Protein AF-A0A9D5TBJ4-F1 (afdb_monomer)

Solvent-accessible surface area (backbone atoms only — not comparable to full-atom values): 23090 Å² total; per-residue (Å²): 134,88,88,68,81,50,74,69,55,51,51,49,55,52,51,53,36,26,45,51,24,32,53,54,44,41,58,72,56,48,47,50,48,41,47,53,64,62,63,59,41,98,57,57,70,68,28,46,74,64,30,68,51,64,69,57,49,44,54,50,35,57,54,50,25,51,51,35,28,33,56,28,8,29,53,42,2,38,49,37,42,74,68,66,41,36,37,55,41,26,13,52,18,28,29,50,23,10,52,48,43,26,50,55,40,61,72,40,58,65,55,44,16,62,75,68,73,48,88,49,66,20,58,24,50,36,50,38,52,52,49,50,40,52,51,44,33,56,30,31,36,24,42,17,28,10,43,56,2,22,41,51,19,48,55,48,68,71,50,50,77,90,48,30,47,60,52,37,42,50,48,50,54,39,29,54,51,16,42,53,51,43,54,60,59,49,46,39,36,76,71,64,77,37,55,60,37,58,53,26,36,55,53,9,48,56,31,21,51,51,10,58,49,26,67,74,68,52,71,60,69,80,85,84,67,90,71,88,70,84,65,53,70,68,58,60,66,52,43,77,71,34,70,66,49,44,62,75,40,36,63,27,53,27,39,41,52,20,44,18,26,45,42,18,20,51,30,17,38,56,88,46,44,65,58,26,41,64,73,41,35,29,60,75,42,66,33,71,70,48,58,71,31,68,71,48,46,52,50,49,50,51,41,52,50,52,46,56,54,46,54,61,53,49,57,77,60,35,80,84,42,51,58,61,48,41,51,50,12,44,51,37,21,23,49,13,20,46,51,35,35,73,49,64,46,62,70,57,37,52,61,19,45,42,35,30,54,49,9,48,50,45,36,53,23,49,40,56,26,46,38,57,57,45,49,58,88,81,38,44,10,36,51,33,13,58,43,31,43,34,66,42,50,48,14,67,56,51,7,44,56,52,17,53,53,36,14,61,74,62,70,45,74,42,68,45,100,85,71,47,82,40,76,46,60,35,53,52,15,30,39,53,17,17,55,41,20,53,58,18,50,58,39,39,50,57,33,49,76,70,50,87,71,80,66,73,58,65,66,55,65,77,74,107

Foldseek 3Di:
DCPDDDPLNVVLLLLLLLLLLLLVLCLLPVLLVCLVPALVPPADPVLCVLADPSVRLSVLLVQLLLVLLLVLLQLLLLVCLVVLCLLCQQLVLLLQLLVLLLCVLVLYLVNQCVVVVNDDRSCSSRSSSVVSSVSSSVNSSSSSSNPLFRVLLQVLLSDDLLCLLVSLLSSVVSSVVSSVVNVVVCVCCSVVVDPSNVVSNVSSVSSSVSSVVSNVRDDRHPPPDDDPCPDDSVCSSCVCVDPVNCVVLVLLVLLLQLLLLLLLLVLQCVVCVVLLCVPPLQVVQVHPVSCPDPVNVVLLVVLVVLLVVLLVVCSVVCSVPVLVLLVQLLVLLLQLLVQLLPDSYSNSPSVSVSSNSNSSSSSSSSSSSLSSLSDPPSSSSNSSSVSSVSNRVSSNVNNNVNNVVQQVVVFDWDQDPVRDTDRRRHSSSSNSSSVSSVVSVVSSVVSVVVDSDSPPVVVVVVVD

Radius of gyration: 23.22 Å; Cα contacts (8 Å, |Δi|>4): 661; chains: 1; bounding box: 67×48×70 Å

Secondary structure (DSSP, 8-state):
---S--HHHHHHHHHHHHHHHHHHHHHHHHHHHHIIIIISTT--HHHHHTS--HHHHHHHHHHHHHHHHHHHHHHHHHHHHHHT-HHHHHHHHHHHHHHHHHHHTT--HHHHHHHHT---HHHHHHHHHHHHHHHHHHHHHHHHIIIIIIIHHHHHHH--TTTHHHHHHHHHHHHHHHHHHHHHHHHHHHTTSS-HHHHHHHHHHHHHHHHHHHHHH--PPP--------S-HHHHHHGGG-HHHHHHTHHHHHHHHHHHHHHHHHHHHGGGHHHHIIIIIHHHTTSHHHHTSHHHHHHHHHHHHHHHHHHHHHHHHHTT-HHHHHHHHHHHHHHHHHHHHH---HHHHHHHHHHHHHHHHHHHHHHHHHHHHHSPTT-HHHHHHHHHIIIIIHHHHHHHHHHHHHHHTT--EEE-TTS-EEEPPPTHHHHHHHHHHHHTHHHHHHHHHH-S-SSTTHHHHS--

Sequence (464 aa):
MKEKISKKNWLIITLFCFMGGIAWNTENMYFNTFITNEIYSDVSQAAILGSMEATTAVARMVALSAIAAVVTTFIMGALSDRLKNRRLFISVGYVLWGLVTAAFGFITKENVAELFNLSDEAKILGTTVWFIILMDIVMTFMGSTSNDAAFQAWVTDITVPRQRPLVETVLSVVGTVSSFAVTGVGSFAQAGTISYKLFFAGLGLIVTLCGVLGFIFIKDPPRTVEREDNSSYLETLFYGFRPSVIKENSRLYLSLISFCFAIVAFQVFYPYLLTYIQYVVLPDNGGIQNILRPGVIITAVIVAVLVLVSIVVLLKKSTEKKGLCLIIGVVVMSLGFLLLSTSTGIYVILISILPVVLGNALVNILFSAAVKDFIPEGKAGLFQGIRMIFVVLIPMVVGPVIGDAACRHAAETIINEVGAEVIVPSKAMFLWAGVVCVFGLIPLYFLVKKGFNVNSEKEGAENG

pLDDT: mean 86.4, std 12.44, range [31.34, 98.38]

Structure (mmCIF, N/CA/C/O backbone):
data_AF-A0A9D5TBJ4-F1
#
_entry.id   AF-A0A9D5TBJ4-F1
#
loop_
_atom_site.group_PDB
_atom_site.id
_atom_site.type_symbol
_atom_site.label_atom_id
_atom_site.label_alt_id
_atom_site.label_comp_id
_atom_site.label_asym_id
_atom_site.label_entity_id
_atom_site.label_seq_id
_atom_site.pdbx_PDB_ins_code
_atom_site.Cartn_x
_atom_site.Cartn_y
_atom_site.Cartn_z
_atom_site.occupancy
_atom_site.B_iso_or_equiv
_atom_site.auth_seq_id
_atom_site.auth_comp_id
_atom_site.auth_asym_id
_atom_site.auth_atom_id
_atom_site.pdbx_PDB_model_num
ATOM 1 N N . MET A 1 1 ? -16.091 -9.602 28.025 1.00 35.91 1 MET A N 1
ATOM 2 C CA . MET A 1 1 ? -14.620 -9.447 27.945 1.00 35.91 1 MET A CA 1
ATOM 3 C C . MET A 1 1 ? -14.024 -10.490 26.994 1.00 35.91 1 MET A C 1
ATOM 5 O O . MET A 1 1 ? -13.772 -11.612 27.407 1.00 35.91 1 MET A O 1
ATOM 9 N N . LYS A 1 2 ? -13.823 -10.177 25.704 1.00 46.97 2 LYS A N 1
ATOM 10 C CA . LYS A 1 2 ? -12.943 -10.989 24.835 1.00 46.97 2 LYS A CA 1
ATOM 11 C C . LYS A 1 2 ? -11.544 -10.383 24.911 1.00 46.97 2 LYS A C 1
ATOM 13 O O . LYS A 1 2 ? -11.195 -9.520 24.118 1.00 46.97 2 LYS A O 1
ATOM 18 N N . GLU A 1 3 ? -10.777 -10.758 25.929 1.00 58.19 3 GLU A N 1
ATOM 19 C CA . GLU A 1 3 ? -9.538 -10.036 26.259 1.00 58.19 3 GLU A CA 1
ATOM 20 C C . GLU A 1 3 ? -8.328 -10.379 25.387 1.00 58.19 3 GLU A C 1
ATOM 22 O O . GLU A 1 3 ? -7.349 -9.633 25.407 1.00 58.19 3 GLU A O 1
ATOM 27 N N . LYS A 1 4 ? -8.353 -11.467 24.603 1.00 76.06 4 LYS A N 1
ATOM 28 C CA . LYS A 1 4 ? -7.212 -11.886 23.771 1.00 76.06 4 LYS A CA 1
ATOM 29 C C . LYS A 1 4 ? -7.667 -12.467 22.434 1.00 76.06 4 LYS A C 1
ATOM 31 O O . LYS A 1 4 ? -8.561 -13.310 22.387 1.00 76.06 4 LYS A O 1
ATOM 36 N N . ILE A 1 5 ? -7.020 -12.026 21.355 1.00 86.31 5 ILE A N 1
ATOM 37 C CA . ILE A 1 5 ? -7.143 -12.636 20.024 1.00 86.31 5 ILE A CA 1
ATOM 38 C C . ILE A 1 5 ? -6.661 -14.086 20.128 1.00 86.31 5 ILE A C 1
ATOM 40 O O . ILE A 1 5 ? -5.603 -14.360 20.700 1.00 86.31 5 ILE A O 1
ATOM 44 N N . SER A 1 6 ? -7.448 -15.026 19.604 1.00 90.69 6 SER A N 1
ATOM 45 C CA . SER A 1 6 ? -7.080 -16.443 19.627 1.00 90.69 6 SER A CA 1
ATOM 46 C C . SER A 1 6 ? -5.815 -16.687 18.795 1.00 90.69 6 SER A C 1
ATOM 48 O O . SER A 1 6 ? -5.580 -16.008 17.795 1.00 90.69 6 SER A O 1
ATOM 50 N N . LYS A 1 7 ? -5.017 -17.703 19.153 1.00 91.12 7 LYS A N 1
ATOM 51 C CA . LYS A 1 7 ? -3.845 -18.107 18.349 1.00 91.12 7 LYS A CA 1
ATOM 52 C C . LYS A 1 7 ? -4.224 -18.392 16.889 1.00 91.12 7 LYS A C 1
ATOM 54 O O . LYS A 1 7 ? -3.483 -18.040 15.981 1.00 91.12 7 LYS A O 1
ATOM 59 N N . LYS A 1 8 ? -5.414 -18.967 16.676 1.00 92.19 8 LYS A N 1
ATOM 60 C CA . LYS A 1 8 ? -5.982 -19.214 15.345 1.00 92.19 8 LYS A CA 1
ATOM 61 C C . LYS A 1 8 ? -6.176 -17.913 14.560 1.00 92.19 8 LYS A C 1
ATOM 63 O O . LYS A 1 8 ? -5.778 -17.842 13.407 1.00 92.19 8 LYS A O 1
ATOM 68 N N . ASN A 1 9 ? -6.763 -16.890 15.177 1.00 93.19 9 ASN A N 1
ATOM 69 C CA . ASN A 1 9 ? -6.994 -15.611 14.509 1.00 93.19 9 ASN A CA 1
ATOM 70 C C . ASN A 1 9 ? -5.679 -14.885 14.216 1.00 93.19 9 ASN A C 1
ATOM 72 O O . ASN A 1 9 ? -5.554 -14.318 13.141 1.00 93.19 9 ASN A O 1
ATOM 76 N N . TRP A 1 10 ? -4.688 -14.956 15.110 1.00 94.69 10 TRP A N 1
ATOM 77 C CA . TRP A 1 10 ? -3.345 -14.438 14.827 1.00 94.69 10 TRP A CA 1
ATOM 78 C C . TRP A 1 10 ? -2.704 -15.111 13.613 1.00 94.69 10 TRP A C 1
ATOM 80 O O . TRP A 1 10 ? -2.210 -14.412 12.736 1.00 94.69 10 TRP A O 1
ATOM 90 N N . LEU A 1 11 ? -2.779 -16.443 13.523 1.00 94.50 11 LEU A N 1
ATOM 91 C CA . LEU A 1 11 ? -2.281 -17.181 12.361 1.00 94.50 11 LEU A CA 1
ATOM 92 C C . LEU A 1 11 ? -2.960 -16.719 11.065 1.00 94.50 11 LEU A C 1
ATOM 94 O O . LEU A 1 11 ? -2.278 -16.501 10.072 1.00 94.50 11 LEU A O 1
ATOM 98 N N . ILE A 1 12 ? -4.283 -16.533 11.081 1.00 95.38 12 ILE A N 1
ATOM 99 C CA . ILE A 1 12 ? -5.041 -16.049 9.917 1.00 95.38 12 ILE A CA 1
ATOM 100 C C . ILE A 1 12 ? -4.614 -14.626 9.545 1.00 95.38 12 ILE A C 1
ATOM 102 O O . ILE A 1 12 ? -4.324 -14.375 8.382 1.00 95.38 12 ILE A O 1
ATOM 106 N N . ILE A 1 13 ? -4.541 -13.707 10.515 1.00 95.69 13 ILE A N 1
ATOM 107 C CA . ILE A 1 13 ? -4.111 -12.318 10.286 1.00 95.69 13 ILE A CA 1
ATOM 108 C C . ILE A 1 13 ? -2.739 -12.302 9.608 1.00 95.69 13 ILE A C 1
ATOM 110 O O . ILE A 1 13 ? -2.572 -11.657 8.579 1.00 95.69 13 ILE A O 1
ATOM 114 N N . THR A 1 14 ? -1.771 -13.037 10.155 1.00 95.62 14 THR A N 1
ATOM 115 C CA . THR A 1 14 ? -0.412 -13.086 9.613 1.00 95.62 14 THR A CA 1
ATOM 116 C C . THR A 1 14 ? -0.371 -13.743 8.236 1.00 95.62 14 THR A C 1
ATOM 118 O O . THR A 1 14 ? 0.217 -13.173 7.325 1.00 95.62 14 THR A O 1
ATOM 121 N N . LEU A 1 15 ? -1.011 -14.901 8.053 1.00 96.00 15 LEU A N 1
ATOM 122 C CA . LEU A 1 15 ? -0.982 -15.636 6.786 1.00 96.00 15 LEU A CA 1
ATOM 123 C C . LEU A 1 15 ? -1.619 -14.837 5.644 1.00 96.00 15 LEU A C 1
ATOM 125 O O . LEU A 1 15 ? -1.014 -14.699 4.586 1.00 96.00 15 LEU A O 1
ATOM 129 N N . PHE A 1 16 ? -2.815 -14.288 5.859 1.00 96.69 16 PHE A N 1
ATOM 130 C CA . PHE A 1 16 ? -3.525 -13.538 4.822 1.00 96.69 16 PHE A CA 1
ATOM 131 C C . PHE A 1 16 ? -2.876 -12.180 4.559 1.00 96.69 16 PHE A C 1
ATOM 133 O O . PHE A 1 16 ? -2.782 -11.772 3.409 1.00 96.69 16 PHE A O 1
ATOM 140 N N . CYS A 1 17 ? -2.339 -11.507 5.582 1.00 95.62 17 CYS A N 1
ATOM 141 C CA . CYS A 1 17 ? -1.532 -10.309 5.354 1.00 95.62 17 CYS A CA 1
ATOM 142 C C . CYS A 1 17 ? -0.282 -10.619 4.526 1.00 95.62 17 CYS A C 1
ATOM 144 O O . CYS A 1 17 ? 0.057 -9.850 3.632 1.00 95.62 17 CYS A O 1
ATOM 146 N N . PHE A 1 18 ? 0.389 -11.738 4.813 1.00 95.56 18 PHE A N 1
ATOM 147 C CA . PHE A 1 18 ? 1.594 -12.137 4.099 1.00 95.56 18 PHE A CA 1
ATOM 148 C C . PHE A 1 18 ? 1.296 -12.472 2.635 1.00 95.56 18 PHE A C 1
ATOM 150 O O . PHE A 1 18 ? 1.920 -11.935 1.728 1.00 95.56 18 PHE A O 1
ATOM 157 N N . MET A 1 19 ? 0.285 -13.308 2.391 1.00 95.38 19 MET A N 1
ATOM 158 C CA . MET A 1 19 ? -0.084 -13.725 1.036 1.00 95.38 19 MET A CA 1
ATOM 159 C C . MET A 1 19 ? -0.676 -12.583 0.211 1.00 95.38 19 MET A C 1
ATOM 161 O O . MET A 1 19 ? -0.345 -12.443 -0.962 1.00 95.38 19 MET A O 1
ATOM 165 N N . GLY A 1 20 ? -1.500 -11.730 0.822 1.00 92.88 20 GLY A N 1
ATOM 166 C CA . GLY A 1 20 ? -1.997 -10.525 0.167 1.00 92.88 20 GLY A CA 1
ATOM 167 C C . GLY A 1 20 ? -0.882 -9.535 -0.148 1.00 92.88 20 GLY A C 1
ATOM 168 O O . GLY A 1 20 ? -0.858 -8.970 -1.235 1.00 92.88 20 GLY A O 1
ATOM 169 N N . GLY A 1 21 ? 0.080 -9.384 0.767 1.00 91.56 21 GLY A N 1
ATOM 170 C CA . GLY A 1 21 ? 1.295 -8.617 0.522 1.00 91.56 21 GLY A CA 1
ATOM 171 C C . GLY A 1 21 ? 2.104 -9.191 -0.640 1.00 91.56 21 GLY A C 1
ATOM 172 O O . GLY A 1 21 ? 2.542 -8.434 -1.498 1.00 91.56 21 GLY A O 1
ATOM 173 N N . ILE A 1 22 ? 2.268 -10.515 -0.719 1.00 91.25 22 ILE A N 1
ATOM 174 C CA . ILE A 1 22 ? 2.966 -11.162 -1.837 1.00 91.25 22 ILE A CA 1
ATOM 175 C C . ILE A 1 22 ? 2.291 -10.825 -3.170 1.00 91.25 22 ILE A C 1
ATOM 177 O O . ILE A 1 22 ? 2.948 -10.374 -4.109 1.00 91.25 22 ILE A O 1
ATOM 181 N N . ALA A 1 23 ? 0.978 -11.027 -3.249 1.00 90.50 23 ALA A N 1
ATOM 182 C CA . ALA A 1 23 ? 0.235 -10.825 -4.482 1.00 90.50 23 ALA A CA 1
ATOM 183 C C . ALA A 1 23 ? 0.252 -9.348 -4.920 1.00 90.50 23 ALA A C 1
ATOM 185 O O . ALA A 1 23 ? 0.614 -9.057 -6.057 1.00 90.50 23 ALA A O 1
ATOM 186 N N . TRP A 1 24 ? 0.006 -8.417 -3.994 1.00 87.50 24 TRP A N 1
ATOM 187 C CA . TRP A 1 24 ? 0.027 -6.977 -4.272 1.00 87.50 24 TRP A CA 1
ATOM 188 C C . TRP A 1 24 ? 1.413 -6.456 -4.688 1.00 87.50 24 TRP A C 1
ATOM 190 O O . TRP A 1 24 ? 1.526 -5.645 -5.606 1.00 87.50 24 TRP A O 1
ATOM 200 N N . ASN A 1 25 ? 2.498 -6.919 -4.050 1.00 85.50 25 ASN A N 1
ATOM 201 C CA . ASN A 1 25 ? 3.850 -6.520 -4.467 1.00 85.50 25 ASN A CA 1
ATOM 202 C C . ASN A 1 25 ? 4.215 -7.108 -5.837 1.00 85.50 25 ASN A C 1
ATOM 204 O O . ASN A 1 25 ? 4.947 -6.480 -6.596 1.00 85.50 25 ASN A O 1
ATOM 208 N N . THR A 1 26 ? 3.704 -8.294 -6.170 1.00 84.81 26 THR A N 1
ATOM 209 C CA . THR A 1 26 ? 3.911 -8.897 -7.494 1.00 84.81 26 THR A CA 1
ATOM 210 C C . THR A 1 26 ? 3.251 -8.055 -8.582 1.00 84.81 26 THR A C 1
ATOM 212 O O . THR A 1 26 ? 3.914 -7.719 -9.562 1.00 84.81 26 THR A O 1
ATOM 215 N N . GLU A 1 27 ? 1.994 -7.665 -8.365 1.00 81.00 27 GLU A N 1
ATOM 216 C CA . GLU A 1 27 ? 1.224 -6.764 -9.232 1.00 81.00 27 GLU A CA 1
ATOM 217 C C . GLU A 1 27 ? 1.985 -5.449 -9.467 1.00 81.00 27 GLU A C 1
ATOM 219 O O . GLU A 1 27 ? 2.268 -5.076 -10.599 1.00 81.00 27 GLU A O 1
ATOM 224 N N . ASN A 1 28 ? 2.446 -4.792 -8.400 1.00 77.19 28 ASN A N 1
ATOM 225 C CA . ASN A 1 28 ? 3.051 -3.462 -8.524 1.00 77.19 28 ASN A CA 1
ATOM 226 C C . ASN A 1 28 ? 4.521 -3.450 -8.973 1.00 77.19 28 ASN A C 1
ATOM 228 O O . ASN A 1 28 ? 4.986 -2.431 -9.481 1.00 77.19 28 ASN A O 1
ATOM 232 N N . MET A 1 29 ? 5.283 -4.530 -8.774 1.00 76.69 29 MET A N 1
ATOM 233 C CA . MET A 1 29 ? 6.717 -4.553 -9.109 1.00 76.69 29 MET A CA 1
ATOM 234 C C . MET A 1 29 ? 7.026 -5.379 -10.355 1.00 76.69 29 MET A C 1
ATOM 236 O O . MET A 1 29 ? 7.831 -4.955 -11.181 1.00 76.69 29 MET A O 1
ATOM 240 N N . TYR A 1 30 ? 6.407 -6.550 -10.499 1.00 79.81 30 TYR A N 1
ATOM 241 C CA . TYR A 1 30 ? 6.821 -7.540 -11.494 1.00 79.81 30 TYR A CA 1
ATOM 242 C C . TYR A 1 30 ? 5.962 -7.549 -12.747 1.00 79.81 30 TYR A C 1
ATOM 244 O O . TYR A 1 30 ? 6.442 -7.982 -13.791 1.00 79.81 30 TYR A O 1
ATOM 252 N N . PHE A 1 31 ? 4.734 -7.034 -12.697 1.00 77.38 31 PHE A N 1
ATOM 253 C CA . PHE A 1 31 ? 3.958 -6.836 -13.924 1.00 77.38 31 PHE A CA 1
ATOM 254 C C . PHE A 1 31 ? 4.539 -5.705 -14.763 1.00 77.38 31 PHE A C 1
ATOM 256 O O . PHE A 1 31 ? 4.626 -5.828 -15.982 1.00 77.38 31 PHE A O 1
ATOM 263 N N . ASN A 1 32 ? 5.051 -4.663 -14.108 1.00 77.12 32 ASN A N 1
ATOM 264 C CA . ASN A 1 32 ? 5.787 -3.594 -14.776 1.00 77.12 32 ASN A CA 1
ATOM 265 C C . ASN A 1 32 ? 6.995 -4.152 -15.536 1.00 77.12 32 ASN A C 1
ATOM 267 O O . ASN A 1 32 ? 7.154 -3.869 -16.721 1.00 77.12 32 ASN A O 1
ATOM 271 N N . THR A 1 33 ? 7.800 -5.002 -14.887 1.00 78.44 33 THR A N 1
ATOM 272 C CA . THR A 1 33 ? 8.964 -5.608 -15.546 1.00 78.44 33 THR A CA 1
ATOM 273 C C . THR A 1 33 ? 8.594 -6.688 -16.552 1.00 78.44 33 THR A C 1
ATOM 275 O O . THR A 1 33 ? 9.330 -6.894 -17.507 1.00 78.44 33 THR A O 1
ATOM 278 N N . PHE A 1 34 ? 7.463 -7.371 -16.383 1.00 82.56 34 PHE A N 1
ATOM 279 C CA . PHE A 1 34 ? 6.947 -8.316 -17.370 1.00 82.56 34 PHE A CA 1
ATOM 280 C C . PHE A 1 34 ? 6.563 -7.609 -18.672 1.00 82.56 34 PHE A C 1
ATOM 282 O O . PHE A 1 34 ? 6.981 -8.037 -19.746 1.00 82.56 34 PHE A O 1
ATOM 289 N N . ILE A 1 35 ? 5.842 -6.485 -18.586 1.00 82.69 35 ILE A N 1
ATOM 290 C CA . ILE A 1 35 ? 5.534 -5.661 -19.757 1.00 82.69 35 ILE A CA 1
ATOM 291 C C . ILE A 1 35 ? 6.840 -5.253 -20.447 1.00 82.69 35 ILE A C 1
ATOM 293 O O . ILE A 1 35 ? 7.019 -5.536 -21.629 1.00 82.69 35 ILE A O 1
ATOM 297 N N . THR A 1 36 ? 7.782 -4.645 -19.726 1.00 80.12 36 THR A N 1
ATOM 298 C CA . THR A 1 36 ? 8.998 -4.107 -20.354 1.00 80.12 36 THR A CA 1
ATOM 299 C C . THR A 1 36 ? 9.946 -5.184 -20.878 1.00 80.12 36 THR A C 1
ATOM 301 O O . THR A 1 36 ? 10.511 -5.006 -21.952 1.00 80.12 36 THR A O 1
ATOM 304 N N . ASN A 1 37 ? 10.127 -6.289 -20.149 1.00 80.88 37 ASN A N 1
ATOM 305 C CA . ASN A 1 37 ? 11.189 -7.259 -20.433 1.00 80.88 37 ASN A CA 1
ATOM 306 C C . ASN A 1 37 ? 10.718 -8.461 -21.259 1.00 80.88 37 ASN A C 1
ATOM 308 O O . ASN A 1 37 ? 11.557 -9.108 -21.873 1.00 80.88 37 ASN A O 1
ATOM 312 N N . GLU A 1 38 ? 9.421 -8.780 -21.260 1.00 83.00 38 GLU A N 1
ATOM 313 C CA . GLU A 1 38 ? 8.880 -9.947 -21.976 1.00 83.00 38 GLU A CA 1
ATOM 314 C C . GLU A 1 38 ? 7.984 -9.542 -23.154 1.00 83.00 38 GLU A C 1
ATOM 316 O O . GLU A 1 38 ? 8.008 -10.157 -24.215 1.00 83.00 38 GLU A O 1
ATOM 321 N N . ILE A 1 39 ? 7.156 -8.508 -22.982 1.00 86.75 39 ILE A N 1
ATOM 322 C CA . ILE A 1 39 ? 6.171 -8.137 -24.007 1.00 86.75 39 ILE A CA 1
ATOM 323 C C . ILE A 1 39 ? 6.793 -7.210 -25.047 1.00 86.75 39 ILE A C 1
ATOM 325 O O . ILE A 1 39 ? 6.633 -7.433 -26.248 1.00 86.75 39 ILE A O 1
ATOM 329 N N . TYR A 1 40 ? 7.531 -6.196 -24.594 1.00 84.81 40 TYR A N 1
ATOM 330 C CA . TYR A 1 40 ? 8.239 -5.262 -25.475 1.00 84.81 40 TYR A CA 1
ATOM 331 C C . TYR A 1 40 ? 9.618 -5.768 -25.928 1.00 84.81 40 TYR A C 1
ATOM 333 O O . TYR A 1 40 ? 10.258 -5.101 -26.742 1.00 84.81 40 TYR A O 1
ATOM 341 N N . SER A 1 41 ? 10.082 -6.931 -25.457 1.00 82.50 41 SER A N 1
ATOM 342 C CA . SER A 1 41 ? 11.313 -7.547 -25.968 1.00 82.50 41 SER A CA 1
ATOM 343 C C . SER A 1 41 ? 11.127 -8.053 -27.394 1.00 82.50 41 SER A C 1
ATOM 345 O O . SER A 1 41 ? 10.041 -8.492 -27.768 1.00 82.50 41 SER A O 1
ATOM 347 N N . ASP A 1 42 ? 12.185 -7.988 -28.203 1.00 80.69 42 ASP A N 1
ATOM 348 C CA . ASP A 1 42 ? 12.207 -8.512 -29.575 1.00 80.69 42 ASP A CA 1
ATOM 349 C C . ASP A 1 42 ? 11.067 -7.989 -30.476 1.00 80.69 42 ASP A C 1
ATOM 351 O O . ASP A 1 42 ? 10.553 -8.717 -31.322 1.00 80.69 42 ASP A O 1
ATOM 355 N N . VAL A 1 43 ? 10.645 -6.729 -30.285 1.00 82.44 43 VAL A N 1
ATOM 356 C CA . VAL A 1 43 ? 9.642 -6.054 -31.129 1.00 82.44 43 VAL A CA 1
ATOM 357 C C . VAL A 1 43 ? 10.303 -5.006 -32.024 1.00 82.44 43 VAL A C 1
ATOM 359 O O . VAL A 1 43 ? 11.191 -4.267 -31.590 1.00 82.44 43 VAL A O 1
ATOM 362 N N . SER A 1 44 ? 9.860 -4.904 -33.280 1.00 81.81 44 SER A N 1
ATOM 363 C CA . SER A 1 44 ? 10.361 -3.879 -34.199 1.00 81.81 44 SER A CA 1
ATOM 364 C C . SER A 1 44 ? 10.044 -2.450 -33.726 1.00 81.81 44 SER A C 1
ATOM 366 O O . SER A 1 44 ? 8.986 -2.163 -33.164 1.00 81.81 44 SER A O 1
ATOM 368 N N . GLN A 1 45 ? 10.939 -1.497 -34.015 1.00 79.25 45 GLN A N 1
ATOM 369 C CA . GLN A 1 45 ? 10.721 -0.077 -33.685 1.00 79.25 45 GLN A CA 1
ATOM 370 C C . GLN A 1 45 ? 9.448 0.489 -34.335 1.00 79.25 45 GLN A C 1
ATOM 372 O O . GLN A 1 45 ? 8.760 1.314 -33.741 1.00 79.25 45 GLN A O 1
ATOM 377 N N . ALA A 1 46 ? 9.090 0.008 -35.530 1.00 79.31 46 ALA A N 1
ATOM 378 C CA . ALA A 1 46 ? 7.847 0.385 -36.196 1.00 79.31 46 ALA A CA 1
ATOM 379 C C . ALA A 1 46 ? 6.608 -0.075 -35.409 1.00 79.31 46 ALA A C 1
ATOM 381 O O . ALA A 1 46 ? 5.642 0.678 -35.300 1.00 79.31 46 ALA A O 1
ATOM 382 N N . ALA A 1 47 ? 6.645 -1.272 -34.818 1.00 80.38 47 ALA A N 1
ATOM 383 C CA . ALA A 1 47 ? 5.564 -1.774 -33.981 1.00 80.38 47 ALA A CA 1
ATOM 384 C C . ALA A 1 47 ? 5.468 -1.041 -32.635 1.00 80.38 47 ALA A C 1
ATOM 386 O O . ALA A 1 47 ? 4.358 -0.784 -32.170 1.00 80.38 47 ALA A O 1
ATOM 387 N N . ILE A 1 48 ? 6.593 -0.623 -32.047 1.00 80.44 48 ILE A N 1
ATOM 388 C CA . ILE A 1 48 ? 6.603 0.227 -30.844 1.00 80.44 48 ILE A CA 1
ATOM 389 C C . ILE A 1 48 ? 5.974 1.593 -31.150 1.00 80.44 48 ILE A C 1
ATOM 391 O O . ILE A 1 48 ? 5.063 2.017 -30.446 1.00 80.44 48 ILE A O 1
ATOM 395 N N . LEU A 1 49 ? 6.386 2.249 -32.240 1.00 79.69 49 LEU A N 1
ATOM 396 C CA . LEU A 1 49 ? 5.821 3.537 -32.669 1.00 79.69 49 LEU A CA 1
ATOM 397 C C . LEU A 1 49 ? 4.341 3.434 -33.074 1.00 79.69 49 LEU A C 1
ATOM 399 O O . LEU A 1 49 ? 3.588 4.395 -32.927 1.00 79.69 49 LEU A O 1
ATOM 403 N N . GLY A 1 50 ? 3.927 2.279 -33.599 1.00 79.19 50 GLY A N 1
ATOM 404 C CA . GLY A 1 50 ? 2.547 1.979 -33.979 1.00 79.19 50 GLY A CA 1
ATOM 405 C C . GLY A 1 50 ? 1.660 1.477 -32.834 1.00 79.19 50 GLY A C 1
ATOM 406 O O . GLY A 1 50 ? 0.480 1.211 -33.063 1.00 79.19 50 GLY A O 1
ATOM 407 N N . SER A 1 51 ? 2.197 1.331 -31.621 1.00 83.81 51 SER A N 1
ATOM 408 C CA . SER A 1 51 ? 1.470 0.844 -30.446 1.00 83.81 51 SER A CA 1
ATOM 409 C C . SER A 1 51 ? 1.657 1.775 -29.241 1.00 83.81 51 SER A C 1
ATOM 411 O O . SER A 1 51 ? 2.078 2.923 -29.372 1.00 83.81 51 SER A O 1
ATOM 413 N N . MET A 1 52 ? 1.217 1.337 -28.060 1.00 81.94 52 MET A N 1
ATOM 414 C CA . MET A 1 52 ? 1.412 2.110 -26.835 1.00 81.94 52 MET A CA 1
ATOM 415 C C . MET A 1 52 ? 2.895 2.075 -26.450 1.00 81.94 52 MET A C 1
ATOM 417 O O . MET A 1 52 ? 3.543 1.059 -26.638 1.00 81.94 52 MET A O 1
ATOM 421 N N . GLU A 1 53 ? 3.441 3.151 -25.888 1.00 79.62 53 GLU A N 1
ATOM 422 C CA . GLU A 1 53 ? 4.781 3.097 -25.294 1.00 79.62 53 GLU A CA 1
ATOM 423 C C . GLU A 1 53 ? 4.744 2.308 -23.973 1.00 79.62 53 GLU A C 1
ATOM 425 O O . GLU A 1 53 ? 3.787 2.432 -23.201 1.00 79.62 53 GLU A O 1
ATOM 430 N N . ALA A 1 54 ? 5.795 1.542 -23.662 1.00 74.75 54 ALA A N 1
ATOM 431 C CA . ALA A 1 54 ? 5.868 0.723 -22.450 1.00 74.75 54 ALA A CA 1
ATOM 432 C C . ALA A 1 54 ? 5.694 1.537 -21.153 1.00 74.75 54 ALA A C 1
ATOM 434 O O . ALA A 1 54 ? 4.978 1.119 -20.243 1.00 74.75 54 ALA A O 1
ATOM 435 N N . THR A 1 55 ? 6.288 2.729 -21.081 1.00 72.62 55 THR A N 1
ATOM 436 C CA . THR A 1 55 ? 6.158 3.642 -19.932 1.00 72.62 55 THR A CA 1
ATOM 437 C C . THR A 1 55 ? 4.711 4.110 -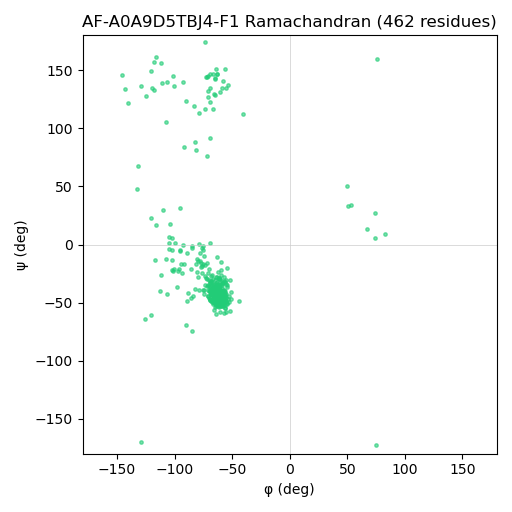19.749 1.00 72.62 55 THR A C 1
ATOM 439 O O . THR A 1 55 ? 4.176 4.094 -18.640 1.00 72.62 55 THR A O 1
ATOM 442 N N . THR A 1 56 ? 4.038 4.443 -20.854 1.00 78.62 56 THR A N 1
ATOM 443 C CA . THR A 1 56 ? 2.622 4.822 -20.877 1.00 78.62 56 THR A CA 1
ATOM 444 C C . THR A 1 56 ? 1.729 3.642 -20.495 1.00 78.62 56 THR A C 1
ATOM 446 O O . THR A 1 56 ? 0.748 3.829 -19.775 1.00 78.62 56 THR A O 1
ATOM 449 N N . ALA A 1 57 ? 2.066 2.427 -20.933 1.00 81.62 57 ALA A N 1
ATOM 450 C CA . ALA A 1 57 ? 1.351 1.209 -20.567 1.00 81.62 57 ALA A CA 1
ATOM 451 C C . ALA A 1 57 ? 1.405 0.949 -19.061 1.00 81.62 57 ALA A C 1
ATOM 453 O O . ALA A 1 57 ? 0.358 0.777 -18.440 1.00 81.62 57 ALA A O 1
ATOM 454 N N . VAL A 1 58 ? 2.598 1.014 -18.467 1.00 79.44 58 VAL A N 1
ATOM 455 C CA . VAL A 1 58 ? 2.793 0.877 -17.017 1.00 79.44 58 VAL A CA 1
ATOM 456 C C . VAL A 1 58 ? 2.033 1.965 -16.256 1.00 79.44 58 VAL A C 1
ATOM 458 O O . VAL A 1 58 ? 1.285 1.660 -15.329 1.00 79.44 58 VAL A O 1
ATOM 461 N N . ALA A 1 59 ? 2.145 3.227 -16.680 1.00 79.62 59 ALA A N 1
ATOM 462 C CA . ALA A 1 59 ? 1.444 4.334 -16.033 1.00 79.62 59 ALA A CA 1
ATOM 463 C C . ALA A 1 59 ? -0.086 4.160 -16.070 1.00 79.62 59 ALA A C 1
ATOM 465 O O . ALA A 1 59 ? -0.764 4.383 -15.066 1.00 79.62 59 ALA A O 1
ATOM 466 N N . ARG A 1 60 ? -0.641 3.734 -17.213 1.00 84.62 60 ARG A N 1
ATOM 467 C CA . ARG A 1 60 ? -2.081 3.467 -17.357 1.00 84.62 60 ARG A CA 1
ATOM 468 C C . ARG A 1 60 ? -2.529 2.268 -16.538 1.00 84.62 60 ARG A C 1
ATOM 470 O O . ARG A 1 60 ? -3.585 2.357 -15.921 1.00 84.62 60 ARG A O 1
ATOM 477 N N . MET A 1 61 ? -1.747 1.190 -16.529 1.00 87.19 61 MET A N 1
ATOM 478 C CA . MET A 1 61 ? -2.022 -0.005 -15.736 1.00 87.19 61 MET A CA 1
ATOM 479 C C . MET A 1 61 ? -2.185 0.370 -14.262 1.00 87.19 61 MET A C 1
ATOM 481 O O . MET A 1 61 ? -3.276 0.228 -13.722 1.00 87.19 61 MET A O 1
ATOM 485 N N . VAL A 1 62 ? -1.160 0.998 -13.674 1.00 82.00 62 VAL A N 1
ATOM 486 C CA . VAL A 1 62 ? -1.148 1.419 -12.263 1.00 82.00 62 VAL A CA 1
ATOM 487 C C . VAL A 1 62 ? -2.291 2.390 -11.936 1.00 82.00 62 VAL A C 1
ATOM 489 O O . VAL A 1 62 ? -2.929 2.284 -10.889 1.00 82.00 62 VAL A O 1
ATOM 492 N N . ALA A 1 63 ? -2.583 3.349 -12.821 1.00 83.75 63 ALA A N 1
ATOM 493 C CA . ALA A 1 63 ? -3.657 4.313 -12.587 1.00 83.75 63 ALA A CA 1
ATOM 494 C C . ALA A 1 63 ? -5.051 3.661 -12.623 1.00 83.75 63 ALA A C 1
ATOM 496 O O . ALA A 1 63 ? -5.902 3.955 -11.778 1.00 83.75 63 ALA A O 1
ATOM 497 N N . LEU A 1 64 ? -5.299 2.782 -13.598 1.00 89.00 64 LEU A N 1
ATOM 498 C CA . LEU A 1 64 ? -6.589 2.114 -13.755 1.00 89.00 64 LEU A CA 1
ATOM 499 C C . LEU A 1 64 ? -6.827 1.077 -12.655 1.00 89.00 64 LEU A C 1
ATOM 501 O O . LEU A 1 64 ? -7.943 1.024 -12.131 1.00 89.00 64 LEU A O 1
ATOM 505 N N . SER A 1 65 ? -5.806 0.318 -12.245 1.00 88.69 65 SER A N 1
ATOM 506 C CA . SER A 1 65 ? -5.917 -0.594 -11.104 1.00 88.69 65 SER A CA 1
ATOM 507 C C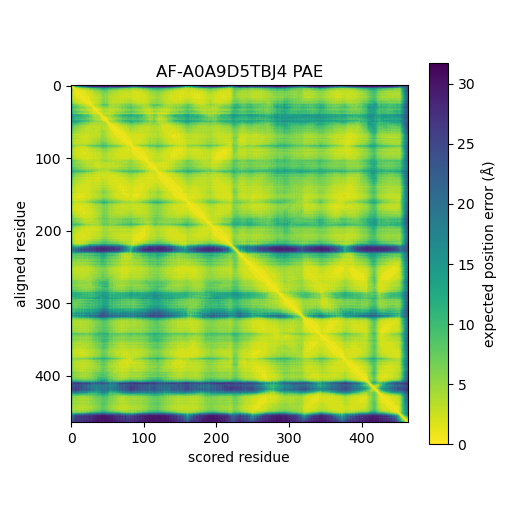 . SER A 1 65 ? -6.137 0.154 -9.797 1.00 88.69 65 SER A C 1
ATOM 509 O O . SER A 1 65 ? -7.015 -0.233 -9.033 1.00 88.69 65 SER A O 1
ATOM 511 N N . ALA A 1 66 ? -5.484 1.295 -9.559 1.00 85.00 66 ALA A N 1
ATOM 512 C CA . ALA A 1 66 ? -5.763 2.105 -8.370 1.00 85.00 66 ALA A CA 1
ATOM 513 C C . ALA A 1 66 ? -7.237 2.564 -8.294 1.00 85.00 66 ALA A C 1
ATOM 515 O O . ALA A 1 66 ? -7.864 2.498 -7.231 1.00 85.00 66 ALA A O 1
ATOM 516 N N . ILE A 1 67 ? -7.826 2.985 -9.422 1.00 89.56 67 ILE A N 1
ATOM 517 C CA . ILE A 1 67 ? -9.256 3.333 -9.498 1.00 89.56 67 ILE A CA 1
ATOM 518 C C . ILE A 1 67 ? -10.119 2.091 -9.246 1.00 89.56 67 ILE A C 1
ATOM 520 O O . ILE A 1 67 ? -11.052 2.141 -8.437 1.00 89.56 67 ILE A O 1
ATOM 524 N N . ALA A 1 68 ? -9.797 0.974 -9.904 1.00 93.06 68 ALA A N 1
ATOM 525 C CA . ALA A 1 68 ? -10.508 -0.287 -9.741 1.00 93.06 68 ALA A CA 1
ATOM 526 C C . ALA A 1 68 ? -10.474 -0.770 -8.286 1.00 93.06 68 ALA A C 1
ATOM 528 O O . ALA A 1 68 ? -11.516 -1.153 -7.757 1.00 93.06 68 ALA A O 1
ATOM 529 N N . ALA A 1 69 ? -9.329 -0.676 -7.607 1.00 92.50 69 ALA A N 1
ATOM 530 C CA . ALA A 1 69 ? -9.152 -1.051 -6.210 1.00 92.50 69 ALA A CA 1
ATOM 531 C C . ALA A 1 69 ? -10.105 -0.277 -5.296 1.00 92.50 69 ALA A C 1
ATOM 533 O O . ALA A 1 69 ? -10.816 -0.862 -4.476 1.00 92.50 69 ALA A O 1
ATOM 534 N N . VAL A 1 70 ? -10.176 1.045 -5.460 1.00 92.12 70 VAL A N 1
ATOM 535 C CA . VAL A 1 70 ? -11.007 1.922 -4.622 1.00 92.12 70 VAL A CA 1
ATOM 536 C C . VAL A 1 70 ? -12.492 1.655 -4.856 1.00 92.12 70 VAL A C 1
ATOM 538 O O . VAL A 1 70 ? -13.238 1.437 -3.897 1.00 92.12 70 VAL A O 1
ATOM 541 N N . VAL A 1 71 ? -12.919 1.620 -6.123 1.00 93.44 71 VAL A N 1
ATOM 542 C CA . VAL A 1 71 ? -14.315 1.351 -6.502 1.00 93.44 71 VAL A CA 1
ATOM 543 C C . VAL A 1 71 ? -14.740 -0.033 -6.015 1.00 93.44 71 VAL A C 1
ATOM 545 O O . VAL A 1 71 ? -15.796 -0.180 -5.397 1.00 93.44 71 VAL A O 1
ATOM 548 N N . THR A 1 72 ? -13.889 -1.038 -6.217 1.00 95.69 72 THR A N 1
ATOM 549 C CA . THR A 1 72 ? -14.152 -2.409 -5.780 1.00 95.69 72 THR A CA 1
ATOM 550 C C . THR A 1 72 ? -14.242 -2.501 -4.269 1.00 95.69 72 THR A C 1
ATOM 552 O O . THR A 1 72 ? -15.209 -3.057 -3.757 1.00 95.69 72 THR A O 1
ATOM 555 N N . THR A 1 73 ? -13.283 -1.926 -3.539 1.00 94.88 73 THR A N 1
ATOM 556 C CA . THR A 1 73 ? -13.281 -1.968 -2.071 1.00 94.88 73 THR A CA 1
ATOM 557 C C . THR A 1 73 ? -14.563 -1.364 -1.512 1.00 94.88 73 THR A C 1
ATOM 559 O O . THR A 1 73 ? -15.159 -1.893 -0.576 1.00 94.88 73 THR A O 1
ATOM 562 N N . PHE A 1 74 ? -15.022 -0.269 -2.111 1.00 90.50 74 PHE A N 1
ATOM 563 C CA . PHE A 1 74 ? -16.243 0.408 -1.712 1.00 90.50 74 PHE A CA 1
ATOM 564 C C . PHE A 1 74 ? -17.507 -0.419 -1.976 1.00 90.50 74 PHE A C 1
ATOM 566 O O . PHE A 1 74 ? -18.295 -0.646 -1.055 1.00 90.50 74 PHE A O 1
ATOM 573 N N . ILE A 1 75 ? -17.673 -0.932 -3.196 1.00 93.88 75 ILE A N 1
ATOM 574 C CA . ILE A 1 75 ? -18.829 -1.751 -3.585 1.00 93.88 75 ILE A CA 1
ATOM 575 C C . ILE A 1 75 ? -18.824 -3.071 -2.802 1.00 93.88 75 ILE A C 1
ATOM 577 O O . ILE A 1 75 ? -19.762 -3.401 -2.066 1.00 93.88 75 ILE A O 1
ATOM 581 N N . MET A 1 76 ? -17.734 -3.822 -2.901 1.00 95.56 76 MET A N 1
ATOM 582 C CA . MET A 1 76 ? -17.632 -5.165 -2.342 1.00 95.56 76 MET A CA 1
ATOM 583 C C . MET A 1 76 ? -17.522 -5.151 -0.821 1.00 95.56 76 MET A C 1
ATOM 585 O O . MET A 1 76 ? -18.034 -6.059 -0.171 1.00 95.56 76 MET A O 1
ATOM 589 N N . GLY A 1 77 ? -16.962 -4.095 -0.229 1.00 93.19 77 GLY A N 1
ATOM 590 C CA . GLY A 1 77 ? -16.995 -3.868 1.213 1.00 93.19 77 GLY A CA 1
ATOM 591 C C . GLY A 1 77 ? -18.421 -3.715 1.737 1.00 93.19 77 GLY A C 1
ATOM 592 O O . GLY A 1 77 ? -18.814 -4.427 2.665 1.00 93.19 77 GLY A O 1
ATOM 593 N N . ALA A 1 78 ? -19.228 -2.858 1.104 1.00 91.62 78 ALA A N 1
ATOM 594 C CA . ALA A 1 78 ? -20.635 -2.685 1.466 1.00 91.62 78 ALA A CA 1
ATOM 595 C C . ALA A 1 78 ? -21.461 -3.964 1.233 1.00 91.62 78 ALA A C 1
ATOM 597 O O . ALA A 1 78 ? -22.317 -4.320 2.044 1.00 91.62 78 ALA A O 1
ATOM 598 N N . LEU A 1 79 ? -21.188 -4.696 0.148 1.00 92.44 79 LEU A N 1
ATOM 599 C CA . LEU A 1 79 ? -21.851 -5.972 -0.128 1.00 92.44 79 LEU A CA 1
ATOM 600 C C . LEU A 1 79 ? -21.480 -7.034 0.917 1.00 92.44 79 LEU A C 1
ATOM 602 O O . LEU A 1 79 ? -22.339 -7.772 1.398 1.00 92.44 79 LEU A O 1
ATOM 606 N N . SER A 1 80 ? -20.209 -7.075 1.310 1.00 92.31 80 SER A N 1
ATOM 607 C CA . SER A 1 80 ? -19.700 -7.970 2.343 1.00 92.31 80 SER A CA 1
ATOM 608 C C . SER A 1 80 ? -20.327 -7.680 3.713 1.00 92.31 80 SER A C 1
ATOM 610 O O . SER A 1 80 ? -20.658 -8.621 4.439 1.00 92.31 80 SER A O 1
ATOM 612 N N . ASP A 1 81 ? -20.578 -6.404 4.038 1.00 89.56 81 ASP A N 1
ATOM 613 C CA . ASP A 1 81 ? -21.345 -6.004 5.229 1.00 89.56 81 ASP A CA 1
ATOM 614 C C . ASP A 1 81 ? -22.783 -6.531 5.173 1.00 89.56 81 ASP A C 1
ATOM 616 O O . ASP A 1 81 ? -23.278 -7.104 6.147 1.00 89.56 81 ASP A O 1
ATOM 620 N N . ARG A 1 82 ? -23.446 -6.374 4.019 1.00 87.25 82 ARG A N 1
ATOM 621 C CA . ARG A 1 82 ? -24.842 -6.784 3.816 1.00 87.25 82 ARG A CA 1
ATOM 622 C C . ARG A 1 82 ? -25.021 -8.298 3.922 1.00 87.25 82 ARG A C 1
ATOM 624 O O . ARG A 1 82 ? -25.953 -8.757 4.576 1.00 87.25 82 ARG A O 1
ATOM 631 N N . LEU A 1 83 ? -24.123 -9.073 3.311 1.00 88.44 83 LEU A N 1
ATOM 632 C CA . LEU A 1 83 ? -24.186 -10.539 3.326 1.00 88.44 83 LEU A CA 1
ATOM 633 C C . LEU A 1 83 ? -23.639 -11.164 4.619 1.00 88.44 83 LEU A C 1
ATOM 635 O O . LEU A 1 83 ? -23.853 -12.353 4.850 1.00 88.44 83 LEU A O 1
ATOM 639 N N . LYS A 1 84 ? -22.939 -10.389 5.462 1.00 86.00 84 LYS A N 1
ATOM 640 C CA . LYS A 1 84 ? -22.374 -10.829 6.754 1.00 86.00 84 LYS A CA 1
ATOM 641 C C . LYS A 1 84 ? -21.540 -12.117 6.655 1.00 86.00 84 LYS A C 1
ATOM 643 O O . LYS A 1 84 ? -21.541 -12.935 7.574 1.00 86.00 84 LYS A O 1
ATOM 648 N N . ASN A 1 85 ? -20.854 -12.311 5.530 1.00 88.81 85 ASN A N 1
ATOM 649 C CA . ASN A 1 85 ? -20.097 -13.526 5.225 1.00 88.81 85 ASN A CA 1
ATOM 650 C C . ASN A 1 85 ? -18.699 -13.162 4.719 1.00 88.81 85 ASN A C 1
ATOM 652 O O . ASN A 1 85 ? -18.378 -13.346 3.547 1.00 88.81 85 ASN A O 1
ATOM 656 N N . ARG A 1 86 ? -17.866 -12.606 5.604 1.00 92.00 86 ARG A N 1
ATOM 657 C CA . ARG A 1 86 ? -16.477 -12.227 5.297 1.00 92.00 86 ARG A CA 1
ATOM 658 C C . ARG A 1 86 ? -15.679 -13.419 4.805 1.00 92.00 86 ARG A C 1
ATOM 660 O O . ARG A 1 86 ? -14.903 -13.277 3.865 1.00 92.00 86 ARG A O 1
ATOM 667 N N . ARG A 1 87 ? -15.889 -14.591 5.417 1.00 94.56 87 ARG A N 1
ATOM 668 C CA . ARG A 1 87 ? -15.211 -15.838 5.047 1.00 94.56 87 ARG A CA 1
ATOM 669 C C . ARG A 1 87 ? -15.319 -16.105 3.550 1.00 94.56 87 ARG A C 1
ATOM 671 O O . ARG A 1 87 ? -14.301 -16.429 2.942 1.00 94.56 87 ARG A O 1
ATOM 678 N N . LEU A 1 88 ? -16.509 -15.967 2.964 1.00 94.12 88 LEU A N 1
ATOM 679 C CA . LEU A 1 88 ? -16.723 -16.214 1.540 1.00 94.12 88 LEU A CA 1
ATOM 680 C C . LEU A 1 88 ? -15.935 -15.230 0.669 1.00 94.12 88 LEU A C 1
ATOM 682 O O . LEU A 1 88 ? -15.182 -15.673 -0.191 1.00 94.12 88 LEU A O 1
ATOM 686 N N . PHE A 1 89 ? -16.058 -13.923 0.920 1.00 96.31 89 PHE A N 1
ATOM 687 C CA . PHE A 1 89 ? -15.365 -12.898 0.126 1.00 96.31 89 PHE A CA 1
ATOM 688 C C . PHE A 1 89 ? -13.843 -13.032 0.200 1.00 96.31 89 PHE A C 1
ATOM 690 O O . PHE A 1 89 ? -13.175 -12.945 -0.826 1.00 96.31 89 PHE A O 1
ATOM 697 N N . ILE A 1 90 ? -13.297 -13.293 1.393 1.00 97.25 90 ILE A N 1
ATOM 698 C CA . ILE A 1 90 ? -11.856 -13.501 1.564 1.00 97.25 90 ILE A CA 1
ATOM 699 C C . ILE A 1 90 ? -11.429 -14.767 0.815 1.00 97.25 90 ILE A C 1
ATOM 701 O O . ILE A 1 90 ? -10.534 -14.720 -0.019 1.00 97.25 90 ILE A O 1
ATOM 705 N N . SER A 1 91 ? -12.080 -15.901 1.074 1.00 97.38 91 SER A N 1
ATOM 706 C CA . SER A 1 91 ? -11.617 -17.197 0.558 1.00 97.38 91 SER A CA 1
ATOM 707 C C . SER A 1 91 ? -11.767 -17.298 -0.962 1.00 97.38 91 SER A C 1
ATOM 709 O O . SER A 1 91 ? -10.807 -17.643 -1.646 1.00 97.38 91 SER A O 1
ATOM 711 N N . VAL A 1 92 ? -12.941 -16.943 -1.503 1.00 97.19 92 VAL A N 1
ATOM 712 C CA . VAL A 1 92 ? -13.188 -16.948 -2.955 1.00 97.19 92 VAL A CA 1
ATOM 713 C C . VAL A 1 92 ? -12.296 -15.932 -3.647 1.00 97.19 92 VAL A C 1
ATOM 715 O O . VAL A 1 92 ? -11.680 -16.267 -4.652 1.00 97.19 92 VAL A O 1
ATOM 718 N N . GLY A 1 93 ? -12.192 -14.712 -3.116 1.00 96.56 93 GLY A N 1
ATOM 719 C CA . GLY A 1 93 ? -11.399 -13.688 -3.780 1.00 96.56 93 GLY A CA 1
ATOM 720 C C . GLY A 1 93 ? -9.903 -14.012 -3.782 1.00 96.56 93 GLY A C 1
ATOM 721 O O . GLY A 1 93 ? -9.288 -13.800 -4.811 1.00 96.56 93 GLY A O 1
ATOM 722 N N . TYR A 1 94 ? -9.328 -14.639 -2.743 1.00 97.44 94 TYR A N 1
ATOM 723 C CA . TYR A 1 94 ? -7.937 -15.134 -2.804 1.00 97.44 94 TYR A CA 1
ATOM 724 C C . TYR A 1 94 ? -7.756 -16.291 -3.799 1.00 97.44 94 TYR A C 1
ATOM 726 O O . TYR A 1 94 ? -6.740 -16.344 -4.487 1.00 97.44 94 TYR A O 1
ATOM 734 N N . VAL A 1 95 ? -8.729 -17.206 -3.903 1.00 98.00 95 VAL A N 1
ATOM 735 C CA . VAL A 1 95 ? -8.705 -18.263 -4.931 1.00 98.00 95 VAL A CA 1
ATOM 736 C C . VAL A 1 95 ? -8.693 -17.642 -6.325 1.00 98.00 95 VAL A C 1
ATOM 738 O O . VAL A 1 95 ? -7.817 -17.947 -7.124 1.00 98.00 95 VAL A O 1
ATOM 741 N N . LEU A 1 96 ? -9.632 -16.739 -6.608 1.00 97.25 96 LEU A N 1
ATOM 742 C CA . LEU A 1 96 ? -9.731 -16.091 -7.914 1.00 97.25 96 LEU A CA 1
ATOM 743 C C . LEU A 1 96 ? -8.534 -15.182 -8.194 1.00 97.25 96 LEU A C 1
ATOM 745 O O . LEU A 1 96 ? -8.040 -15.180 -9.315 1.00 97.25 96 LEU A O 1
ATOM 749 N N . TRP A 1 97 ? -8.028 -14.472 -7.185 1.00 96.00 97 TRP A N 1
ATOM 750 C CA . TRP A 1 97 ? -6.829 -13.648 -7.303 1.00 96.00 97 TRP A CA 1
ATOM 751 C C . TRP A 1 97 ? -5.640 -14.497 -7.746 1.00 96.00 97 TRP A C 1
ATOM 753 O O . TRP A 1 97 ? -5.037 -14.200 -8.772 1.00 96.00 97 TRP A O 1
ATOM 763 N N . GLY A 1 98 ? -5.368 -15.607 -7.054 1.00 96.06 98 GLY A N 1
ATOM 764 C CA . GLY A 1 98 ? -4.274 -16.504 -7.415 1.00 96.06 98 GLY A CA 1
ATOM 765 C C . GLY A 1 98 ? -4.436 -17.138 -8.801 1.00 96.06 98 GLY A C 1
ATOM 766 O O . GLY A 1 98 ? -3.466 -17.214 -9.555 1.00 96.06 98 GLY A O 1
ATOM 767 N N . LEU A 1 99 ? -5.651 -17.542 -9.182 1.00 96.38 99 LEU A N 1
ATOM 768 C CA . LEU A 1 99 ? -5.920 -18.085 -10.519 1.00 96.38 99 LEU A CA 1
ATOM 769 C C . LEU A 1 99 ? -5.674 -17.049 -11.621 1.00 96.38 99 LEU A C 1
ATOM 771 O O . LEU A 1 99 ? -5.045 -17.370 -12.629 1.00 96.38 99 LEU A O 1
ATOM 775 N N . VAL A 1 100 ? -6.122 -15.807 -11.419 1.00 94.75 100 VAL A N 1
ATOM 776 C CA . VAL A 1 100 ? -5.860 -14.707 -12.353 1.00 94.75 100 VAL A CA 1
ATOM 777 C C . VAL A 1 100 ? -4.361 -14.413 -12.413 1.00 94.75 100 VAL A C 1
ATOM 779 O O . VAL A 1 100 ? -3.828 -14.291 -13.508 1.00 94.75 100 VAL A O 1
ATOM 782 N N . THR A 1 101 ? -3.646 -14.403 -11.282 1.00 93.06 101 THR A N 1
ATOM 783 C CA . THR A 1 101 ? -2.181 -14.251 -11.267 1.00 93.06 101 THR A CA 1
ATOM 784 C C . THR A 1 101 ? -1.485 -15.341 -12.068 1.00 93.06 101 THR A C 1
ATOM 786 O O . THR A 1 101 ? -0.627 -15.028 -12.883 1.00 93.06 101 THR A O 1
ATOM 789 N N . ALA A 1 102 ? -1.880 -16.606 -11.922 1.00 94.25 102 ALA A N 1
ATOM 790 C CA . ALA A 1 102 ? -1.313 -17.685 -12.729 1.00 94.25 102 ALA A CA 1
ATOM 791 C C . ALA A 1 102 ? -1.598 -17.504 -14.232 1.00 94.25 102 ALA A C 1
ATOM 793 O O . ALA A 1 102 ? -0.745 -17.830 -15.060 1.00 94.25 102 ALA A O 1
ATOM 794 N N . ALA A 1 103 ? -2.766 -16.957 -14.591 1.00 93.00 103 ALA A N 1
ATOM 795 C CA . ALA A 1 103 ? -3.157 -16.725 -15.979 1.00 93.00 103 ALA A CA 1
ATOM 796 C C . ALA A 1 103 ? -2.250 -15.714 -16.705 1.00 93.00 103 ALA A C 1
ATOM 798 O O . ALA A 1 103 ? -2.049 -15.858 -17.910 1.00 93.00 103 ALA A O 1
ATOM 799 N N . PHE A 1 104 ? -1.631 -14.760 -15.995 1.00 89.81 104 PHE A N 1
ATOM 800 C CA . PHE A 1 104 ? -0.672 -13.817 -16.595 1.00 89.81 104 PHE A CA 1
ATOM 801 C C . PHE A 1 104 ? 0.507 -14.518 -17.268 1.00 89.81 104 PHE A C 1
ATOM 803 O O . PHE A 1 104 ? 0.971 -14.073 -18.312 1.00 89.81 104 PHE A O 1
ATOM 810 N N . GLY A 1 105 ? 0.940 -15.666 -16.738 1.00 87.94 105 GLY A N 1
ATOM 811 C CA . GLY A 1 105 ? 2.000 -16.472 -17.346 1.00 87.94 105 GLY A CA 1
ATOM 812 C C . GLY A 1 105 ? 1.664 -17.026 -18.737 1.00 87.94 105 GLY A C 1
ATOM 813 O O . GLY A 1 105 ? 2.545 -17.559 -19.408 1.00 87.94 105 GLY A O 1
ATOM 814 N N . PHE A 1 106 ? 0.405 -16.932 -19.168 1.00 91.44 106 PHE A N 1
ATOM 815 C CA . PHE A 1 106 ? -0.057 -17.347 -20.491 1.00 91.44 106 PHE A CA 1
ATOM 816 C C . PHE A 1 106 ? -0.334 -16.165 -21.426 1.00 91.44 106 PHE A C 1
ATOM 818 O O . PHE A 1 106 ? -0.639 -16.390 -22.596 1.00 91.44 106 PHE A O 1
ATOM 825 N N . ILE A 1 107 ? -0.220 -14.923 -20.952 1.00 92.19 107 ILE A N 1
ATOM 826 C CA . ILE A 1 107 ? -0.407 -13.737 -21.786 1.00 92.19 107 ILE A CA 1
ATOM 827 C C . ILE A 1 107 ? 0.899 -13.466 -22.537 1.00 92.19 107 ILE A C 1
ATOM 829 O O . ILE A 1 107 ? 1.761 -12.741 -22.055 1.00 92.19 107 ILE A O 1
ATOM 833 N N . THR A 1 108 ? 1.055 -14.078 -23.710 1.00 91.88 108 THR A N 1
ATOM 834 C CA . THR A 1 108 ? 2.190 -13.840 -24.616 1.00 91.88 108 THR A CA 1
ATOM 835 C C . THR A 1 108 ? 1.706 -13.232 -25.928 1.00 91.88 108 THR A C 1
ATOM 837 O O . THR A 1 108 ? 0.522 -13.335 -26.262 1.00 91.88 108 THR A O 1
ATOM 840 N N . LYS A 1 109 ? 2.618 -12.611 -26.686 1.00 92.06 109 LYS A N 1
ATOM 841 C CA . LYS A 1 109 ? 2.305 -12.028 -28.000 1.00 92.06 109 LYS A CA 1
ATOM 842 C C . LYS A 1 109 ? 1.711 -13.075 -28.944 1.00 92.06 109 LYS A C 1
ATOM 844 O O . LYS A 1 109 ? 0.738 -12.787 -29.630 1.00 92.06 109 LYS A O 1
ATOM 849 N N . GLU A 1 110 ? 2.240 -14.295 -28.925 1.00 91.94 110 GLU A N 1
ATOM 850 C CA . GLU A 1 110 ? 1.802 -15.415 -29.764 1.00 91.94 110 GLU A CA 1
ATOM 851 C C . GLU A 1 110 ? 0.381 -15.849 -29.396 1.00 91.94 110 GLU A C 1
ATOM 853 O O . GLU A 1 110 ? -0.495 -15.892 -30.256 1.00 91.94 110 GLU A O 1
ATOM 858 N N . ASN A 1 111 ? 0.114 -16.078 -28.106 1.00 93.75 111 ASN A N 1
ATOM 859 C CA . ASN A 1 111 ? -1.211 -16.499 -27.648 1.00 93.75 111 ASN A CA 1
ATOM 860 C C . ASN A 1 111 ? -2.276 -15.424 -27.915 1.00 93.75 111 ASN A C 1
ATOM 862 O O . ASN A 1 111 ? -3.411 -15.749 -28.256 1.00 93.75 111 ASN A O 1
ATOM 866 N N . VAL A 1 112 ? -1.931 -14.140 -27.767 1.00 93.38 112 VAL A N 1
ATOM 867 C CA . VAL A 1 112 ? -2.841 -13.027 -28.083 1.00 93.38 112 VAL A CA 1
ATOM 868 C C . VAL A 1 112 ? -3.053 -12.909 -29.594 1.00 93.38 112 VAL A C 1
ATOM 870 O O . VAL A 1 112 ? -4.185 -12.691 -30.030 1.00 93.38 112 VAL A O 1
ATOM 873 N N . ALA A 1 113 ? -2.005 -13.086 -30.402 1.00 93.69 113 ALA A N 1
ATOM 874 C CA . ALA A 1 113 ? -2.114 -13.092 -31.858 1.00 93.69 113 ALA A CA 1
ATOM 875 C C . ALA A 1 113 ? -3.059 -14.197 -32.348 1.00 93.69 113 ALA A C 1
ATOM 877 O O . ALA A 1 113 ? -3.942 -13.924 -33.160 1.00 93.69 113 ALA A O 1
ATOM 878 N N . GLU A 1 114 ? -2.934 -15.408 -31.801 1.00 94.44 114 GLU A N 1
ATOM 879 C CA . GLU A 1 114 ? -3.830 -16.529 -32.094 1.00 94.44 114 GLU A CA 1
ATOM 880 C C . GLU A 1 114 ? -5.262 -16.260 -31.614 1.00 94.44 114 GLU A C 1
ATOM 882 O O . GLU A 1 114 ? -6.214 -16.435 -32.373 1.00 94.44 114 GLU A O 1
ATOM 887 N N . LEU A 1 115 ? -5.432 -15.776 -30.378 1.00 93.31 115 LEU A N 1
ATOM 888 C CA . LEU A 1 115 ? -6.749 -15.530 -29.786 1.00 93.31 115 LEU A CA 1
ATOM 889 C C . LEU A 1 115 ? -7.568 -14.490 -30.565 1.00 93.31 115 LEU A C 1
ATOM 891 O O . LEU A 1 115 ? -8.785 -14.629 -30.690 1.00 93.31 115 LEU A O 1
ATOM 895 N N . PHE A 1 116 ? -6.910 -13.452 -31.087 1.00 93.56 116 PHE A N 1
ATOM 896 C CA . PHE A 1 116 ? -7.558 -12.356 -31.813 1.00 93.56 116 PHE A CA 1
ATOM 897 C C . PHE A 1 116 ? -7.358 -12.415 -33.337 1.00 93.56 116 PHE A C 1
ATOM 899 O O . PHE A 1 116 ? -7.784 -11.491 -34.030 1.00 93.56 116 PHE A O 1
ATOM 906 N N . ASN A 1 117 ? -6.758 -13.488 -33.868 1.00 94.06 117 ASN A N 1
ATOM 907 C CA . ASN A 1 117 ? -6.420 -13.652 -35.289 1.00 94.06 117 ASN A CA 1
ATOM 908 C C . ASN A 1 117 ? -5.677 -12.435 -35.877 1.00 94.06 117 ASN A C 1
ATOM 910 O O . ASN A 1 117 ? -6.060 -11.882 -36.912 1.00 94.06 117 ASN A O 1
ATOM 914 N N . LEU A 1 118 ? -4.623 -11.991 -35.192 1.00 93.38 118 LEU A N 1
ATOM 915 C CA . LEU A 1 118 ? -3.809 -10.844 -35.588 1.00 93.38 118 LEU A CA 1
ATOM 916 C C . LEU A 1 118 ? -2.522 -11.311 -36.272 1.00 93.38 118 LEU A C 1
ATOM 918 O O . LEU A 1 118 ? -1.849 -12.216 -35.794 1.00 93.38 118 LEU A O 1
ATOM 922 N N . SER A 1 119 ? -2.153 -10.651 -37.368 1.00 91.00 119 SER A N 1
ATOM 923 C CA . SER A 1 119 ? -0.900 -10.904 -38.097 1.00 91.00 119 SER A CA 1
ATOM 924 C C . SER A 1 119 ? 0.047 -9.701 -38.116 1.00 91.00 119 SER A C 1
ATOM 926 O O . SER A 1 119 ? 1.198 -9.828 -38.517 1.00 91.00 119 SER A O 1
ATOM 928 N N . ASP A 1 120 ? -0.446 -8.523 -37.733 1.00 92.38 120 ASP A N 1
ATOM 929 C CA . ASP A 1 120 ? 0.323 -7.280 -37.702 1.00 92.38 120 ASP A CA 1
ATOM 930 C C . ASP A 1 120 ? 0.999 -7.109 -36.338 1.00 92.38 120 ASP A C 1
ATOM 932 O O . ASP A 1 120 ? 0.327 -7.100 -35.306 1.00 92.38 120 ASP A O 1
ATOM 936 N N . GLU A 1 121 ? 2.322 -6.961 -36.338 1.00 88.94 121 GLU A N 1
ATOM 937 C CA . GLU A 1 121 ? 3.149 -6.919 -35.127 1.00 88.94 121 GLU A CA 1
ATOM 938 C C . GLU A 1 121 ? 2.759 -5.766 -34.182 1.00 88.94 121 GLU A C 1
ATOM 940 O O . GLU A 1 121 ? 2.671 -5.964 -32.969 1.00 88.94 121 GLU A O 1
ATOM 945 N N . ALA A 1 122 ? 2.439 -4.583 -34.723 1.00 88.44 122 ALA A N 1
ATOM 946 C CA . ALA A 1 122 ? 2.026 -3.421 -33.933 1.00 88.44 122 ALA A CA 1
ATOM 947 C C . ALA A 1 122 ? 0.671 -3.657 -33.252 1.00 88.44 122 ALA A C 1
ATOM 949 O O . ALA A 1 122 ? 0.495 -3.361 -32.067 1.00 88.44 122 ALA A O 1
ATOM 950 N N . LYS A 1 123 ? -0.290 -4.240 -33.981 1.00 91.38 123 LYS A N 1
ATOM 951 C CA . LYS A 1 123 ? -1.595 -4.627 -33.426 1.00 91.38 123 LYS A CA 1
ATOM 952 C C . LYS A 1 123 ? -1.473 -5.742 -32.397 1.00 91.38 123 LYS A C 1
ATOM 954 O O . LYS A 1 123 ? -2.184 -5.684 -31.394 1.00 91.38 123 LYS A O 1
ATOM 959 N N . ILE A 1 124 ? -0.601 -6.727 -32.614 1.00 93.06 124 ILE A N 1
ATOM 960 C CA . ILE A 1 124 ? -0.336 -7.799 -31.645 1.00 93.06 124 ILE A CA 1
ATOM 961 C C . ILE A 1 124 ? 0.203 -7.191 -30.351 1.00 93.06 124 ILE A C 1
ATOM 963 O O . ILE A 1 124 ? -0.375 -7.428 -29.289 1.00 93.06 124 ILE A O 1
ATOM 967 N N . LEU A 1 125 ? 1.244 -6.355 -30.433 1.00 90.62 125 LEU A N 1
ATOM 968 C CA . LEU A 1 125 ? 1.821 -5.686 -29.267 1.00 90.62 125 LEU A CA 1
ATOM 969 C C . LEU A 1 125 ? 0.771 -4.826 -28.549 1.00 90.62 125 LEU A C 1
ATOM 971 O O . LEU A 1 125 ? 0.526 -5.011 -27.357 1.00 90.62 125 LEU A O 1
ATOM 975 N N . GLY A 1 126 ? 0.088 -3.939 -29.278 1.00 90.75 126 GLY A N 1
ATOM 976 C CA . GLY A 1 126 ? -0.921 -3.048 -28.706 1.00 90.75 126 GLY A CA 1
ATOM 977 C C . GLY A 1 126 ? -2.079 -3.796 -28.038 1.00 90.75 126 GLY A C 1
ATOM 978 O O . GLY A 1 126 ? -2.498 -3.430 -26.938 1.00 90.75 126 GLY A O 1
ATOM 979 N N . THR A 1 127 ? -2.571 -4.871 -28.660 1.00 92.81 127 THR A N 1
ATOM 980 C CA . THR A 1 127 ? -3.650 -5.701 -28.099 1.00 92.81 127 THR A CA 1
ATOM 981 C C . THR A 1 127 ? -3.172 -6.469 -26.873 1.00 92.81 127 THR A C 1
ATOM 983 O O . THR A 1 127 ? -3.887 -6.514 -25.876 1.00 92.81 127 THR A O 1
ATOM 986 N N . THR A 1 128 ? -1.949 -7.008 -26.902 1.00 93.31 128 THR A N 1
ATOM 987 C CA . THR A 1 128 ? -1.349 -7.717 -25.760 1.00 93.31 128 THR A CA 1
ATOM 988 C C . THR A 1 128 ? -1.243 -6.796 -24.552 1.00 93.31 128 THR A C 1
ATOM 990 O O . THR A 1 128 ? -1.668 -7.154 -23.458 1.00 93.31 128 THR A O 1
ATOM 993 N N . VAL A 1 129 ? -0.763 -5.568 -24.756 1.00 91.38 129 VAL A N 1
ATOM 994 C CA . VAL A 1 129 ? -0.637 -4.559 -23.698 1.00 91.38 129 VAL A CA 1
ATOM 995 C C . VAL A 1 129 ? -1.995 -4.192 -23.099 1.00 91.38 129 VAL A C 1
ATOM 997 O O . VAL A 1 129 ? -2.147 -4.183 -21.879 1.00 91.38 129 VAL A O 1
ATOM 1000 N N . TRP A 1 130 ? -3.008 -3.933 -23.929 1.00 91.94 130 TRP A N 1
ATOM 1001 C CA . TRP A 1 130 ? -4.358 -3.657 -23.427 1.00 91.94 130 TRP A CA 1
ATOM 1002 C C . TRP A 1 130 ? -4.979 -4.851 -22.707 1.00 91.94 130 TRP A C 1
ATOM 1004 O O . TRP A 1 130 ? -5.678 -4.665 -21.712 1.00 91.94 130 TRP A O 1
ATOM 1014 N N . PHE A 1 131 ? -4.712 -6.067 -23.179 1.00 92.94 131 PHE A N 1
ATOM 1015 C CA . PHE A 1 131 ? -5.179 -7.282 -22.530 1.00 92.94 131 PHE A CA 1
ATOM 1016 C C . PHE A 1 131 ? -4.543 -7.459 -21.146 1.00 92.94 131 PHE A C 1
ATOM 1018 O O . PHE A 1 131 ? -5.250 -7.783 -20.197 1.00 92.94 131 PHE A O 1
ATOM 1025 N N . ILE A 1 132 ? -3.251 -7.149 -20.999 1.00 91.69 132 ILE A N 1
ATOM 1026 C CA . ILE A 1 132 ? -2.560 -7.120 -19.701 1.00 91.69 132 ILE A CA 1
ATOM 1027 C C . ILE A 1 132 ? -3.201 -6.092 -18.765 1.00 91.69 132 ILE A C 1
ATOM 1029 O O . ILE A 1 132 ? -3.546 -6.445 -17.643 1.00 91.69 132 ILE A O 1
ATOM 1033 N N . ILE A 1 133 ? -3.440 -4.860 -19.230 1.00 91.69 133 ILE A N 1
ATOM 1034 C CA . ILE A 1 133 ? -4.101 -3.811 -18.430 1.00 91.69 133 ILE A CA 1
ATOM 1035 C C . ILE A 1 133 ? -5.506 -4.253 -17.987 1.00 91.69 133 ILE A C 1
ATOM 1037 O O . ILE A 1 133 ? -5.902 -4.039 -16.844 1.00 91.69 133 ILE A O 1
ATOM 1041 N N . LEU A 1 134 ? -6.276 -4.883 -18.878 1.00 93.50 134 LEU A N 1
ATOM 1042 C CA . LEU A 1 134 ? -7.602 -5.403 -18.542 1.00 93.50 134 LEU A CA 1
ATOM 1043 C C . LEU A 1 134 ? -7.519 -6.508 -17.482 1.00 93.50 134 LEU A C 1
ATOM 1045 O O . LEU A 1 134 ? -8.295 -6.512 -16.527 1.00 93.50 134 LEU A O 1
ATOM 1049 N N . MET A 1 135 ? -6.584 -7.441 -17.649 1.00 93.12 135 MET A N 1
ATOM 1050 C CA . MET A 1 135 ? -6.369 -8.534 -16.706 1.00 93.12 135 MET A CA 1
ATOM 1051 C C . MET A 1 135 ? -5.848 -8.037 -15.355 1.00 93.12 135 MET A C 1
ATOM 1053 O O . MET A 1 135 ? -6.192 -8.630 -14.334 1.00 93.12 135 MET A O 1
ATOM 1057 N N . ASP A 1 136 ? -5.102 -6.931 -15.335 1.00 91.75 136 ASP A N 1
ATOM 1058 C CA . ASP A 1 136 ? -4.665 -6.245 -14.118 1.00 91.75 136 ASP A CA 1
ATOM 1059 C C . ASP A 1 136 ? -5.883 -5.716 -13.358 1.00 91.75 136 ASP A C 1
ATOM 1061 O O . ASP A 1 136 ? -6.108 -6.105 -12.221 1.00 91.75 136 ASP A O 1
ATOM 1065 N N . ILE A 1 137 ? -6.796 -5.000 -14.027 1.00 93.69 137 ILE A N 1
ATOM 1066 C CA . ILE A 1 137 ? -8.062 -4.538 -13.425 1.00 93.69 137 ILE A CA 1
ATOM 1067 C C . ILE A 1 137 ? -8.887 -5.704 -12.852 1.00 93.69 137 ILE A C 1
ATOM 1069 O O . ILE A 1 137 ? -9.436 -5.599 -11.750 1.00 93.69 137 ILE A O 1
ATOM 1073 N N . VAL A 1 138 ? -8.997 -6.819 -13.586 1.00 95.12 138 VAL A N 1
ATOM 1074 C CA . VAL A 1 138 ? -9.708 -8.023 -13.116 1.00 95.12 138 VAL A CA 1
ATOM 1075 C C . VAL A 1 138 ? -9.022 -8.609 -11.886 1.00 95.12 138 VAL A C 1
ATOM 1077 O O . VAL A 1 138 ? -9.697 -8.984 -10.924 1.00 95.12 138 VAL A O 1
ATOM 1080 N N . MET A 1 139 ? -7.692 -8.671 -11.890 1.00 93.69 139 MET A N 1
ATOM 1081 C CA . MET A 1 139 ? -6.916 -9.113 -10.742 1.00 93.69 139 MET A CA 1
ATOM 1082 C C . MET A 1 139 ? -7.156 -8.207 -9.535 1.00 93.69 139 MET A C 1
ATOM 1084 O O . MET A 1 139 ? -7.520 -8.710 -8.469 1.00 93.69 139 MET A O 1
ATOM 1088 N N . THR A 1 140 ? -6.997 -6.894 -9.701 1.00 94.06 140 THR A N 1
ATOM 1089 C CA . THR A 1 140 ? -7.179 -5.904 -8.642 1.00 94.06 140 THR A CA 1
ATOM 1090 C C . THR A 1 140 ? -8.592 -5.980 -8.072 1.00 94.06 140 THR A C 1
ATOM 1092 O O . THR A 1 140 ? -8.772 -5.897 -6.860 1.00 94.06 140 THR A O 1
ATOM 1095 N N . PHE A 1 141 ? -9.612 -6.234 -8.900 1.00 96.00 141 PHE A N 1
ATOM 1096 C CA . PHE A 1 141 ? -10.970 -6.476 -8.412 1.00 96.00 141 PHE A CA 1
ATOM 1097 C C . PHE A 1 141 ? -11.020 -7.665 -7.430 1.00 96.00 141 PHE A C 1
ATOM 1099 O O . PHE A 1 141 ? -11.608 -7.564 -6.349 1.00 96.00 141 PHE A O 1
ATOM 1106 N N . MET A 1 142 ? -10.378 -8.793 -7.749 1.00 96.38 142 MET A N 1
ATOM 1107 C CA . MET A 1 142 ? -10.338 -9.962 -6.855 1.00 96.38 142 MET A CA 1
ATOM 1108 C C . MET A 1 142 ? -9.517 -9.687 -5.585 1.00 96.38 142 MET A C 1
ATOM 1110 O O . MET A 1 142 ? -9.948 -10.025 -4.472 1.00 96.38 142 MET A O 1
ATOM 1114 N N . GLY A 1 143 ? -8.366 -9.028 -5.742 1.00 95.56 143 GLY A N 1
ATOM 1115 C CA . GLY A 1 143 ? -7.476 -8.634 -4.653 1.00 95.56 143 GLY A CA 1
ATOM 1116 C C . GLY A 1 143 ? -8.140 -7.668 -3.678 1.00 95.56 143 GLY A C 1
ATOM 1117 O O . GLY A 1 143 ? -8.244 -7.967 -2.489 1.00 95.56 143 GLY A O 1
ATOM 1118 N N . SER A 1 144 ? -8.705 -6.566 -4.165 1.00 95.88 144 SER A N 1
ATOM 1119 C CA . SER A 1 144 ? -9.382 -5.573 -3.327 1.00 95.88 144 SER A CA 1
ATOM 1120 C C . SER A 1 144 ? -10.688 -6.084 -2.723 1.00 95.88 144 SER A C 1
ATOM 1122 O O . SER A 1 144 ? -11.008 -5.753 -1.582 1.00 95.88 144 SER A O 1
ATOM 1124 N N . THR A 1 145 ? -11.433 -6.953 -3.418 1.00 96.94 145 THR A N 1
ATOM 1125 C CA . THR A 1 145 ? -12.613 -7.619 -2.835 1.00 96.94 145 THR A CA 1
ATOM 1126 C C . THR A 1 145 ? -12.239 -8.434 -1.599 1.00 96.94 145 THR A C 1
ATOM 1128 O O . THR A 1 145 ? -12.911 -8.370 -0.563 1.00 96.94 145 THR A O 1
ATOM 1131 N N . SER A 1 146 ? -11.174 -9.226 -1.705 1.00 96.50 146 SER A N 1
ATOM 1132 C CA . SER A 1 146 ? -10.787 -10.158 -0.651 1.00 96.50 146 SER A CA 1
ATOM 1133 C C . SER A 1 146 ? -9.950 -9.521 0.449 1.00 96.50 146 SER A C 1
ATOM 1135 O O . SER A 1 146 ? -10.208 -9.785 1.625 1.00 96.50 146 SER A O 1
ATOM 1137 N N . ASN A 1 147 ? -8.965 -8.698 0.095 1.00 95.62 147 ASN A N 1
ATOM 1138 C CA . ASN A 1 147 ? -8.029 -8.090 1.028 1.00 95.62 147 ASN A CA 1
ATOM 1139 C C . ASN A 1 147 ? -8.536 -6.738 1.552 1.00 95.62 147 ASN A C 1
ATOM 1141 O O . ASN A 1 147 ? -8.919 -6.638 2.722 1.00 95.62 147 ASN A O 1
ATOM 1145 N N . ASP A 1 148 ? -8.585 -5.728 0.682 1.00 94.31 148 ASP A N 1
ATOM 1146 C CA . ASP A 1 148 ? -8.863 -4.339 1.070 1.00 94.31 148 ASP A CA 1
ATOM 1147 C C . ASP A 1 148 ? -10.253 -4.182 1.691 1.00 94.31 148 ASP A C 1
ATOM 1149 O O . ASP A 1 148 ? -10.420 -3.478 2.687 1.00 94.31 148 ASP A O 1
ATOM 1153 N N . ALA A 1 149 ? -11.248 -4.878 1.138 1.00 95.19 149 ALA A N 1
ATOM 1154 C CA . ALA A 1 149 ? -12.608 -4.892 1.652 1.00 95.19 149 ALA A CA 1
ATOM 1155 C C . ALA A 1 149 ? -12.775 -5.933 2.762 1.00 95.19 149 ALA A C 1
ATOM 1157 O O . ALA A 1 149 ? -12.900 -5.588 3.940 1.00 95.19 149 ALA A O 1
ATOM 1158 N N . ALA A 1 150 ? -12.828 -7.217 2.403 1.00 96.12 150 ALA A N 1
ATOM 1159 C CA . ALA A 1 150 ? -13.336 -8.236 3.315 1.00 96.12 150 ALA A CA 1
ATOM 1160 C C . ALA A 1 150 ? -12.360 -8.596 4.445 1.00 96.12 150 ALA A C 1
ATOM 1162 O O . ALA A 1 150 ? -12.795 -8.713 5.592 1.00 96.12 150 ALA A O 1
ATOM 1163 N N . PHE A 1 151 ? -11.062 -8.750 4.166 1.00 96.75 151 PHE A N 1
ATOM 1164 C CA . PHE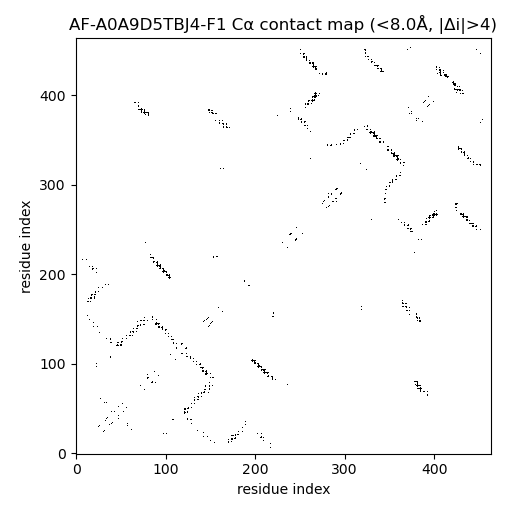 A 1 151 ? -10.062 -9.101 5.179 1.00 96.75 151 PHE A CA 1
ATOM 1165 C C . PHE A 1 151 ? -9.833 -7.955 6.163 1.00 96.75 151 PHE A C 1
ATOM 1167 O O . PHE A 1 151 ? -9.901 -8.179 7.370 1.00 96.75 151 PHE A O 1
ATOM 1174 N N . GLN A 1 152 ? -9.643 -6.720 5.689 1.00 95.25 152 GLN A N 1
ATOM 1175 C CA . GLN A 1 152 ? -9.475 -5.566 6.582 1.00 95.25 152 GLN A CA 1
ATOM 1176 C C . GLN A 1 152 ? -10.723 -5.304 7.436 1.00 95.25 152 GLN A C 1
ATOM 1178 O O . GLN A 1 152 ? -10.615 -4.977 8.626 1.00 95.25 152 GLN A O 1
ATOM 1183 N N . ALA A 1 153 ? -11.917 -5.502 6.874 1.00 94.50 153 ALA A N 1
ATOM 1184 C CA . ALA A 1 153 ? -13.152 -5.431 7.641 1.00 94.50 153 ALA A CA 1
ATOM 1185 C C . ALA A 1 153 ? -13.259 -6.577 8.662 1.00 94.50 153 ALA A C 1
ATOM 1187 O O . ALA A 1 153 ? -13.565 -6.325 9.823 1.00 94.50 153 ALA A O 1
ATOM 1188 N N . TRP A 1 154 ? -12.900 -7.809 8.291 1.00 95.25 154 TRP A N 1
ATOM 1189 C CA . TRP A 1 154 ? -12.851 -8.942 9.220 1.00 95.25 154 TRP A CA 1
ATOM 1190 C C . TRP A 1 154 ? -11.874 -8.704 10.379 1.00 95.25 154 TRP A C 1
ATOM 1192 O O . TRP A 1 154 ? -12.221 -8.956 11.532 1.00 95.25 154 TRP A O 1
ATOM 1202 N N . VAL A 1 155 ? -10.687 -8.149 10.108 1.00 94.62 155 VAL A N 1
ATOM 1203 C CA . VAL A 1 155 ? -9.735 -7.727 11.148 1.00 94.62 155 VAL A CA 1
ATOM 1204 C C . VAL A 1 155 ? -10.370 -6.681 12.067 1.00 94.62 155 VAL A C 1
ATOM 1206 O O . VAL A 1 155 ? -10.223 -6.756 13.286 1.00 94.62 155 VAL A O 1
ATOM 1209 N N . THR A 1 156 ? -11.114 -5.726 11.511 1.00 92.50 156 THR A N 1
ATOM 1210 C CA . THR A 1 156 ? -11.837 -4.713 12.295 1.00 92.50 156 THR A CA 1
ATOM 1211 C C . THR A 1 156 ? -12.879 -5.353 13.214 1.00 92.50 156 THR A C 1
ATOM 1213 O O . THR A 1 156 ? -12.946 -4.991 14.390 1.00 92.50 156 THR A O 1
ATOM 1216 N N . ASP A 1 157 ? -13.626 -6.336 12.707 1.00 90.25 157 ASP A N 1
ATOM 1217 C CA . ASP A 1 157 ? -14.730 -7.000 13.405 1.00 90.25 157 ASP A CA 1
ATOM 1218 C C . ASP A 1 157 ? -14.259 -7.938 14.542 1.00 90.25 157 ASP A C 1
ATOM 1220 O O . ASP A 1 157 ? -14.970 -8.137 15.528 1.00 90.25 157 ASP A O 1
ATOM 1224 N N . ILE A 1 158 ? -13.061 -8.531 14.441 1.00 90.81 158 ILE A N 1
ATOM 1225 C CA . ILE A 1 158 ? -12.527 -9.460 15.462 1.00 90.81 158 ILE A CA 1
ATOM 1226 C C . ILE A 1 158 ? -11.607 -8.799 16.498 1.00 90.81 158 ILE A C 1
ATOM 1228 O O . ILE A 1 158 ? -11.152 -9.479 17.424 1.00 90.81 158 ILE A O 1
ATOM 1232 N N . THR A 1 159 ? -11.285 -7.514 16.331 1.00 89.75 159 THR A N 1
ATOM 1233 C CA . THR A 1 159 ? -10.344 -6.777 17.187 1.00 89.75 159 THR A CA 1
ATOM 1234 C C . THR A 1 159 ? -11.042 -5.704 18.012 1.00 89.75 159 THR A C 1
ATOM 1236 O O . THR A 1 159 ? -12.098 -5.195 17.652 1.00 89.75 159 THR A O 1
ATOM 1239 N N . VAL A 1 160 ? -10.417 -5.329 19.130 1.00 86.81 160 VAL A N 1
ATOM 1240 C CA . VAL A 1 160 ? -10.890 -4.257 20.020 1.00 86.81 160 VAL A CA 1
ATOM 1241 C C . VAL A 1 160 ? -9.866 -3.115 20.104 1.00 86.81 160 VAL A C 1
ATOM 1243 O O . VAL A 1 160 ? -8.670 -3.370 19.912 1.00 86.81 160 VAL A O 1
ATOM 1246 N N . PRO A 1 161 ? -10.274 -1.877 20.459 1.00 85.25 161 PRO A N 1
ATOM 1247 C CA . PRO A 1 161 ? -9.401 -0.691 20.456 1.00 85.25 161 PRO A CA 1
ATOM 1248 C C . PRO A 1 161 ? -8.070 -0.816 21.204 1.00 85.25 161 PRO A C 1
ATOM 1250 O O . PRO A 1 161 ? -7.074 -0.200 20.818 1.00 85.25 161 PRO A O 1
ATOM 1253 N N . ARG A 1 162 ? -8.026 -1.639 22.259 1.00 83.12 162 ARG A N 1
ATOM 1254 C CA . ARG A 1 162 ? -6.807 -1.909 23.039 1.00 83.12 162 ARG A CA 1
ATOM 1255 C C . ARG A 1 162 ? -5.756 -2.706 22.256 1.00 83.12 162 ARG A C 1
ATOM 1257 O O . ARG A 1 162 ? -4.568 -2.554 22.509 1.00 83.12 162 ARG A O 1
ATOM 1264 N N . GLN A 1 163 ? -6.184 -3.571 21.338 1.00 85.31 163 GLN A N 1
ATOM 1265 C CA . GLN A 1 163 ? -5.318 -4.498 20.600 1.00 85.31 163 GLN A CA 1
ATOM 1266 C C . GLN A 1 163 ? -5.029 -4.036 19.171 1.00 85.31 163 GLN A C 1
ATOM 1268 O O . GLN A 1 163 ? -4.033 -4.462 18.595 1.00 85.31 163 GLN A O 1
ATOM 1273 N N . ARG A 1 164 ? -5.872 -3.171 18.595 1.00 88.06 164 ARG A N 1
ATOM 1274 C CA . ARG A 1 164 ? -5.737 -2.706 17.207 1.00 88.06 164 ARG A CA 1
ATOM 1275 C C . ARG A 1 164 ? -4.355 -2.138 16.872 1.00 88.06 164 ARG A C 1
ATOM 1277 O O . ARG A 1 164 ? -3.813 -2.589 15.873 1.00 88.06 164 ARG A O 1
ATOM 1284 N N . PRO A 1 165 ? -3.705 -1.296 17.702 1.00 86.94 165 PRO A N 1
ATOM 1285 C CA . PRO A 1 165 ? -2.340 -0.846 17.409 1.00 86.94 165 PRO A CA 1
ATOM 1286 C C . PRO A 1 165 ? -1.329 -1.995 17.251 1.00 86.94 165 PRO A C 1
ATOM 1288 O O . PRO A 1 165 ? -0.480 -1.960 16.363 1.00 86.94 165 PRO A O 1
ATOM 1291 N N . LEU A 1 166 ? -1.442 -3.048 18.071 1.00 86.56 166 LEU A N 1
ATOM 1292 C CA . LEU A 1 166 ? -0.588 -4.234 17.961 1.00 86.56 166 LEU A CA 1
ATOM 1293 C C . LEU A 1 166 ? -0.890 -5.025 16.682 1.00 86.56 166 LEU A C 1
ATOM 1295 O O . LEU A 1 166 ? 0.031 -5.485 16.017 1.00 86.56 166 LEU A O 1
ATOM 1299 N N . VAL A 1 167 ? -2.166 -5.179 16.327 1.00 90.75 167 VAL A N 1
ATOM 1300 C CA . VAL A 1 167 ? -2.565 -5.863 15.089 1.00 90.75 167 VAL A CA 1
ATOM 1301 C C . VAL A 1 167 ? -2.065 -5.103 13.864 1.00 90.75 167 VAL A C 1
ATOM 1303 O O . VAL A 1 167 ? -1.427 -5.712 13.014 1.00 90.75 167 VAL A O 1
ATOM 1306 N N . GLU A 1 168 ? -2.251 -3.784 13.810 1.00 90.25 168 GLU A N 1
ATOM 1307 C CA . GLU A 1 168 ? -1.737 -2.941 12.721 1.00 90.25 168 GLU A CA 1
ATOM 1308 C C . GLU A 1 168 ? -0.209 -2.979 12.624 1.00 90.25 168 GLU A C 1
ATOM 1310 O O . GLU A 1 168 ? 0.342 -2.961 11.528 1.00 90.25 168 GLU A O 1
ATOM 1315 N N . THR A 1 169 ? 0.489 -3.099 13.756 1.00 87.19 169 THR A N 1
ATOM 1316 C CA . THR A 1 169 ? 1.941 -3.319 13.751 1.00 87.19 169 THR A CA 1
ATOM 1317 C C . THR A 1 169 ? 2.296 -4.621 13.058 1.00 87.19 169 THR A C 1
ATOM 1319 O O . THR A 1 169 ? 3.166 -4.637 12.194 1.00 87.19 169 THR A O 1
ATOM 1322 N N . VAL A 1 170 ? 1.647 -5.722 13.448 1.00 88.94 170 VAL A N 1
ATOM 1323 C CA . VAL A 1 170 ? 1.917 -7.033 12.851 1.00 88.94 170 VAL A CA 1
ATOM 1324 C C . VAL A 1 170 ? 1.602 -6.998 11.361 1.00 88.94 170 VAL A C 1
ATOM 1326 O O . VAL A 1 170 ? 2.421 -7.463 10.581 1.00 88.94 170 VAL A O 1
ATOM 1329 N N . LEU A 1 171 ? 0.481 -6.392 10.960 1.00 91.06 171 LEU A N 1
ATOM 1330 C CA . LEU A 1 171 ? 0.139 -6.202 9.550 1.00 91.06 171 LEU A CA 1
ATOM 1331 C C . LEU A 1 171 ? 1.220 -5.405 8.806 1.00 91.06 171 LEU A C 1
ATOM 1333 O O . LEU A 1 171 ? 1.651 -5.817 7.736 1.00 91.06 171 LEU A O 1
ATOM 1337 N N . SER A 1 172 ? 1.712 -4.308 9.386 1.00 86.88 172 SER A N 1
ATOM 1338 C CA . SER A 1 172 ? 2.771 -3.495 8.782 1.00 86.88 172 SER A CA 1
ATOM 1339 C C . SER A 1 172 ? 4.086 -4.267 8.639 1.00 86.88 172 SER A C 1
ATOM 1341 O O . SER A 1 172 ? 4.659 -4.297 7.554 1.00 86.88 172 SER A O 1
ATOM 1343 N N . VAL A 1 173 ? 4.545 -4.946 9.696 1.00 84.69 173 VAL A N 1
ATOM 1344 C CA . VAL A 1 173 ? 5.791 -5.730 9.669 1.00 84.69 173 VAL A CA 1
ATOM 1345 C C . VAL A 1 173 ? 5.685 -6.892 8.684 1.00 84.69 173 VAL A C 1
ATOM 1347 O O . VAL A 1 173 ? 6.581 -7.090 7.869 1.00 84.69 173 VAL A O 1
ATOM 1350 N N . VAL A 1 174 ? 4.586 -7.648 8.729 1.00 89.44 174 VAL A N 1
ATOM 1351 C CA . VAL A 1 174 ? 4.346 -8.778 7.822 1.00 89.44 174 VAL A CA 1
ATOM 1352 C C . VAL A 1 174 ? 4.237 -8.300 6.375 1.00 89.44 174 VAL A C 1
ATOM 1354 O O . VAL A 1 174 ? 4.817 -8.926 5.490 1.00 89.44 174 VAL A O 1
ATOM 1357 N N . GLY A 1 175 ? 3.560 -7.176 6.127 1.00 88.56 175 GLY A N 1
ATOM 1358 C CA . GLY A 1 175 ? 3.496 -6.542 4.810 1.00 88.56 175 GLY A CA 1
ATOM 1359 C C . GLY A 1 175 ? 4.887 -6.218 4.265 1.00 88.56 175 GLY A C 1
ATOM 1360 O O . GLY A 1 175 ? 5.224 -6.648 3.165 1.00 88.56 175 GLY A O 1
ATOM 1361 N N . THR A 1 176 ? 5.742 -5.583 5.070 1.00 84.75 176 THR A N 1
ATOM 1362 C CA . THR A 1 176 ? 7.134 -5.289 4.693 1.00 84.75 176 THR A CA 1
ATOM 1363 C C . THR A 1 176 ? 7.943 -6.558 4.402 1.00 84.75 176 THR A C 1
ATOM 1365 O O . THR A 1 176 ? 8.675 -6.618 3.416 1.00 84.75 176 THR A O 1
ATOM 1368 N N . VAL A 1 177 ? 7.797 -7.607 5.220 1.00 87.75 177 VAL A N 1
ATOM 1369 C CA . VAL A 1 177 ? 8.453 -8.906 4.972 1.00 87.75 177 VAL A CA 1
ATOM 1370 C C . VAL A 1 177 ? 7.972 -9.527 3.657 1.00 87.75 177 VAL A C 1
ATOM 1372 O O . VAL A 1 177 ? 8.769 -10.121 2.934 1.00 87.75 177 VAL A O 1
ATOM 1375 N N . SER A 1 178 ? 6.696 -9.347 3.312 1.00 90.75 178 SER A N 1
ATOM 1376 C CA . SER A 1 178 ? 6.129 -9.813 2.040 1.00 90.75 178 SER A CA 1
ATOM 1377 C C . SER A 1 178 ? 6.778 -9.110 0.848 1.00 90.75 178 SER A C 1
ATOM 1379 O O . SER A 1 178 ? 7.174 -9.779 -0.104 1.00 90.75 178 SER A O 1
ATOM 1381 N N . SER A 1 179 ? 6.960 -7.786 0.924 1.00 86.12 179 SER A N 1
ATOM 1382 C CA . SER A 1 179 ? 7.657 -7.005 -0.107 1.00 86.12 179 SER A CA 1
ATOM 1383 C C . SER A 1 179 ? 9.086 -7.501 -0.333 1.00 86.12 179 SER A C 1
ATOM 1385 O O . SER A 1 179 ? 9.495 -7.699 -1.477 1.00 86.12 179 SER A O 1
ATOM 1387 N N . PHE A 1 180 ? 9.838 -7.773 0.741 1.00 85.19 180 PHE A N 1
ATOM 1388 C CA . PHE A 1 180 ? 11.194 -8.321 0.623 1.00 85.19 180 PHE A CA 1
ATOM 1389 C C . PHE A 1 180 ? 11.213 -9.735 0.039 1.00 85.19 180 PHE A C 1
ATOM 1391 O O . PHE A 1 180 ? 12.057 -10.028 -0.806 1.00 85.19 180 PHE A O 1
ATOM 1398 N N . ALA A 1 181 ? 10.282 -10.600 0.450 1.00 87.69 181 ALA A N 1
ATOM 1399 C CA . ALA A 1 181 ? 10.183 -11.958 -0.077 1.00 87.69 181 ALA A CA 1
ATOM 1400 C C . ALA A 1 181 ? 9.925 -11.956 -1.592 1.00 87.69 181 ALA A C 1
ATOM 1402 O O . ALA A 1 181 ? 10.616 -12.652 -2.334 1.00 87.69 181 ALA A O 1
ATOM 1403 N N . VAL A 1 182 ? 8.986 -11.127 -2.058 1.00 86.19 182 VAL A N 1
ATOM 1404 C CA . VAL A 1 182 ? 8.670 -10.986 -3.487 1.00 86.19 182 VAL A CA 1
ATOM 1405 C C . VAL A 1 182 ? 9.827 -10.375 -4.258 1.00 86.19 182 VAL A C 1
ATOM 1407 O O . VAL A 1 182 ? 10.187 -10.911 -5.300 1.00 86.19 182 VAL A O 1
ATOM 1410 N N . THR A 1 183 ? 10.466 -9.335 -3.716 1.00 82.88 183 THR A N 1
ATOM 1411 C CA . THR A 1 183 ? 11.646 -8.720 -4.343 1.00 82.88 183 THR A CA 1
ATOM 1412 C C . THR A 1 183 ? 12.781 -9.737 -4.525 1.00 82.88 1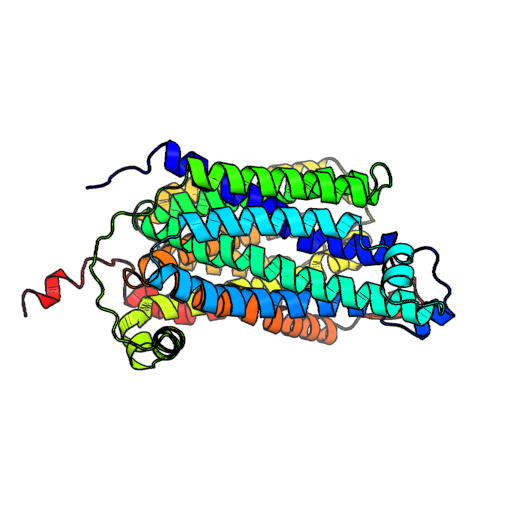83 THR A C 1
ATOM 1414 O O . THR A 1 183 ? 13.413 -9.815 -5.577 1.00 82.88 183 THR A O 1
ATOM 1417 N N . GLY A 1 184 ? 13.029 -10.566 -3.505 1.00 83.12 184 GLY A N 1
ATOM 1418 C CA . GLY A 1 184 ? 14.034 -11.624 -3.568 1.00 83.12 184 GLY A CA 1
ATOM 1419 C C . GLY A 1 184 ? 13.703 -12.681 -4.620 1.00 83.12 184 GLY A C 1
ATOM 1420 O O . GLY A 1 184 ? 14.524 -12.956 -5.491 1.00 83.12 184 GLY A O 1
ATOM 1421 N N . VAL A 1 185 ? 12.494 -13.252 -4.580 1.00 84.56 185 VAL A N 1
ATOM 1422 C CA . VAL A 1 185 ? 12.093 -14.332 -5.500 1.00 84.56 185 VAL A CA 1
ATOM 1423 C C . VAL A 1 185 ? 11.954 -13.832 -6.939 1.00 84.56 185 VAL A C 1
ATOM 1425 O O . VAL A 1 185 ? 12.415 -14.489 -7.868 1.00 84.56 185 VAL A O 1
ATOM 1428 N N . GLY A 1 186 ? 11.351 -12.667 -7.153 1.00 82.50 186 GLY A N 1
ATOM 1429 C CA . GLY A 1 186 ? 11.144 -12.149 -8.500 1.00 82.50 186 GLY A CA 1
ATOM 1430 C C . GLY A 1 186 ? 12.424 -11.619 -9.153 1.00 82.50 186 GLY A C 1
ATOM 1431 O O . GLY A 1 186 ? 12.485 -11.546 -10.379 1.00 82.50 186 GLY A O 1
ATOM 1432 N N . SER A 1 187 ? 13.487 -11.332 -8.388 1.00 81.81 187 SER A N 1
ATOM 1433 C CA . SER A 1 187 ? 14.806 -11.026 -8.970 1.00 81.81 187 SER A CA 1
ATOM 1434 C C . SER A 1 187 ? 15.341 -12.169 -9.846 1.00 81.81 187 SER A C 1
ATOM 1436 O O . SER A 1 187 ? 15.977 -11.910 -10.864 1.00 81.81 187 SER A O 1
ATOM 1438 N N . PHE A 1 188 ? 15.007 -13.429 -9.531 1.00 84.25 188 PHE A N 1
ATOM 1439 C CA . PHE A 1 188 ? 15.352 -14.576 -10.376 1.00 84.25 188 PHE A CA 1
ATOM 1440 C C . PHE A 1 188 ? 14.601 -14.568 -11.711 1.00 84.25 188 PHE A C 1
ATOM 1442 O O . PHE A 1 188 ? 15.157 -15.004 -12.716 1.00 84.25 188 PHE A O 1
ATOM 1449 N N . ALA A 1 189 ? 13.360 -14.070 -11.730 1.00 83.12 189 ALA A N 1
ATOM 1450 C CA . ALA A 1 189 ? 12.601 -13.910 -12.966 1.00 83.12 189 ALA A CA 1
ATOM 1451 C C . ALA A 1 189 ? 13.174 -12.772 -13.823 1.00 83.12 189 ALA A C 1
ATOM 1453 O O . ALA A 1 189 ? 13.410 -12.950 -15.013 1.00 83.12 189 ALA A O 1
ATOM 1454 N N . GLN A 1 190 ? 13.498 -11.633 -13.204 1.00 79.81 190 GLN A N 1
ATOM 1455 C CA . GLN A 1 190 ? 14.139 -10.507 -13.895 1.00 79.81 190 GLN A CA 1
ATOM 1456 C C . GLN A 1 190 ? 15.525 -10.853 -14.454 1.00 79.81 190 GLN A C 1
ATOM 1458 O O . GLN A 1 190 ? 15.890 -10.355 -15.514 1.00 79.81 190 GLN A O 1
ATOM 1463 N N . ALA A 1 191 ? 16.282 -11.715 -13.770 1.00 83.12 191 ALA A N 1
ATOM 1464 C CA . ALA A 1 191 ? 17.581 -12.201 -14.230 1.00 83.12 191 ALA A CA 1
ATOM 1465 C C . ALA A 1 191 ? 17.492 -13.263 -15.347 1.00 83.12 191 ALA A C 1
ATOM 1467 O O . ALA A 1 191 ? 18.525 -13.738 -15.811 1.00 83.12 191 ALA A O 1
ATOM 1468 N N . GLY A 1 192 ? 16.285 -13.681 -15.750 1.00 82.62 192 GLY A N 1
ATOM 1469 C CA . GLY A 1 192 ? 16.078 -14.739 -16.744 1.00 82.62 192 GLY A CA 1
ATOM 1470 C C . GLY A 1 192 ? 16.350 -16.159 -16.230 1.00 82.62 192 GLY A C 1
ATOM 1471 O O . GLY A 1 192 ? 16.280 -17.113 -17.000 1.00 82.62 192 GLY A O 1
ATOM 1472 N N . THR A 1 193 ? 16.631 -16.334 -14.934 1.00 88.31 193 THR A N 1
ATOM 1473 C CA . THR A 1 193 ? 16.879 -17.648 -14.312 1.00 88.31 193 THR A CA 1
ATOM 1474 C C . THR A 1 193 ? 15.609 -18.500 -14.248 1.00 88.31 193 THR A C 1
ATOM 1476 O O . THR A 1 193 ? 15.671 -19.726 -14.320 1.00 88.31 193 THR A O 1
ATOM 1479 N N . ILE A 1 194 ? 14.447 -17.861 -14.089 1.00 87.81 194 ILE A N 1
ATOM 1480 C CA . ILE A 1 194 ? 13.125 -18.498 -14.083 1.00 87.81 194 ILE A CA 1
ATOM 1481 C C . ILE A 1 194 ? 12.240 -17.729 -15.063 1.00 87.81 194 ILE A C 1
ATOM 1483 O O . ILE A 1 194 ? 12.242 -16.504 -15.057 1.00 87.81 194 ILE A O 1
ATOM 1487 N N . SER A 1 195 ? 11.452 -18.420 -15.888 1.00 89.31 195 SER A N 1
ATOM 1488 C CA . SER A 1 195 ? 10.517 -17.730 -16.782 1.00 89.31 195 SER A CA 1
ATOM 1489 C C . SER A 1 195 ? 9.408 -17.022 -15.998 1.00 89.31 195 SER A C 1
ATOM 1491 O O . SER A 1 195 ? 8.922 -17.535 -14.983 1.00 89.31 195 SER A O 1
ATOM 1493 N N . TYR A 1 196 ? 8.929 -15.883 -16.507 1.00 89.00 196 TYR A N 1
ATOM 1494 C CA . TYR A 1 196 ? 7.773 -15.185 -15.931 1.00 89.00 196 TYR A CA 1
ATOM 1495 C C . TYR A 1 196 ? 6.546 -16.094 -15.810 1.00 89.00 196 TYR A C 1
ATOM 1497 O O . TYR A 1 196 ? 5.821 -16.035 -14.820 1.00 89.00 196 TYR A O 1
ATOM 1505 N N . LYS A 1 197 ? 6.365 -17.019 -16.760 1.00 91.50 197 LYS A N 1
ATOM 1506 C CA . LYS A 1 197 ? 5.311 -18.036 -16.704 1.00 91.50 197 LYS A CA 1
ATOM 1507 C C . LYS A 1 197 ? 5.384 -18.905 -15.449 1.00 91.50 197 LYS A C 1
ATOM 1509 O O . LYS A 1 197 ? 4.372 -19.080 -14.773 1.00 91.50 197 LYS A O 1
ATOM 1514 N N . LEU A 1 198 ? 6.560 -19.446 -15.123 1.00 91.88 198 LEU A N 1
ATOM 1515 C CA . LEU A 1 198 ? 6.748 -20.263 -13.918 1.00 91.88 198 LEU A CA 1
ATOM 1516 C C . LEU A 1 198 ? 6.622 -19.426 -12.644 1.00 91.88 198 LEU A C 1
ATOM 1518 O O . LEU A 1 198 ? 6.021 -19.880 -11.670 1.00 91.88 198 LEU A O 1
ATOM 1522 N N . PHE A 1 199 ? 7.146 -18.202 -12.667 1.00 91.44 199 PHE A N 1
ATOM 1523 C CA . PHE A 1 199 ? 7.041 -17.261 -11.559 1.00 91.44 199 PHE A CA 1
ATOM 1524 C C . PHE A 1 199 ? 5.575 -16.949 -11.217 1.00 91.44 199 PHE A C 1
ATOM 1526 O O . PHE A 1 199 ? 5.146 -17.162 -10.081 1.00 91.44 199 PHE A O 1
ATOM 1533 N N . PHE A 1 200 ? 4.775 -16.544 -12.205 1.00 92.88 200 PHE A N 1
ATOM 1534 C CA . PHE A 1 200 ? 3.355 -16.249 -12.015 1.00 92.88 200 PHE A CA 1
ATOM 1535 C C . PHE A 1 200 ? 2.528 -17.488 -11.672 1.00 92.88 200 PHE A C 1
ATOM 1537 O O . PHE A 1 200 ? 1.657 -17.409 -10.806 1.00 92.88 200 PHE A O 1
ATOM 1544 N N . ALA A 1 201 ? 2.824 -18.648 -12.265 1.00 94.25 201 ALA A N 1
ATOM 1545 C CA . ALA A 1 201 ? 2.155 -19.898 -11.910 1.00 94.25 201 ALA A CA 1
ATOM 1546 C C . ALA A 1 201 ? 2.411 -20.296 -10.445 1.00 94.25 201 ALA A C 1
ATOM 1548 O O . ALA A 1 201 ? 1.476 -20.657 -9.730 1.00 94.25 201 ALA A O 1
ATOM 1549 N N . GLY A 1 202 ? 3.661 -20.196 -9.978 1.00 93.31 202 GLY A N 1
ATOM 1550 C CA . GLY A 1 202 ? 4.029 -20.504 -8.596 1.00 93.31 202 GLY A CA 1
ATOM 1551 C C . GLY A 1 202 ? 3.364 -19.562 -7.592 1.00 93.31 202 GLY A C 1
ATOM 1552 O O . GLY A 1 202 ? 2.776 -20.019 -6.610 1.00 93.31 202 GLY A O 1
ATOM 1553 N N . LEU A 1 203 ? 3.397 -18.256 -7.866 1.00 92.69 203 LEU A N 1
ATOM 1554 C CA . LEU A 1 203 ? 2.733 -17.252 -7.034 1.00 92.69 203 LEU A CA 1
ATOM 1555 C C . LEU A 1 203 ? 1.212 -17.426 -7.021 1.00 92.69 203 LEU A C 1
ATOM 1557 O O . LEU A 1 203 ? 0.593 -17.451 -5.957 1.00 92.69 203 LEU A O 1
ATOM 1561 N N . GLY A 1 204 ? 0.609 -17.622 -8.192 1.00 94.75 204 GLY A N 1
ATOM 1562 C CA . GLY A 1 204 ? -0.820 -17.866 -8.311 1.00 94.75 204 GLY A CA 1
ATOM 1563 C C . GLY A 1 204 ? -1.268 -19.107 -7.541 1.00 94.75 204 GLY A C 1
ATOM 1564 O O . GLY A 1 204 ? -2.285 -19.073 -6.845 1.00 94.75 204 GLY A O 1
ATOM 1565 N N . LEU A 1 205 ? -0.471 -20.181 -7.565 1.00 96.12 205 LEU A N 1
ATOM 1566 C CA . LEU A 1 205 ? -0.744 -21.396 -6.801 1.00 96.12 205 LEU A CA 1
ATOM 1567 C C . LEU A 1 205 ? -0.739 -21.141 -5.287 1.00 96.12 205 LEU A C 1
ATOM 1569 O O . LEU A 1 205 ? -1.693 -21.524 -4.612 1.00 96.12 205 LEU A O 1
ATOM 1573 N N . ILE A 1 206 ? 0.288 -20.483 -4.736 1.00 95.50 206 ILE A N 1
ATOM 1574 C CA . ILE A 1 206 ? 0.364 -20.255 -3.279 1.00 95.50 206 ILE A CA 1
ATOM 1575 C C . ILE A 1 206 ? -0.748 -19.323 -2.777 1.00 95.50 206 ILE A C 1
ATOM 1577 O O . ILE A 1 206 ? -1.316 -19.567 -1.709 1.00 95.50 206 ILE A O 1
ATOM 1581 N N . VAL A 1 207 ? -1.117 -18.307 -3.565 1.00 95.94 207 VAL A N 1
ATOM 1582 C CA . VAL A 1 207 ? -2.222 -17.388 -3.248 1.00 95.94 207 VAL A CA 1
ATOM 1583 C C . VAL A 1 207 ? -3.557 -18.136 -3.304 1.00 95.94 207 VAL A C 1
ATOM 1585 O O . VAL A 1 207 ? -4.369 -18.023 -2.381 1.00 95.94 207 VAL A O 1
ATOM 1588 N N . THR A 1 208 ? -3.744 -18.995 -4.312 1.00 97.38 208 THR A N 1
ATOM 1589 C CA . THR A 1 208 ? -4.935 -19.848 -4.441 1.00 97.38 208 THR A CA 1
ATOM 1590 C C . THR A 1 208 ? -5.075 -20.797 -3.253 1.00 97.38 208 THR A C 1
ATOM 1592 O O . THR A 1 208 ? -6.143 -20.885 -2.644 1.00 97.38 208 THR A O 1
ATOM 1595 N N . LEU A 1 209 ? -3.987 -21.475 -2.872 1.00 97.25 209 LEU A N 1
ATOM 1596 C CA . LEU A 1 209 ? -3.961 -22.363 -1.710 1.00 97.25 209 LEU A CA 1
ATOM 1597 C C . LEU A 1 209 ? -4.304 -21.605 -0.423 1.00 97.25 209 LEU A C 1
ATOM 1599 O O . LEU A 1 209 ? -5.079 -22.111 0.387 1.00 97.25 209 LEU A O 1
ATOM 1603 N N . CYS A 1 210 ? -3.811 -20.374 -0.250 1.00 96.69 210 CYS A N 1
ATOM 1604 C CA . CYS A 1 210 ? -4.201 -19.523 0.874 1.00 96.69 210 CYS A CA 1
ATOM 1605 C C . CYS A 1 210 ? -5.717 -19.269 0.903 1.00 96.69 210 CYS A C 1
ATOM 1607 O O . CYS A 1 210 ? -6.341 -19.387 1.960 1.00 96.69 210 CYS A O 1
ATOM 1609 N N . GLY A 1 211 ? -6.332 -18.990 -0.250 1.00 96.94 211 GLY A N 1
ATOM 1610 C CA . GLY A 1 211 ? -7.784 -18.849 -0.369 1.00 96.94 211 GLY A CA 1
ATOM 1611 C C . GLY A 1 211 ? -8.543 -20.116 0.042 1.00 96.94 211 GLY A C 1
ATOM 1612 O O . GLY A 1 211 ? -9.492 -20.039 0.826 1.00 96.94 211 GLY A O 1
ATOM 1613 N N . VAL A 1 212 ? -8.074 -21.296 -0.380 1.00 97.31 212 VAL A N 1
ATOM 1614 C CA . VAL A 1 212 ? -8.646 -22.594 0.032 1.00 97.31 212 VAL A CA 1
ATOM 1615 C C . VAL A 1 212 ? -8.554 -22.789 1.550 1.00 97.31 212 VAL A C 1
ATOM 1617 O O . VAL A 1 212 ? -9.540 -23.155 2.193 1.00 97.31 212 VAL A O 1
ATOM 1620 N N . LEU A 1 213 ? -7.401 -22.480 2.151 1.00 95.69 213 LEU A N 1
ATOM 1621 C CA . LEU A 1 213 ? -7.221 -22.520 3.607 1.00 95.69 213 LEU A CA 1
ATOM 1622 C C . LEU A 1 213 ? -8.157 -21.540 4.335 1.00 95.69 213 LEU A C 1
ATOM 1624 O O . LEU A 1 213 ? -8.585 -21.814 5.461 1.00 95.69 213 LEU A O 1
ATOM 1628 N N . GLY A 1 214 ? -8.536 -20.434 3.689 1.00 94.69 214 GLY A N 1
ATOM 1629 C CA . GLY A 1 214 ? -9.529 -19.479 4.181 1.00 94.69 214 GLY A CA 1
ATOM 1630 C C . GLY A 1 214 ? -10.870 -20.127 4.495 1.00 94.69 214 GLY A C 1
ATOM 1631 O O . GLY A 1 214 ? -11.427 -19.893 5.573 1.00 94.69 214 GLY A O 1
ATOM 1632 N N . PHE A 1 215 ? -11.336 -21.043 3.639 1.00 94.31 215 PHE A N 1
ATOM 1633 C CA . PHE A 1 215 ? -12.570 -21.778 3.897 1.00 94.31 215 PHE A CA 1
ATOM 1634 C C . PHE A 1 215 ? -12.478 -22.645 5.153 1.00 94.31 215 PHE A C 1
ATOM 1636 O O . PHE A 1 215 ? -13.496 -22.876 5.792 1.00 94.31 215 PHE A O 1
ATOM 1643 N N . ILE A 1 216 ? -11.300 -23.119 5.541 1.00 92.56 216 ILE A N 1
ATOM 1644 C CA . ILE A 1 216 ? -11.140 -24.018 6.691 1.00 92.56 216 ILE A CA 1
ATOM 1645 C C . ILE A 1 216 ? -10.942 -23.211 7.983 1.00 92.56 216 ILE A C 1
ATOM 1647 O O . ILE A 1 216 ? -11.492 -23.531 9.047 1.00 92.56 216 ILE A O 1
ATOM 1651 N N . PHE A 1 217 ? -10.146 -22.143 7.917 1.00 92.38 217 PHE A N 1
ATOM 1652 C CA . PHE A 1 217 ? -9.689 -21.443 9.111 1.00 92.38 217 PHE A CA 1
ATOM 1653 C C . PHE A 1 217 ? -10.502 -20.195 9.459 1.00 92.38 217 PHE A C 1
ATOM 1655 O O . PHE A 1 217 ? -10.743 -19.974 10.654 1.00 92.38 217 PHE A O 1
ATOM 1662 N N . ILE A 1 218 ? -10.965 -19.417 8.479 1.00 93.69 218 ILE A N 1
ATOM 1663 C CA . ILE A 1 218 ? -11.696 -18.173 8.744 1.00 93.69 218 ILE A CA 1
ATOM 1664 C C . ILE A 1 218 ? -13.078 -18.505 9.304 1.00 93.69 218 ILE A C 1
ATOM 1666 O O . ILE A 1 218 ? -13.800 -19.360 8.796 1.00 93.69 218 ILE A O 1
ATOM 1670 N N . LYS A 1 219 ? -13.442 -17.822 10.388 1.00 90.25 219 LYS A N 1
ATOM 1671 C CA . LYS A 1 219 ? -14.790 -17.851 10.954 1.00 90.25 219 LYS A CA 1
ATOM 1672 C C . LYS A 1 219 ? -15.344 -16.439 10.942 1.00 90.25 219 LYS A C 1
ATOM 1674 O O . LYS A 1 219 ? -14.638 -15.509 11.344 1.00 90.25 219 LYS A O 1
ATOM 1679 N N . ASP A 1 220 ? -16.590 -16.301 10.508 1.00 85.81 220 ASP A N 1
ATOM 1680 C CA . ASP A 1 220 ? -17.274 -15.020 10.579 1.00 85.81 220 ASP A CA 1
ATOM 1681 C C . ASP A 1 220 ? -17.471 -14.596 12.043 1.00 85.8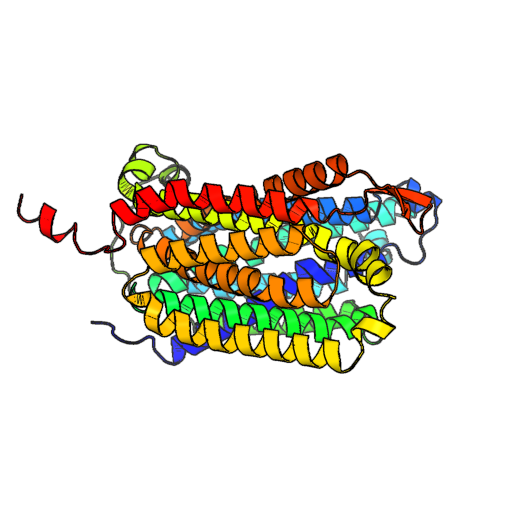1 220 ASP A C 1
ATOM 1683 O O . ASP A 1 220 ? -17.690 -15.449 12.917 1.00 85.81 220 ASP A O 1
ATOM 1687 N N . PRO A 1 221 ? -17.357 -13.291 12.337 1.00 77.31 221 PRO A N 1
ATOM 1688 C CA . PRO A 1 221 ? -17.669 -12.751 13.650 1.00 77.31 221 PRO A CA 1
ATOM 1689 C C . PRO A 1 221 ? -19.109 -13.105 14.068 1.00 77.31 221 PRO A C 1
ATOM 1691 O O . PRO A 1 221 ? -19.982 -13.250 13.208 1.00 77.31 221 PRO A O 1
ATOM 1694 N N . PRO A 1 222 ? -19.391 -13.238 15.380 1.00 68.38 222 PRO A N 1
ATOM 1695 C CA . PRO A 1 222 ? -20.754 -13.441 15.861 1.00 68.38 222 PRO A CA 1
ATOM 1696 C C . PRO A 1 222 ? -21.678 -12.346 15.323 1.00 68.38 222 PRO A C 1
ATOM 1698 O O . PRO A 1 222 ? -21.309 -11.173 15.327 1.00 68.38 222 PRO A O 1
ATOM 1701 N N . ARG A 1 223 ? -22.882 -12.722 14.885 1.00 63.56 223 ARG A N 1
ATOM 1702 C CA . ARG A 1 223 ? -23.909 -11.775 14.436 1.00 63.56 223 ARG A CA 1
ATOM 1703 C C . ARG A 1 223 ? -24.406 -10.993 15.654 1.00 63.56 223 ARG A C 1
ATOM 1705 O O . ARG A 1 223 ? -25.280 -11.468 16.364 1.00 63.56 223 ARG A O 1
ATOM 1712 N N . THR A 1 224 ? -23.803 -9.845 15.945 1.00 52.84 224 THR A N 1
ATOM 1713 C CA . THR A 1 224 ? -24.132 -9.049 17.140 1.00 52.84 224 THR A CA 1
ATOM 1714 C C . THR A 1 224 ? -25.377 -8.182 16.967 1.00 52.84 224 THR A C 1
ATOM 1716 O O . THR A 1 224 ? -25.935 -7.743 17.964 1.00 52.84 224 THR A O 1
ATOM 1719 N N . VAL A 1 225 ? -25.829 -7.953 15.728 1.00 52.78 225 VAL A N 1
ATOM 1720 C CA . VAL A 1 225 ? -27.016 -7.142 15.424 1.00 52.78 225 VAL A CA 1
ATOM 1721 C C . VAL A 1 225 ? -27.804 -7.787 14.277 1.00 52.78 225 VAL A C 1
ATOM 1723 O O . VAL A 1 225 ? -27.275 -7.991 13.171 1.00 52.78 225 VAL A O 1
ATOM 1726 N N . GLU A 1 226 ? -29.073 -8.115 14.521 1.00 50.62 226 GLU A N 1
ATOM 1727 C CA . GLU A 1 226 ? -30.052 -8.314 13.450 1.00 50.62 226 GLU A CA 1
ATOM 1728 C C . GLU A 1 226 ? -30.273 -6.957 12.783 1.00 50.62 226 GLU A C 1
ATOM 1730 O O . GLU A 1 226 ? -30.669 -5.989 13.419 1.00 50.62 226 GLU A O 1
ATOM 1735 N N . ARG A 1 227 ? -29.920 -6.857 11.500 1.00 55.47 227 ARG A N 1
ATOM 1736 C CA . ARG A 1 227 ? -30.250 -5.677 10.704 1.00 55.47 227 ARG A CA 1
ATOM 1737 C C . ARG A 1 227 ? -31.341 -6.119 9.753 1.00 55.47 227 ARG A C 1
ATOM 1739 O O . ARG A 1 227 ? -31.030 -6.818 8.791 1.00 55.47 227 ARG A O 1
ATOM 1746 N N . GLU A 1 228 ? -32.570 -5.704 10.018 1.00 49.69 228 GLU A N 1
ATOM 1747 C CA . GLU A 1 228 ? -33.559 -5.509 8.961 1.00 49.69 228 GLU A CA 1
ATOM 1748 C C . GLU A 1 228 ? -33.137 -4.259 8.184 1.00 49.69 228 GLU A C 1
ATOM 1750 O O . GLU A 1 228 ? -33.620 -3.152 8.407 1.00 49.69 228 GLU A O 1
ATOM 1755 N N . ASP A 1 229 ? -32.119 -4.402 7.334 1.00 58.72 229 ASP A N 1
ATOM 1756 C CA . ASP A 1 229 ? -31.686 -3.306 6.473 1.00 58.72 229 ASP A CA 1
ATOM 1757 C C . ASP A 1 229 ? -32.620 -3.263 5.257 1.00 58.72 229 ASP A C 1
ATOM 1759 O O . ASP A 1 229 ? -32.319 -3.806 4.193 1.00 58.72 229 ASP A O 1
ATOM 1763 N N . ASN A 1 230 ? -33.791 -2.645 5.439 1.00 60.59 230 ASN A N 1
ATOM 1764 C CA . ASN A 1 230 ? -34.747 -2.368 4.360 1.00 60.59 230 ASN A CA 1
ATOM 1765 C C . ASN A 1 230 ? -34.232 -1.292 3.382 1.00 60.59 230 ASN A C 1
ATOM 1767 O O . ASN A 1 230 ? -34.934 -0.935 2.438 1.00 60.59 230 ASN A O 1
ATOM 1771 N N . SER A 1 231 ? -33.016 -0.767 3.586 1.00 71.62 231 SER A N 1
ATOM 1772 C CA . SER A 1 231 ? -32.419 0.215 2.687 1.00 71.62 231 SER A CA 1
ATOM 1773 C C . SER A 1 231 ? -31.980 -0.407 1.356 1.00 71.62 231 SER A C 1
ATOM 1775 O O . SER A 1 231 ? -31.501 -1.552 1.253 1.00 71.62 231 SER A O 1
ATOM 1777 N N . SER A 1 232 ? -32.142 0.375 0.289 1.00 84.56 232 SER A N 1
ATOM 1778 C CA . SER A 1 232 ? -31.611 0.010 -1.018 1.00 84.56 232 SER A CA 1
ATOM 1779 C C . SER A 1 232 ? -30.080 -0.054 -0.957 1.00 84.56 232 SER A C 1
ATOM 1781 O O . SER A 1 232 ? -29.428 0.688 -0.223 1.00 84.56 232 SER A O 1
ATOM 1783 N N . TYR A 1 233 ? -29.468 -0.951 -1.733 1.00 84.44 233 TYR A N 1
ATOM 1784 C CA . TYR A 1 233 ? -28.006 -1.088 -1.739 1.00 84.44 233 TYR A CA 1
ATOM 1785 C C . TYR A 1 233 ? -27.300 0.220 -2.139 1.00 84.44 233 TYR A C 1
ATOM 1787 O O . TYR A 1 233 ? -26.262 0.563 -1.577 1.00 84.44 233 TYR A O 1
ATOM 1795 N N . LEU A 1 234 ? -27.907 0.996 -3.043 1.00 82.94 234 LEU A N 1
ATOM 1796 C CA . LEU A 1 234 ? -27.409 2.317 -3.425 1.00 82.94 234 LEU A CA 1
ATOM 1797 C C . LEU A 1 234 ? -27.417 3.299 -2.246 1.00 82.94 234 LEU A C 1
ATOM 1799 O O . LEU A 1 234 ? -26.437 4.012 -2.037 1.00 82.94 234 LEU A O 1
ATOM 1803 N N . GLU A 1 235 ? -28.468 3.309 -1.425 1.00 83.50 235 GLU A N 1
ATOM 1804 C CA . GLU A 1 235 ? -28.490 4.129 -0.210 1.00 83.50 235 GLU A CA 1
ATOM 1805 C C . GLU A 1 235 ? -27.409 3.725 0.793 1.00 83.50 235 GLU A C 1
ATOM 1807 O O . GLU A 1 235 ? -26.841 4.603 1.450 1.00 83.50 235 GLU A O 1
ATOM 1812 N N . THR A 1 236 ? -27.107 2.425 0.898 1.00 82.94 236 THR A N 1
ATOM 1813 C CA . THR A 1 236 ? -26.011 1.917 1.731 1.00 82.94 236 THR A CA 1
ATOM 1814 C C . THR A 1 236 ? -24.660 2.439 1.248 1.00 82.94 236 THR A C 1
ATOM 1816 O O . THR A 1 236 ? -23.857 2.874 2.072 1.00 82.94 236 THR A O 1
ATOM 1819 N N . LEU A 1 237 ? -24.417 2.449 -0.067 1.00 85.62 237 LEU A N 1
ATOM 1820 C CA . LEU A 1 237 ? -23.179 2.978 -0.646 1.00 85.62 237 LEU A CA 1
ATOM 1821 C C . LEU A 1 237 ? -23.014 4.462 -0.295 1.00 85.62 237 LEU A C 1
ATOM 1823 O O . LEU A 1 237 ? -22.019 4.863 0.307 1.00 85.62 237 LEU A O 1
ATOM 1827 N N . PHE A 1 238 ? -24.025 5.289 -0.561 1.00 87.56 238 PHE A N 1
ATOM 1828 C CA . PHE A 1 238 ? -23.922 6.729 -0.303 1.00 87.56 238 PHE A CA 1
ATOM 1829 C C . PHE A 1 238 ? -24.025 7.122 1.178 1.00 87.56 238 PHE A C 1
ATOM 1831 O O . PHE A 1 238 ? -23.829 8.292 1.509 1.00 87.56 238 PHE A O 1
ATOM 1838 N N . TYR A 1 239 ? -24.288 6.179 2.090 1.00 87.19 239 TYR A N 1
ATOM 1839 C CA . TYR A 1 239 ? -24.433 6.449 3.522 1.00 87.19 239 TYR A CA 1
ATOM 1840 C C . TYR A 1 239 ? -23.240 7.220 4.101 1.00 87.19 239 TYR A C 1
ATOM 1842 O O . TYR A 1 239 ? -23.430 8.250 4.743 1.00 87.19 239 TYR A O 1
ATOM 1850 N N . GLY A 1 240 ? -22.012 6.767 3.839 1.00 84.56 240 GLY A N 1
ATOM 1851 C CA . GLY A 1 240 ? -20.805 7.403 4.376 1.00 84.56 240 GLY A CA 1
ATOM 1852 C C . GLY A 1 240 ? -20.421 8.723 3.696 1.00 84.56 240 GLY A C 1
ATOM 1853 O O . GLY A 1 240 ? -19.465 9.367 4.108 1.00 84.56 240 GLY A O 1
ATOM 1854 N N . PHE A 1 241 ? -21.158 9.172 2.684 1.00 89.31 241 PHE A N 1
ATOM 1855 C CA . PHE A 1 241 ? -20.969 10.502 2.096 1.00 89.31 241 PHE A CA 1
ATOM 1856 C C . PHE A 1 241 ? -22.020 11.508 2.570 1.00 89.31 241 PHE A C 1
ATOM 1858 O O . PHE A 1 241 ? -21.925 12.695 2.261 1.00 89.31 241 PHE A O 1
ATOM 1865 N N . ARG A 1 242 ? -23.014 11.067 3.353 1.00 91.44 242 ARG A N 1
ATOM 1866 C CA . ARG A 1 242 ? -24.042 11.960 3.895 1.00 91.44 242 ARG A CA 1
ATOM 1867 C C . ARG A 1 242 ? -23.400 12.954 4.874 1.00 91.44 242 ARG A C 1
ATOM 1869 O O . ARG A 1 242 ? -22.740 12.519 5.821 1.00 91.44 242 ARG A O 1
ATOM 1876 N N . PRO A 1 243 ? -23.650 14.270 4.737 1.00 91.19 243 PRO A N 1
ATOM 1877 C CA . PRO A 1 243 ? -23.104 15.273 5.654 1.00 91.19 243 PRO A CA 1
ATOM 1878 C C . PRO A 1 243 ? -23.440 15.014 7.129 1.00 91.19 243 PRO A C 1
ATOM 1880 O O . PRO A 1 243 ? -22.614 15.264 8.005 1.00 91.19 243 PRO A O 1
ATOM 1883 N N . SER A 1 244 ? -24.627 14.464 7.411 1.00 91.75 244 SER A N 1
ATOM 1884 C CA . SER A 1 244 ? -25.030 14.057 8.762 1.00 91.75 244 SER A CA 1
ATOM 1885 C C . SER A 1 244 ? -24.122 12.966 9.334 1.00 91.75 244 SER A C 1
ATOM 1887 O O . SER A 1 244 ? -23.633 13.113 10.450 1.00 91.75 244 SER A O 1
ATOM 1889 N N . VAL A 1 245 ? -23.818 11.931 8.544 1.00 91.38 245 VAL A N 1
ATOM 1890 C CA . VAL A 1 245 ? -22.947 10.809 8.935 1.00 91.38 245 VAL A CA 1
ATOM 1891 C C . VAL A 1 245 ? -21.510 11.276 9.140 1.00 91.38 245 VAL A C 1
ATOM 1893 O O . VAL A 1 245 ? -20.867 10.850 10.098 1.00 91.38 245 VAL A O 1
ATOM 1896 N N . ILE A 1 246 ? -21.019 12.185 8.293 1.00 92.88 246 ILE A N 1
ATOM 1897 C CA . ILE A 1 246 ? -19.689 12.795 8.442 1.00 92.88 246 ILE A CA 1
ATOM 1898 C C . ILE A 1 246 ? -19.600 13.593 9.747 1.00 92.88 246 ILE A C 1
ATOM 1900 O O . ILE A 1 246 ? -18.606 13.502 10.470 1.00 92.88 246 ILE A O 1
ATOM 1904 N N . LYS A 1 247 ? -20.645 14.363 10.073 1.00 90.94 247 LYS A N 1
ATOM 1905 C CA . LYS A 1 247 ? -20.700 15.165 11.301 1.00 90.94 247 LYS A CA 1
ATOM 1906 C C . LYS A 1 247 ? -20.760 14.282 12.549 1.00 90.94 247 LYS A C 1
ATOM 1908 O O . LYS A 1 247 ? -19.994 14.510 13.487 1.00 90.94 247 LYS A O 1
ATOM 1913 N N . GLU A 1 248 ? -21.621 13.270 12.535 1.00 92.19 248 GLU A N 1
ATOM 1914 C CA . GLU A 1 248 ? -21.787 12.296 13.619 1.00 92.19 248 GLU A CA 1
ATOM 1915 C C . GLU A 1 248 ? -20.492 11.504 13.855 1.00 92.19 248 GLU A C 1
ATOM 1917 O O . GLU A 1 248 ? -19.979 11.449 14.968 1.00 92.19 248 GLU A O 1
ATOM 1922 N N . ASN A 1 249 ? -19.864 11.017 12.783 1.00 94.19 249 ASN A N 1
ATOM 1923 C CA . ASN A 1 249 ? -18.630 10.228 12.837 1.00 94.19 249 ASN A CA 1
ATOM 1924 C C . ASN A 1 249 ? -17.380 11.088 12.630 1.00 94.19 249 ASN A C 1
ATOM 1926 O O . ASN A 1 249 ? -16.370 10.644 12.090 1.00 94.19 249 ASN A O 1
ATOM 1930 N N . SER A 1 250 ? -17.417 12.344 13.064 1.00 94.75 250 SER A N 1
ATOM 1931 C CA . SER A 1 250 ? -16.359 13.319 12.776 1.00 94.75 250 SER A CA 1
ATOM 1932 C C . SER A 1 250 ? -14.952 12.901 13.230 1.00 94.75 250 SER A C 1
ATOM 1934 O O . SER A 1 250 ? -13.980 13.295 12.590 1.00 94.75 250 SER A O 1
ATOM 1936 N N . ARG A 1 251 ? -14.808 12.077 14.280 1.00 95.50 251 ARG A N 1
ATOM 1937 C CA . ARG A 1 251 ? -13.504 11.506 14.684 1.00 95.50 251 ARG A CA 1
ATOM 1938 C C . ARG A 1 251 ? -12.892 10.625 13.587 1.00 95.50 251 ARG A C 1
ATOM 1940 O O . ARG A 1 251 ? -11.687 10.700 13.345 1.00 95.50 251 ARG A O 1
ATOM 1947 N N . LEU A 1 252 ? -13.721 9.844 12.893 1.00 95.88 252 LEU A N 1
ATOM 1948 C CA . LEU A 1 252 ? -13.310 8.999 11.774 1.00 95.88 252 LEU A CA 1
ATOM 1949 C C . LEU A 1 252 ? -12.775 9.848 10.620 1.00 95.88 252 LEU A C 1
ATOM 1951 O O . LEU A 1 252 ? -11.652 9.634 10.176 1.00 95.88 252 LEU A O 1
ATOM 1955 N N . TYR A 1 253 ? -13.532 10.856 10.183 1.00 97.12 253 TYR A N 1
ATOM 1956 C CA . TYR A 1 253 ? -13.129 11.704 9.055 1.00 97.12 253 TYR A CA 1
ATOM 1957 C C . TYR A 1 253 ? -11.932 12.593 9.386 1.00 97.12 253 TYR A C 1
ATOM 1959 O O . TYR A 1 253 ? -11.055 12.749 8.546 1.00 97.12 253 TYR A O 1
ATOM 1967 N N . LEU A 1 254 ? -11.823 13.116 10.611 1.00 97.50 254 LEU A N 1
ATOM 1968 C CA . LEU A 1 254 ? -10.617 13.833 11.038 1.00 97.50 254 LEU A CA 1
ATOM 1969 C C . LEU A 1 254 ? -9.383 12.918 11.032 1.00 97.50 254 LEU A C 1
ATOM 1971 O O . LEU A 1 254 ? -8.311 13.351 10.611 1.00 97.50 254 LEU A O 1
ATOM 1975 N N . SER A 1 255 ? -9.543 11.652 11.438 1.00 96.94 255 SER A N 1
ATOM 1976 C CA . SER A 1 255 ? -8.476 10.647 11.336 1.00 96.94 255 SER A CA 1
ATOM 1977 C C . SER A 1 255 ? -8.104 10.383 9.878 1.00 96.94 255 SER A C 1
ATOM 1979 O O . SER A 1 255 ? -6.926 10.411 9.547 1.00 96.94 255 SER A O 1
ATOM 1981 N N . LEU A 1 256 ? -9.092 10.191 8.997 1.00 97.62 256 LEU A N 1
ATOM 1982 C CA . LEU A 1 256 ? -8.878 9.955 7.566 1.00 97.62 256 LEU A CA 1
ATOM 1983 C C . LEU A 1 256 ? -8.194 11.136 6.869 1.00 97.62 256 LEU A C 1
ATOM 1985 O O . LEU A 1 256 ? -7.254 10.921 6.115 1.00 97.62 256 LEU A O 1
ATOM 1989 N N . ILE A 1 257 ? -8.613 12.375 7.140 1.00 98.06 257 ILE A N 1
ATOM 1990 C CA . ILE A 1 257 ? -8.019 13.577 6.536 1.00 98.06 257 ILE A CA 1
ATOM 1991 C C . ILE A 1 257 ? -6.580 13.767 7.026 1.00 98.06 257 ILE A C 1
ATOM 1993 O O . ILE A 1 257 ? -5.686 14.016 6.221 1.00 98.06 257 ILE A O 1
ATOM 1997 N N . SER A 1 258 ? -6.328 13.626 8.332 1.00 97.62 258 SER A N 1
ATOM 1998 C CA . SER A 1 258 ? -4.965 13.733 8.869 1.00 97.62 258 SER A CA 1
ATOM 1999 C C . SER A 1 258 ? -4.049 12.644 8.307 1.00 97.62 258 SER A C 1
ATOM 2001 O O . SER A 1 258 ? -2.922 12.925 7.898 1.00 97.62 258 SER A O 1
ATOM 2003 N N . PHE A 1 259 ? -4.562 11.417 8.201 1.00 97.69 259 PHE A N 1
ATOM 2004 C CA . PHE A 1 259 ? -3.835 10.307 7.603 1.00 97.69 259 PHE A CA 1
ATOM 2005 C C . PHE A 1 259 ? -3.563 10.542 6.110 1.00 97.69 259 PHE A C 1
ATOM 2007 O O . PHE A 1 259 ? -2.448 10.311 5.650 1.00 97.69 259 PHE A O 1
ATOM 2014 N N . CYS A 1 260 ? -4.538 11.085 5.376 1.00 98.25 260 CYS A N 1
ATOM 2015 C CA . CYS A 1 260 ? -4.395 11.460 3.971 1.00 98.25 260 CYS A CA 1
ATOM 2016 C C . CYS A 1 260 ? -3.218 12.413 3.763 1.00 98.25 260 CYS A C 1
ATOM 2018 O O . CYS A 1 260 ? -2.386 12.143 2.908 1.00 98.25 260 CYS A O 1
ATOM 2020 N N . PHE A 1 261 ? -3.088 13.482 4.558 1.00 98.38 261 PHE A N 1
ATOM 2021 C CA . PHE A 1 261 ? -1.940 14.396 4.453 1.00 98.38 261 PHE A CA 1
ATOM 2022 C C . PHE A 1 261 ? -0.604 13.681 4.651 1.00 98.38 261 PHE A C 1
ATOM 2024 O O . PHE A 1 261 ? 0.343 13.922 3.906 1.00 98.38 261 PHE A O 1
ATOM 2031 N N . ALA A 1 262 ? -0.530 12.778 5.628 1.00 96.81 262 ALA A N 1
ATOM 2032 C CA . ALA A 1 262 ? 0.696 12.045 5.893 1.00 96.81 262 ALA A CA 1
ATOM 2033 C C . ALA A 1 262 ? 1.072 11.087 4.746 1.00 96.81 262 ALA A C 1
ATOM 2035 O O . ALA A 1 262 ? 2.246 10.994 4.392 1.00 96.81 262 ALA A O 1
ATOM 2036 N N . ILE A 1 263 ? 0.093 10.421 4.123 1.00 96.75 263 ILE A N 1
ATOM 2037 C CA . ILE A 1 263 ? 0.355 9.545 2.972 1.00 96.75 263 ILE A CA 1
ATOM 2038 C C . ILE A 1 263 ? 0.631 10.367 1.709 1.00 96.75 263 ILE A C 1
ATOM 2040 O O . ILE A 1 263 ? 1.539 10.014 0.965 1.00 96.75 263 ILE A O 1
ATOM 2044 N N . VAL A 1 264 ? -0.073 11.484 1.477 1.00 97.69 264 VAL A N 1
ATOM 2045 C CA . VAL A 1 264 ? 0.243 12.407 0.370 1.00 97.69 264 VAL A CA 1
ATOM 2046 C C . VAL A 1 264 ? 1.695 12.857 0.496 1.00 97.69 264 VAL A C 1
ATOM 2048 O O . VAL A 1 264 ? 2.426 12.753 -0.479 1.00 97.69 264 VAL A O 1
ATOM 2051 N N . ALA A 1 265 ? 2.137 13.272 1.689 1.00 97.44 265 ALA A N 1
ATOM 2052 C CA . ALA A 1 265 ? 3.526 13.653 1.940 1.00 97.44 265 ALA A CA 1
ATOM 2053 C C . ALA A 1 265 ? 4.515 12.538 1.571 1.00 97.44 265 ALA A C 1
ATOM 2055 O O . ALA A 1 265 ? 5.527 12.806 0.928 1.00 97.44 265 ALA A O 1
ATOM 2056 N N . PHE A 1 266 ? 4.210 11.285 1.918 1.00 94.00 266 PHE A N 1
ATOM 2057 C CA . PHE A 1 266 ? 5.034 10.146 1.514 1.00 94.00 266 PHE A CA 1
ATOM 2058 C C . PHE A 1 266 ? 5.056 9.961 -0.016 1.00 94.00 266 PHE A C 1
ATOM 2060 O O . PHE A 1 266 ? 6.113 9.754 -0.608 1.00 94.00 266 PHE A O 1
ATOM 2067 N N . GLN A 1 267 ? 3.907 10.127 -0.674 1.00 93.69 267 GLN A N 1
ATOM 2068 C CA . GLN A 1 267 ? 3.766 9.999 -2.127 1.00 93.69 267 GLN A CA 1
ATOM 2069 C C . GLN A 1 267 ? 4.346 11.171 -2.932 1.00 93.69 267 GLN A C 1
ATOM 2071 O O . GLN A 1 267 ? 4.478 11.049 -4.146 1.00 93.69 267 GLN A O 1
ATOM 2076 N N . VAL A 1 268 ? 4.735 12.283 -2.294 1.00 94.38 268 VAL A N 1
ATOM 2077 C CA . VAL A 1 268 ? 5.436 13.389 -2.975 1.00 94.38 268 VAL A CA 1
ATOM 2078 C C . VAL A 1 268 ? 6.775 12.934 -3.552 1.00 94.38 268 VAL A C 1
ATOM 2080 O O . VAL A 1 268 ? 7.133 13.342 -4.649 1.00 94.38 268 VAL A O 1
ATOM 2083 N N . PHE A 1 269 ? 7.524 12.094 -2.836 1.00 90.50 269 PHE A N 1
ATOM 2084 C CA . PHE A 1 269 ? 8.865 11.681 -3.267 1.00 90.50 269 PHE A CA 1
ATOM 2085 C C . PHE A 1 269 ? 8.942 10.203 -3.656 1.00 90.50 269 PHE A C 1
ATOM 2087 O O . PHE A 1 269 ? 9.813 9.831 -4.436 1.00 90.50 269 PHE A O 1
ATOM 2094 N N . TYR A 1 270 ? 8.071 9.348 -3.106 1.00 88.56 270 TYR A N 1
ATOM 2095 C CA . TYR A 1 270 ? 8.190 7.896 -3.249 1.00 88.56 270 TYR A CA 1
ATOM 2096 C C . TYR A 1 270 ? 8.243 7.400 -4.709 1.00 88.56 270 TYR A C 1
ATOM 2098 O O . TYR A 1 270 ? 9.145 6.615 -5.009 1.00 88.56 270 TYR A O 1
ATOM 2106 N N . PRO A 1 271 ? 7.404 7.894 -5.646 1.00 84.06 271 PRO A N 1
ATOM 2107 C CA . PRO A 1 271 ? 7.491 7.512 -7.060 1.00 84.06 271 PRO A CA 1
ATOM 2108 C C . PRO A 1 271 ? 8.828 7.878 -7.718 1.00 84.06 271 PRO A C 1
ATOM 2110 O O . PRO A 1 271 ? 9.277 7.199 -8.634 1.00 84.06 271 PRO A O 1
ATOM 2113 N N . TYR A 1 272 ? 9.473 8.943 -7.240 1.00 83.62 272 TYR A N 1
ATOM 2114 C CA . TYR A 1 272 ? 10.726 9.466 -7.785 1.00 83.62 272 TYR A CA 1
ATOM 2115 C C . TYR A 1 272 ? 11.958 8.939 -7.050 1.00 83.62 272 TYR A C 1
ATOM 2117 O O . TYR A 1 272 ? 13.080 9.245 -7.446 1.00 83.62 272 TYR A O 1
ATOM 2125 N N . LEU A 1 273 ? 11.782 8.162 -5.975 1.00 85.31 273 LEU A N 1
ATOM 2126 C CA . LEU A 1 273 ? 12.863 7.778 -5.071 1.00 85.31 273 LEU A CA 1
ATOM 2127 C C . LEU A 1 273 ? 13.968 6.995 -5.786 1.00 85.31 273 LEU A C 1
ATOM 2129 O O . LEU A 1 273 ? 15.145 7.277 -5.571 1.00 85.31 273 LEU A O 1
ATOM 2133 N N . LEU A 1 274 ? 13.607 6.033 -6.640 1.00 80.38 274 LEU A N 1
ATOM 2134 C CA . LEU A 1 274 ? 14.590 5.227 -7.368 1.00 80.38 274 LEU A CA 1
ATOM 2135 C C . LEU A 1 274 ? 15.389 6.091 -8.351 1.00 80.38 274 LEU A C 1
ATOM 2137 O O . LEU A 1 274 ? 16.617 6.063 -8.337 1.00 80.38 274 LEU A O 1
ATOM 2141 N N . THR A 1 275 ? 14.696 6.915 -9.136 1.00 78.94 275 THR A N 1
ATOM 2142 C CA . THR A 1 275 ? 15.299 7.866 -10.078 1.00 78.94 275 THR A CA 1
ATOM 2143 C C . THR A 1 275 ? 16.195 8.874 -9.353 1.00 78.94 275 THR A C 1
ATOM 2145 O O . THR A 1 275 ? 17.309 9.139 -9.789 1.00 78.94 275 THR A O 1
ATOM 2148 N N . TYR A 1 276 ? 15.772 9.383 -8.196 1.00 86.38 276 TYR A N 1
ATOM 2149 C CA . TYR A 1 276 ? 16.578 10.268 -7.355 1.00 86.38 276 TYR A CA 1
ATOM 2150 C C . TYR A 1 276 ? 17.848 9.584 -6.839 1.00 86.38 276 TYR A C 1
ATOM 2152 O O . TYR A 1 276 ? 18.929 10.171 -6.859 1.00 86.38 276 TYR A O 1
ATOM 2160 N N . ILE A 1 277 ? 17.748 8.323 -6.408 1.00 86.31 277 ILE A N 1
ATOM 2161 C CA . ILE A 1 277 ? 18.921 7.550 -5.991 1.00 86.31 277 ILE A CA 1
ATOM 2162 C C . ILE A 1 277 ? 19.887 7.367 -7.165 1.00 86.31 277 ILE A C 1
ATOM 2164 O O . ILE A 1 277 ? 21.088 7.573 -7.000 1.00 86.31 277 ILE A O 1
ATOM 2168 N N . GLN A 1 278 ? 19.365 7.004 -8.336 1.00 83.12 278 GLN A N 1
ATOM 2169 C CA . GLN A 1 278 ? 20.149 6.713 -9.532 1.00 83.12 278 GLN A CA 1
ATOM 2170 C C . GLN A 1 278 ? 20.869 7.942 -10.091 1.00 83.12 278 GLN A C 1
ATOM 2172 O O . GLN A 1 278 ? 22.056 7.855 -10.395 1.00 83.12 278 GLN A O 1
ATOM 2177 N N . TYR A 1 279 ? 20.167 9.068 -10.213 1.00 84.38 279 TYR A N 1
ATOM 2178 C CA . TYR A 1 279 ? 20.661 10.240 -10.938 1.00 84.38 279 TYR A CA 1
ATOM 2179 C C . TYR A 1 279 ? 21.177 11.371 -10.045 1.00 84.38 279 TYR A C 1
ATOM 2181 O O . TYR A 1 279 ? 21.861 12.250 -10.553 1.00 84.38 279 TYR A O 1
ATOM 2189 N N . VAL A 1 280 ? 20.908 11.345 -8.735 1.00 87.44 280 VAL A N 1
ATOM 2190 C CA . VAL A 1 280 ? 21.392 12.376 -7.797 1.00 87.44 280 VAL A CA 1
ATOM 2191 C C . VAL A 1 280 ? 22.266 11.767 -6.712 1.00 87.44 280 VAL A C 1
ATOM 2193 O O . VAL A 1 280 ? 23.446 12.087 -6.606 1.00 87.44 280 VAL A O 1
ATOM 2196 N N . VAL A 1 281 ? 21.723 10.840 -5.915 1.00 90.38 281 VAL A N 1
ATOM 2197 C CA . VAL A 1 281 ? 22.439 10.328 -4.734 1.00 90.38 281 VAL A CA 1
ATOM 2198 C C . VAL A 1 281 ? 23.695 9.558 -5.130 1.00 90.38 281 VAL A C 1
ATOM 2200 O O . VAL A 1 281 ? 24.750 9.775 -4.543 1.00 90.38 281 VAL A O 1
ATOM 2203 N N . LEU A 1 282 ? 23.613 8.648 -6.101 1.00 89.06 282 LEU A N 1
ATOM 2204 C CA . LEU A 1 282 ? 24.767 7.862 -6.534 1.00 89.06 282 LEU A CA 1
ATOM 2205 C C . LEU A 1 282 ? 25.888 8.756 -7.100 1.00 89.06 282 LEU A C 1
ATOM 2207 O O . LEU A 1 282 ? 27.000 8.663 -6.570 1.00 89.06 282 LEU A O 1
ATOM 2211 N N . PRO A 1 283 ? 25.643 9.633 -8.095 1.00 89.25 283 PRO A N 1
ATOM 2212 C CA . PRO A 1 283 ? 26.666 10.539 -8.622 1.00 89.25 283 PRO A CA 1
ATOM 2213 C C . PRO A 1 283 ? 27.305 11.438 -7.556 1.00 89.25 283 PRO A C 1
ATOM 2215 O O . PRO A 1 283 ? 28.530 11.427 -7.418 1.00 89.25 283 PRO A O 1
ATOM 2218 N N . ASP A 1 284 ? 26.499 12.114 -6.730 1.00 89.69 284 ASP A N 1
ATOM 2219 C CA . ASP A 1 284 ? 26.983 13.042 -5.692 1.00 89.69 284 ASP A CA 1
ATOM 2220 C C . ASP A 1 284 ? 27.847 12.359 -4.630 1.00 89.69 284 ASP A C 1
ATOM 2222 O O . ASP A 1 284 ? 28.665 12.991 -3.960 1.00 89.69 284 ASP A O 1
ATOM 2226 N N . ASN A 1 285 ? 27.673 11.049 -4.461 1.00 91.75 285 ASN A N 1
ATOM 2227 C CA . ASN A 1 285 ? 28.405 10.264 -3.483 1.00 91.75 285 ASN A CA 1
ATOM 2228 C C . ASN A 1 285 ? 29.512 9.413 -4.107 1.00 91.75 285 ASN A C 1
ATOM 2230 O O . ASN A 1 285 ? 29.989 8.506 -3.440 1.00 91.75 285 ASN A O 1
ATOM 2234 N N . GLY A 1 286 ? 29.967 9.680 -5.334 1.00 87.50 286 GLY A N 1
ATOM 2235 C CA . GLY A 1 286 ? 31.084 8.938 -5.936 1.00 87.50 286 GLY A CA 1
ATOM 2236 C C . GLY A 1 286 ? 30.715 7.522 -6.394 1.00 87.50 286 GLY A C 1
ATOM 2237 O O . GLY A 1 286 ? 31.561 6.626 -6.423 1.00 87.50 286 GLY A O 1
ATOM 2238 N N . GLY A 1 287 ? 29.444 7.312 -6.735 1.00 89.19 287 GLY A N 1
ATOM 2239 C CA . GLY A 1 287 ? 28.911 6.080 -7.300 1.00 89.19 287 GLY A CA 1
ATOM 2240 C C . GLY A 1 287 ? 28.742 4.938 -6.298 1.00 89.19 287 GLY A C 1
ATOM 2241 O O . GLY A 1 287 ? 28.917 5.070 -5.083 1.00 89.19 287 GLY A O 1
ATOM 2242 N N . ILE A 1 288 ? 28.406 3.761 -6.833 1.00 84.38 288 ILE A N 1
ATOM 2243 C CA . ILE A 1 288 ? 28.065 2.578 -6.030 1.00 84.38 288 ILE A CA 1
ATOM 2244 C C . ILE A 1 288 ? 29.227 2.112 -5.140 1.00 84.38 288 ILE A C 1
ATOM 2246 O O . ILE A 1 288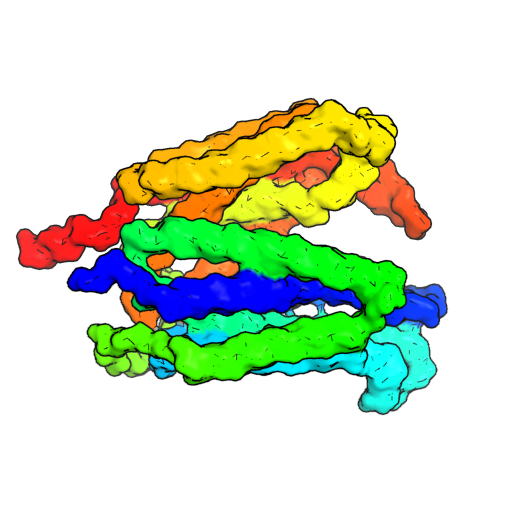 ? 29.010 1.601 -4.044 1.00 84.38 288 ILE A O 1
ATOM 2250 N N . GLN A 1 289 ? 30.470 2.360 -5.564 1.00 85.19 289 GLN A N 1
ATOM 2251 C CA . GLN A 1 289 ? 31.674 1.978 -4.826 1.00 85.19 289 GLN A CA 1
ATOM 2252 C C . GLN A 1 289 ? 31.749 2.644 -3.446 1.00 85.19 289 GLN A C 1
ATOM 2254 O O . GLN A 1 289 ? 32.170 2.012 -2.478 1.00 85.19 289 GLN A O 1
ATOM 2259 N N . ASN A 1 290 ? 31.325 3.907 -3.331 1.00 85.31 290 ASN A N 1
ATOM 2260 C CA . ASN A 1 290 ? 31.320 4.603 -2.047 1.00 85.31 290 ASN A CA 1
ATOM 2261 C C . ASN A 1 290 ? 30.196 4.099 -1.130 1.00 85.31 290 ASN A C 1
ATOM 2263 O O . ASN A 1 290 ? 30.398 3.997 0.078 1.00 85.31 290 ASN A O 1
ATOM 2267 N N . ILE A 1 291 ? 29.039 3.727 -1.694 1.00 82.94 291 ILE A N 1
ATOM 2268 C CA . ILE A 1 291 ? 27.911 3.162 -0.933 1.00 82.94 291 ILE A CA 1
ATOM 2269 C C . ILE A 1 291 ? 28.283 1.812 -0.307 1.00 82.94 291 ILE A C 1
ATOM 2271 O O . ILE A 1 291 ? 27.875 1.510 0.812 1.00 82.94 291 ILE A O 1
ATOM 2275 N N . LEU A 1 292 ? 29.111 1.025 -0.995 1.00 85.12 292 LEU A N 1
ATOM 2276 C CA . LEU A 1 292 ? 29.592 -0.269 -0.510 1.00 85.12 292 LEU A CA 1
ATOM 2277 C C . LEU A 1 292 ? 30.728 -0.162 0.523 1.00 85.12 292 LEU A C 1
ATOM 2279 O O . LEU A 1 292 ? 31.221 -1.185 1.001 1.00 85.12 292 LEU A O 1
ATOM 2283 N N . ARG A 1 293 ? 31.167 1.049 0.898 1.00 87.56 293 ARG A N 1
ATOM 2284 C CA . ARG A 1 293 ? 32.211 1.199 1.918 1.00 87.56 293 ARG A CA 1
ATOM 2285 C C . ARG A 1 293 ? 31.723 0.697 3.278 1.00 87.56 293 ARG A C 1
ATOM 2287 O O . ARG A 1 293 ? 30.592 1.004 3.666 1.00 87.56 293 ARG A O 1
ATOM 2294 N N . PRO A 1 294 ? 32.598 0.046 4.073 1.00 83.69 294 PRO A N 1
ATOM 2295 C CA . PRO A 1 294 ? 32.228 -0.469 5.389 1.00 83.69 294 PRO A CA 1
ATOM 2296 C C . PRO A 1 294 ? 31.549 0.571 6.290 1.00 83.69 294 PRO A C 1
ATOM 2298 O O . PRO A 1 294 ? 30.553 0.256 6.928 1.00 83.69 294 PRO A O 1
ATOM 2301 N N . GLY A 1 295 ? 32.018 1.825 6.294 1.00 85.06 295 GLY A N 1
ATOM 2302 C CA . GLY A 1 295 ? 31.423 2.900 7.103 1.00 85.06 295 GLY A CA 1
ATOM 2303 C C . GLY A 1 295 ? 29.957 3.210 6.762 1.00 85.06 295 GLY A C 1
ATOM 2304 O O . GLY A 1 295 ? 29.131 3.376 7.664 1.00 85.06 295 GLY A O 1
ATOM 2305 N N . VAL A 1 296 ? 29.620 3.234 5.468 1.00 86.00 296 VAL A N 1
ATOM 2306 C CA . VAL A 1 296 ? 28.252 3.479 4.979 1.00 86.00 296 VAL A CA 1
ATOM 2307 C C . VAL A 1 296 ? 27.353 2.292 5.312 1.00 86.00 296 VAL A C 1
ATOM 2309 O O . VAL A 1 296 ? 26.275 2.485 5.872 1.00 86.00 296 VAL A O 1
ATOM 2312 N N . ILE A 1 297 ? 27.824 1.066 5.059 1.00 85.19 297 ILE A N 1
ATOM 2313 C CA . ILE A 1 297 ? 27.085 -0.162 5.381 1.00 85.19 297 ILE A CA 1
ATOM 2314 C C . ILE A 1 297 ? 26.814 -0.251 6.887 1.00 85.19 297 ILE A C 1
ATOM 2316 O O . ILE A 1 297 ? 25.677 -0.485 7.290 1.00 85.19 297 ILE A O 1
ATOM 2320 N N . ILE A 1 298 ? 27.823 -0.011 7.731 1.00 84.81 298 ILE A N 1
ATOM 2321 C CA . ILE A 1 298 ? 27.670 -0.036 9.193 1.00 84.81 298 ILE A CA 1
ATOM 2322 C C . ILE A 1 298 ? 26.629 0.994 9.639 1.00 84.81 298 ILE A C 1
ATOM 2324 O O . ILE A 1 298 ? 25.757 0.672 10.444 1.00 84.81 298 ILE A O 1
ATOM 2328 N N . THR A 1 299 ? 26.661 2.206 9.081 1.00 84.00 299 THR A N 1
ATOM 2329 C CA . THR A 1 299 ? 25.670 3.244 9.406 1.00 84.00 299 THR A CA 1
ATOM 2330 C C . THR A 1 299 ? 24.265 2.826 8.974 1.00 84.00 299 THR A C 1
ATOM 2332 O O . THR A 1 299 ? 23.328 2.949 9.761 1.00 84.00 299 THR A O 1
ATOM 2335 N N . ALA A 1 300 ? 24.109 2.272 7.769 1.00 84.25 300 ALA A N 1
ATOM 2336 C CA . ALA A 1 300 ? 22.824 1.783 7.277 1.00 84.25 300 ALA A CA 1
ATOM 2337 C C . ALA A 1 300 ? 22.256 0.660 8.162 1.00 84.25 300 ALA A C 1
ATOM 2339 O O . ALA A 1 300 ? 21.075 0.685 8.510 1.00 84.25 300 ALA A O 1
ATOM 2340 N N . VAL A 1 301 ? 23.100 -0.284 8.592 1.00 82.62 301 VAL A N 1
ATOM 2341 C CA . VAL A 1 301 ? 22.710 -1.365 9.510 1.00 82.62 301 VAL A CA 1
ATOM 2342 C C . VAL A 1 301 ? 22.293 -0.807 10.871 1.00 82.62 301 VAL A C 1
ATOM 2344 O O . VAL A 1 301 ? 21.244 -1.192 11.384 1.00 82.62 301 VAL A O 1
ATOM 2347 N N . ILE A 1 302 ? 23.057 0.130 11.446 1.00 85.88 302 ILE A N 1
ATOM 2348 C CA . ILE A 1 302 ? 22.705 0.775 12.722 1.00 85.88 302 ILE A CA 1
ATOM 2349 C C . ILE A 1 302 ? 21.347 1.474 12.608 1.00 85.88 302 ILE A C 1
ATOM 2351 O O . ILE A 1 302 ? 20.486 1.278 13.465 1.00 85.88 302 ILE A O 1
ATOM 2355 N N . VAL A 1 303 ? 21.125 2.242 11.539 1.00 84.81 303 VAL A N 1
ATOM 2356 C CA . VAL A 1 303 ? 19.845 2.917 11.284 1.00 84.81 303 VAL A CA 1
ATOM 2357 C C . VAL A 1 303 ? 18.705 1.904 11.184 1.00 84.81 303 VAL A C 1
ATOM 2359 O O . VAL A 1 303 ? 17.688 2.075 11.853 1.00 84.81 303 VAL A O 1
ATOM 2362 N N . ALA A 1 304 ? 18.876 0.820 10.425 1.00 81.19 304 ALA A N 1
ATOM 2363 C CA . ALA A 1 304 ? 17.861 -0.223 10.290 1.00 81.19 304 ALA A CA 1
ATOM 2364 C C . ALA A 1 304 ? 17.520 -0.893 11.636 1.00 81.19 304 ALA A C 1
ATOM 2366 O O . ALA A 1 304 ? 16.345 -1.093 11.954 1.00 81.19 304 ALA A O 1
ATOM 2367 N N . VAL A 1 305 ? 18.528 -1.186 12.465 1.00 80.69 305 VAL A N 1
ATOM 2368 C CA . VAL A 1 305 ? 18.329 -1.744 13.813 1.00 80.69 3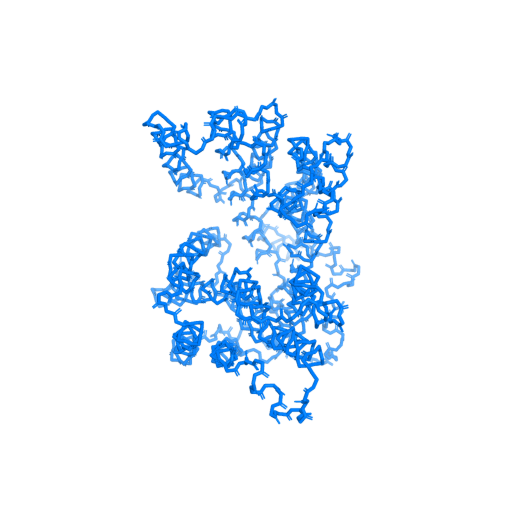05 VAL A CA 1
ATOM 2369 C C . VAL A 1 305 ? 17.593 -0.749 14.714 1.00 80.69 305 VAL A C 1
ATOM 2371 O O . VAL A 1 305 ? 16.643 -1.130 15.400 1.00 80.69 305 VAL A O 1
ATOM 2374 N N . LEU A 1 306 ? 17.974 0.532 14.692 1.00 83.38 306 LEU A N 1
ATOM 2375 C CA . LEU A 1 306 ? 17.306 1.579 15.470 1.00 83.38 306 LEU A CA 1
ATOM 2376 C C . LEU A 1 306 ? 15.847 1.767 15.051 1.00 83.38 306 LEU A C 1
ATOM 2378 O O . LEU A 1 306 ? 14.994 1.943 15.926 1.00 83.38 306 LEU A O 1
ATOM 2382 N N . VAL A 1 307 ? 15.547 1.687 13.748 1.00 80.75 307 VAL A N 1
ATOM 2383 C CA . VAL A 1 307 ? 14.170 1.687 13.236 1.00 80.75 307 VAL A CA 1
ATOM 2384 C C . VAL A 1 307 ? 13.377 0.553 13.883 1.00 80.75 307 VAL A C 1
ATOM 2386 O O . VAL A 1 307 ? 12.340 0.794 14.504 1.00 80.75 307 VAL A O 1
ATOM 2389 N N . LEU A 1 308 ? 13.893 -0.675 13.789 1.00 73.44 308 LEU A N 1
ATOM 2390 C CA . LEU A 1 308 ? 13.226 -1.872 14.293 1.00 73.44 308 LEU A CA 1
ATOM 2391 C C . LEU A 1 308 ? 12.955 -1.784 15.805 1.00 73.44 308 LEU A C 1
ATOM 2393 O O . LEU A 1 308 ? 11.829 -2.010 16.253 1.00 73.44 308 LEU A O 1
ATOM 2397 N N . VAL A 1 309 ? 13.969 -1.413 16.595 1.00 75.88 309 VAL A N 1
ATOM 2398 C CA . VAL A 1 309 ? 13.862 -1.299 18.059 1.00 75.88 309 VAL A CA 1
ATOM 2399 C C . VAL A 1 309 ? 12.870 -0.207 18.455 1.00 75.88 309 VAL A C 1
ATOM 2401 O O . VAL A 1 309 ? 12.022 -0.420 19.324 1.00 75.88 309 VAL A O 1
ATOM 2404 N N . SER A 1 310 ? 12.940 0.956 17.807 1.00 73.56 310 SER A N 1
ATOM 2405 C CA . SER A 1 310 ? 12.090 2.098 18.148 1.00 73.56 310 SER A CA 1
ATOM 2406 C C . SER A 1 310 ? 10.622 1.829 17.837 1.00 73.56 310 SER A C 1
ATOM 2408 O O . SER A 1 310 ? 9.771 2.197 18.646 1.00 73.56 310 SER A O 1
ATOM 2410 N N . ILE A 1 311 ? 10.314 1.136 16.732 1.00 71.38 311 ILE A N 1
ATOM 2411 C CA . ILE A 1 311 ? 8.947 0.687 16.434 1.00 71.38 311 ILE A CA 1
ATOM 2412 C C . ILE A 1 311 ? 8.424 -0.154 17.605 1.00 71.38 311 ILE A C 1
ATOM 2414 O O . ILE A 1 311 ? 7.399 0.185 18.192 1.00 71.38 311 ILE A O 1
ATOM 2418 N N . VAL A 1 312 ? 9.162 -1.179 18.042 1.00 68.50 312 VAL A N 1
ATOM 2419 C CA . VAL A 1 312 ? 8.736 -2.057 19.150 1.00 68.50 312 VAL A CA 1
ATOM 2420 C C . VAL A 1 312 ? 8.507 -1.282 20.458 1.00 68.50 312 VAL A C 1
ATOM 2422 O O . VAL A 1 312 ? 7.503 -1.499 21.146 1.00 68.50 312 VAL A O 1
ATOM 2425 N N . VAL A 1 313 ? 9.405 -0.354 20.806 1.00 69.00 313 VAL A N 1
ATOM 2426 C CA . VAL A 1 313 ? 9.322 0.434 22.050 1.00 69.00 313 VAL A CA 1
ATOM 2427 C C . VAL A 1 313 ? 8.164 1.432 22.021 1.00 69.00 313 VAL A C 1
ATOM 2429 O O . VAL A 1 313 ? 7.397 1.518 22.987 1.00 69.00 313 VAL A O 1
ATOM 2432 N N . LEU A 1 314 ? 8.014 2.181 20.925 1.00 69.06 314 LEU A N 1
ATOM 2433 C CA . LEU A 1 314 ? 6.969 3.195 20.779 1.00 69.06 314 LEU A CA 1
ATOM 2434 C C . LEU A 1 314 ? 5.579 2.567 20.870 1.00 69.06 314 LEU A C 1
ATOM 2436 O O . LEU A 1 314 ? 4.693 3.119 21.520 1.00 69.06 314 LEU A O 1
ATOM 2440 N N . LEU A 1 315 ? 5.401 1.371 20.316 1.00 66.00 315 LEU A N 1
ATOM 2441 C CA . LEU A 1 315 ? 4.113 0.686 20.301 1.00 66.00 315 LEU A CA 1
ATOM 2442 C C . LEU A 1 315 ? 3.633 0.273 21.686 1.00 66.00 315 LEU A C 1
ATOM 2444 O O . LEU A 1 315 ? 2.464 0.485 22.006 1.00 66.00 315 LEU A O 1
ATOM 2448 N N . LYS A 1 316 ? 4.540 -0.211 22.542 1.00 65.44 316 LYS A N 1
ATOM 2449 C CA . LYS A 1 316 ? 4.225 -0.566 23.935 1.00 65.44 316 LYS A CA 1
ATOM 2450 C C . LYS A 1 316 ? 3.745 0.643 24.749 1.00 65.44 316 LYS A C 1
ATOM 2452 O O . LYS A 1 316 ? 2.965 0.480 25.682 1.00 65.44 316 LYS A O 1
ATOM 2457 N N . LYS A 1 317 ? 4.208 1.846 24.395 1.00 62.59 317 LYS A N 1
ATOM 2458 C CA . LYS A 1 317 ? 3.906 3.106 25.094 1.00 62.59 317 LYS A CA 1
ATOM 2459 C C . LYS A 1 317 ? 2.745 3.891 24.459 1.00 62.59 317 LYS A C 1
ATOM 2461 O O . LYS A 1 317 ? 2.122 4.716 25.122 1.00 62.59 317 LYS A O 1
ATOM 2466 N N . SER A 1 318 ? 2.437 3.626 23.187 1.00 65.88 318 SER A N 1
ATOM 2467 C CA . SER A 1 318 ? 1.480 4.396 22.374 1.00 65.88 318 SER A CA 1
ATOM 2468 C C . SER A 1 318 ? 0.000 4.153 22.688 1.00 65.88 318 SER A C 1
ATOM 2470 O O . SER A 1 318 ? -0.845 4.976 22.333 1.00 65.88 318 SER A O 1
ATOM 2472 N N . THR A 1 319 ? -0.338 3.064 23.384 1.00 62.41 319 THR A N 1
ATOM 2473 C CA . THR A 1 319 ? -1.732 2.698 23.681 1.00 62.41 319 THR A CA 1
ATOM 2474 C C . THR A 1 319 ? -2.439 3.658 24.636 1.00 62.41 319 THR A C 1
ATOM 2476 O O . THR A 1 319 ? -3.656 3.790 24.547 1.00 62.41 319 THR A O 1
ATOM 2479 N N . GLU A 1 320 ? -1.705 4.356 25.506 1.00 67.25 320 GLU A N 1
ATOM 2480 C CA . GLU A 1 320 ? -2.287 5.255 26.517 1.00 67.25 320 GLU A CA 1
ATOM 2481 C C . GLU A 1 320 ? -2.376 6.716 26.051 1.00 67.25 320 GLU A C 1
ATOM 2483 O O . GLU A 1 320 ? -3.218 7.471 26.529 1.00 67.25 320 GLU A O 1
ATOM 2488 N N . LYS A 1 321 ? -1.529 7.133 25.098 1.00 80.12 321 LYS A N 1
ATOM 2489 C CA . LYS A 1 321 ? -1.428 8.530 24.633 1.00 80.12 321 LYS A CA 1
ATOM 2490 C C . LYS A 1 321 ? -1.431 8.639 23.105 1.00 80.12 321 LYS A C 1
ATOM 2492 O O . LYS A 1 321 ? -0.616 9.366 22.536 1.00 80.12 321 LYS A O 1
ATOM 2497 N N . LYS A 1 322 ? -2.372 7.947 22.444 1.00 84.00 322 LYS A N 1
ATOM 2498 C CA . LYS A 1 322 ? -2.507 7.881 20.969 1.00 84.00 322 LYS A CA 1
ATOM 2499 C C . LYS A 1 322 ? -2.352 9.249 20.289 1.00 84.00 322 LYS A C 1
ATOM 2501 O O . LYS A 1 322 ? -1.552 9.383 19.370 1.00 84.00 322 LYS A O 1
ATOM 2506 N N . GLY A 1 323 ? -3.053 10.273 20.783 1.00 87.06 323 GLY A N 1
ATOM 2507 C CA . GLY A 1 323 ? -3.003 11.628 20.224 1.00 87.06 323 GLY A CA 1
ATOM 2508 C C . GLY A 1 323 ? -1.617 12.280 20.274 1.00 87.06 323 GLY A C 1
ATOM 2509 O O . GLY A 1 323 ? -1.153 12.811 19.271 1.00 87.06 323 GLY A O 1
ATOM 2510 N N . LEU A 1 324 ? -0.921 12.187 21.413 1.00 88.44 324 LEU A N 1
ATOM 2511 C CA . LEU A 1 324 ? 0.438 12.720 21.551 1.00 88.44 324 LEU A CA 1
ATOM 2512 C C . LEU A 1 324 ? 1.423 11.960 20.656 1.00 88.44 324 LEU A C 1
ATOM 2514 O O . LEU A 1 324 ? 2.258 12.577 20.006 1.00 88.44 324 LEU A O 1
ATOM 2518 N N . CYS A 1 325 ? 1.313 10.631 20.595 1.00 89.50 325 CYS A N 1
ATOM 2519 C CA . CYS A 1 325 ? 2.157 9.818 19.723 1.00 89.50 325 CYS A CA 1
ATOM 2520 C C . CYS A 1 325 ? 1.938 10.145 18.242 1.00 89.50 325 CYS A C 1
ATOM 2522 O O . CYS A 1 325 ? 2.910 10.211 17.503 1.00 89.50 325 CYS A O 1
ATOM 2524 N N . LEU A 1 326 ? 0.701 10.412 17.814 1.00 92.06 326 LEU A N 1
ATOM 2525 C CA . LEU A 1 326 ? 0.419 10.872 16.452 1.00 92.06 326 LEU A CA 1
ATOM 2526 C C . LEU A 1 326 ? 1.057 12.234 16.162 1.00 92.06 326 LEU A C 1
ATOM 2528 O O . LEU A 1 326 ? 1.682 12.390 15.117 1.00 92.06 326 LEU A O 1
ATOM 2532 N N . ILE A 1 327 ? 0.968 13.192 17.094 1.00 93.94 327 ILE A N 1
ATOM 2533 C CA . ILE A 1 327 ? 1.624 14.503 16.944 1.00 93.94 327 ILE A CA 1
ATOM 2534 C C . ILE A 1 327 ? 3.138 14.316 16.813 1.00 93.94 327 ILE A C 1
ATOM 2536 O O . ILE A 1 327 ? 3.741 14.845 15.884 1.00 93.94 327 ILE A O 1
ATOM 2540 N N . ILE A 1 328 ? 3.745 13.524 17.704 1.00 91.94 328 ILE A N 1
ATOM 2541 C CA . ILE A 1 328 ? 5.176 13.200 17.645 1.00 91.94 328 ILE A CA 1
ATOM 2542 C C . ILE A 1 328 ? 5.514 12.538 16.307 1.00 91.94 328 ILE A C 1
ATOM 2544 O O . ILE A 1 328 ? 6.498 12.920 15.690 1.00 91.94 328 ILE A O 1
ATOM 2548 N N . GLY A 1 329 ? 4.701 11.593 15.831 1.00 92.56 329 GLY A N 1
ATOM 2549 C CA . GLY A 1 329 ? 4.915 10.907 14.558 1.00 92.56 329 GLY A CA 1
ATOM 2550 C C . GLY A 1 329 ? 4.948 11.865 13.372 1.00 92.56 329 GLY A C 1
ATOM 2551 O O . GLY A 1 329 ? 5.901 11.838 12.599 1.00 92.56 329 GLY A O 1
ATOM 2552 N N . VAL A 1 330 ? 3.962 12.761 13.271 1.00 95.75 330 VAL A N 1
ATOM 2553 C CA . VAL A 1 330 ? 3.896 13.772 12.203 1.00 95.75 330 VAL A CA 1
ATOM 2554 C C . VAL A 1 330 ? 5.063 14.759 12.296 1.00 95.75 330 VAL A C 1
ATOM 2556 O O . VAL A 1 330 ? 5.686 15.068 11.281 1.00 95.75 330 VAL A O 1
ATOM 2559 N N . VAL A 1 331 ? 5.413 15.226 13.500 1.00 96.19 331 VAL A N 1
ATOM 2560 C CA . VAL A 1 331 ? 6.541 16.153 13.704 1.00 96.19 331 VAL A CA 1
ATOM 2561 C C . VAL A 1 331 ? 7.872 15.489 13.353 1.00 96.19 331 VAL A C 1
ATOM 2563 O O . VAL A 1 331 ? 8.649 16.057 12.595 1.00 96.19 331 VAL A O 1
ATOM 2566 N N . VAL A 1 332 ? 8.127 14.277 13.850 1.00 94.62 332 VAL A N 1
ATOM 2567 C CA . VAL A 1 332 ? 9.355 13.521 13.566 1.00 94.62 332 VAL A CA 1
ATOM 2568 C C . VAL A 1 332 ? 9.460 13.216 12.070 1.00 94.62 332 VAL A C 1
ATOM 2570 O O . VAL A 1 332 ? 10.521 13.433 11.492 1.00 94.62 332 VAL A O 1
ATOM 2573 N N . MET A 1 333 ? 8.363 12.821 11.415 1.00 95.81 333 MET A N 1
ATOM 2574 C CA . MET A 1 333 ? 8.346 12.616 9.963 1.00 95.81 333 MET A CA 1
ATOM 2575 C C . MET A 1 333 ? 8.691 13.905 9.201 1.00 95.81 333 MET A C 1
ATOM 2577 O O . MET A 1 333 ? 9.543 13.890 8.315 1.00 95.81 333 MET A O 1
ATOM 2581 N N . SER A 1 334 ? 8.090 15.033 9.595 1.00 97.19 334 SER A N 1
ATOM 2582 C CA . SER A 1 334 ? 8.340 16.349 8.985 1.00 97.19 334 SER A CA 1
ATOM 2583 C C . SER A 1 334 ? 9.789 16.809 9.173 1.00 97.19 334 SER A C 1
ATOM 2585 O O . SER A 1 334 ? 10.388 17.349 8.246 1.00 97.19 334 SER A O 1
ATOM 2587 N N . LEU A 1 335 ? 10.377 16.562 10.349 1.00 96.38 335 LEU A N 1
ATOM 2588 C CA . LEU A 1 335 ? 11.790 16.842 10.615 1.00 96.38 335 LEU A CA 1
ATOM 2589 C C . LEU A 1 335 ? 12.704 15.995 9.727 1.00 96.38 335 LEU A C 1
ATOM 2591 O O . LEU A 1 335 ? 13.675 16.515 9.189 1.00 96.38 335 LEU A O 1
ATOM 2595 N N . GLY A 1 336 ? 12.385 14.714 9.529 1.00 96.44 336 GLY A N 1
ATOM 2596 C CA . GLY A 1 336 ? 13.141 13.856 8.618 1.00 96.44 336 GLY A CA 1
ATOM 2597 C C . GLY A 1 336 ? 13.117 14.353 7.174 1.00 96.44 336 GLY A C 1
ATOM 2598 O O . GLY A 1 336 ? 14.160 14.421 6.526 1.00 96.44 336 GLY A O 1
ATOM 2599 N N . PHE A 1 337 ? 11.950 14.788 6.697 1.00 97.38 337 PHE A N 1
ATOM 2600 C CA . PHE A 1 337 ? 11.809 15.415 5.384 1.00 97.38 337 PHE A CA 1
ATOM 2601 C C . PHE A 1 337 ? 12.594 16.722 5.255 1.00 97.38 337 PHE A C 1
ATOM 2603 O O . PHE A 1 337 ? 13.279 16.936 4.254 1.00 97.38 337 PHE A O 1
ATOM 2610 N N . LEU A 1 338 ? 12.569 17.568 6.287 1.00 96.56 338 LEU A N 1
ATOM 2611 C CA . LEU A 1 338 ? 13.378 18.781 6.319 1.00 96.56 338 LEU A CA 1
ATOM 2612 C C . LEU A 1 338 ? 14.872 18.451 6.221 1.00 96.56 338 LEU A C 1
ATOM 2614 O O . LEU A 1 338 ? 15.563 19.046 5.400 1.00 96.56 338 LEU A O 1
ATOM 2618 N N . LEU A 1 339 ? 15.363 17.478 6.994 1.00 96.12 339 LEU A N 1
ATOM 2619 C CA . LEU A 1 339 ? 16.768 17.067 6.954 1.00 96.12 339 LEU A CA 1
ATOM 2620 C C . LEU A 1 339 ? 17.166 16.522 5.572 1.00 96.12 339 LEU A C 1
ATOM 2622 O O . LEU A 1 339 ? 18.190 16.947 5.033 1.00 96.12 339 LEU A O 1
ATOM 2626 N N . LEU A 1 340 ? 16.332 15.679 4.950 1.00 95.62 340 LEU A N 1
ATOM 2627 C CA . LEU A 1 340 ? 16.560 15.171 3.589 1.00 95.62 340 LEU A CA 1
ATOM 2628 C C . LEU A 1 340 ? 16.618 16.282 2.531 1.00 95.62 340 LEU A C 1
ATOM 2630 O O . LEU A 1 340 ? 17.337 16.151 1.545 1.00 95.62 340 LEU A O 1
ATOM 2634 N N . SER A 1 341 ? 15.914 17.396 2.738 1.00 94.25 341 SER A N 1
ATOM 2635 C CA . SER A 1 341 ? 15.950 18.528 1.804 1.00 94.25 341 SER A CA 1
ATOM 2636 C C . SER A 1 341 ? 17.274 19.307 1.823 1.00 94.25 341 SER A C 1
ATOM 2638 O O . SER A 1 341 ? 17.568 20.058 0.891 1.00 94.25 341 SER A O 1
ATOM 2640 N N . THR A 1 342 ? 18.105 19.125 2.857 1.00 93.88 342 THR A N 1
ATOM 2641 C CA . THR A 1 342 ? 19.332 19.920 3.037 1.00 93.88 342 THR A CA 1
ATOM 2642 C C . THR A 1 342 ? 20.514 19.402 2.216 1.00 93.88 342 THR A C 1
ATOM 2644 O O . THR A 1 342 ? 21.268 20.195 1.644 1.00 93.88 342 THR A O 1
ATOM 2647 N N . SER A 1 343 ? 20.675 18.083 2.092 1.00 91.94 343 SER A N 1
ATOM 2648 C CA . SER A 1 343 ? 21.884 17.461 1.543 1.00 91.94 343 SER A CA 1
ATOM 2649 C C . SER A 1 343 ? 21.579 16.194 0.749 1.00 91.94 343 SER A C 1
ATOM 2651 O O . SER A 1 343 ? 20.696 15.421 1.106 1.00 91.94 343 SER A O 1
ATOM 2653 N N . THR A 1 344 ? 22.370 15.964 -0.295 1.00 91.00 344 THR A N 1
ATOM 2654 C CA . THR A 1 344 ? 22.411 14.721 -1.076 1.00 91.00 344 THR A CA 1
ATOM 2655 C C . THR A 1 344 ? 23.478 13.746 -0.561 1.00 91.00 344 THR A C 1
ATOM 2657 O O . THR A 1 344 ? 23.611 12.643 -1.082 1.00 91.00 344 THR A O 1
ATOM 2660 N N . GLY A 1 345 ? 24.234 14.108 0.484 1.00 92.56 345 GLY A N 1
ATOM 2661 C CA . GLY A 1 345 ? 25.291 13.270 1.050 1.00 92.56 345 GLY A CA 1
ATOM 2662 C C . GLY A 1 345 ? 24.751 12.022 1.757 1.00 92.56 345 GLY A C 1
ATOM 2663 O O . GLY A 1 345 ? 23.841 12.104 2.583 1.00 92.56 345 GLY A O 1
ATOM 2664 N N . ILE A 1 346 ? 25.358 10.863 1.494 1.00 91.12 346 ILE A N 1
ATOM 2665 C CA . ILE A 1 346 ? 24.854 9.544 1.903 1.00 91.12 346 ILE A CA 1
ATOM 2666 C C . ILE A 1 346 ? 24.682 9.407 3.419 1.00 91.12 346 ILE A C 1
ATOM 2668 O O . ILE A 1 346 ? 23.678 8.868 3.873 1.00 91.12 346 ILE A O 1
ATOM 2672 N N . TYR A 1 347 ? 25.603 9.942 4.225 1.00 90.31 347 TYR A N 1
ATOM 2673 C CA . TYR A 1 347 ? 25.485 9.891 5.686 1.00 90.31 347 TYR A CA 1
ATOM 2674 C C . TYR A 1 347 ? 24.323 10.741 6.202 1.00 90.31 347 TYR A C 1
ATOM 2676 O O . TYR A 1 347 ? 23.599 10.307 7.097 1.00 90.31 347 TYR A O 1
ATOM 2684 N N . VAL A 1 348 ? 24.110 11.925 5.613 1.00 92.44 348 VAL A N 1
ATOM 2685 C CA . VAL A 1 348 ? 22.967 12.777 5.960 1.00 92.44 348 VAL A CA 1
ATOM 2686 C C . VAL A 1 348 ? 21.678 12.071 5.568 1.00 92.44 348 VAL A C 1
ATOM 2688 O O . VAL A 1 348 ? 20.768 12.000 6.387 1.00 92.44 348 VAL A O 1
ATOM 2691 N N . ILE A 1 349 ? 21.618 11.474 4.375 1.00 93.00 349 ILE A N 1
ATOM 2692 C CA . ILE A 1 349 ? 20.465 10.692 3.919 1.00 93.00 349 ILE A CA 1
ATOM 2693 C C . ILE A 1 349 ? 20.167 9.540 4.886 1.00 93.00 349 ILE A C 1
ATOM 2695 O O . ILE A 1 349 ? 19.044 9.442 5.374 1.00 93.00 349 ILE A O 1
ATOM 2699 N N . LEU A 1 350 ? 21.157 8.709 5.227 1.00 91.31 350 LEU A N 1
ATOM 2700 C CA . LEU A 1 350 ? 20.969 7.568 6.131 1.00 91.31 350 LEU A CA 1
ATOM 2701 C C . LEU A 1 350 ? 20.441 7.999 7.506 1.00 91.31 350 LEU A C 1
ATOM 2703 O O . LEU A 1 350 ? 19.505 7.390 8.023 1.00 91.31 350 LEU A O 1
ATOM 2707 N N . ILE A 1 351 ? 20.992 9.071 8.080 1.00 90.44 351 ILE A N 1
ATOM 2708 C CA . ILE A 1 351 ? 20.538 9.601 9.373 1.00 90.44 351 ILE A CA 1
ATOM 2709 C C . ILE A 1 351 ? 19.133 10.209 9.257 1.00 90.44 351 ILE A C 1
ATOM 2711 O O . ILE A 1 351 ? 18.311 10.028 10.152 1.00 90.44 351 ILE A O 1
ATOM 2715 N N . SER A 1 352 ? 18.834 10.898 8.155 1.00 93.50 352 SER A N 1
ATOM 2716 C CA . SER A 1 352 ? 17.559 11.597 7.940 1.00 93.50 352 SER A CA 1
ATOM 2717 C C . SER A 1 352 ? 16.406 10.653 7.593 1.00 93.50 352 SER A C 1
ATOM 2719 O O . SER A 1 352 ? 15.251 10.965 7.874 1.00 93.50 352 SER A O 1
ATOM 2721 N N . ILE A 1 353 ? 16.694 9.473 7.039 1.00 90.62 353 ILE A N 1
ATOM 2722 C CA . ILE A 1 353 ? 15.690 8.433 6.774 1.00 90.62 353 ILE A CA 1
ATOM 2723 C C . ILE A 1 353 ? 15.108 7.880 8.079 1.00 90.62 353 ILE A C 1
ATOM 2725 O O . ILE A 1 353 ? 13.919 7.569 8.125 1.00 90.62 353 ILE A O 1
ATOM 2729 N N . LEU A 1 354 ? 15.900 7.793 9.154 1.00 90.31 354 LEU A N 1
ATOM 2730 C CA . LEU A 1 354 ? 15.446 7.280 10.451 1.00 90.31 354 LEU A CA 1
ATOM 2731 C C . LEU A 1 354 ? 14.164 7.984 10.952 1.00 90.31 354 LEU A C 1
ATOM 2733 O O . LEU A 1 354 ? 13.163 7.295 11.162 1.00 90.31 354 LEU A O 1
ATOM 2737 N N . PRO A 1 355 ? 14.125 9.322 11.120 1.00 93.12 355 PRO A N 1
ATOM 2738 C CA . PRO A 1 355 ? 12.910 10.017 11.537 1.00 93.12 355 PRO A CA 1
ATOM 2739 C C . PRO A 1 355 ? 11.762 9.908 10.518 1.00 93.12 355 PRO A C 1
ATOM 2741 O O . PRO A 1 355 ? 10.612 9.785 10.937 1.00 93.12 355 PRO A O 1
ATOM 2744 N N . VAL A 1 356 ? 12.034 9.862 9.206 1.00 93.56 356 VAL A N 1
ATOM 2745 C CA . VAL A 1 356 ? 10.977 9.641 8.196 1.00 93.56 356 VAL A CA 1
ATOM 2746 C C . VAL A 1 356 ? 10.311 8.282 8.393 1.00 93.56 356 VAL A C 1
ATOM 2748 O O . VAL A 1 356 ? 9.091 8.206 8.510 1.00 93.56 356 VAL A O 1
ATOM 2751 N N . VAL A 1 357 ? 11.097 7.208 8.479 1.00 89.81 357 VAL A N 1
ATOM 2752 C CA . VAL A 1 357 ? 10.579 5.839 8.606 1.00 89.81 357 VAL A CA 1
ATOM 2753 C C . VAL A 1 357 ? 9.867 5.646 9.941 1.00 89.81 357 VAL A C 1
ATOM 2755 O O . VAL A 1 357 ? 8.784 5.063 9.977 1.00 89.81 357 VAL A O 1
ATOM 2758 N N . LEU A 1 358 ? 10.425 6.173 11.035 1.00 88.44 358 LEU A N 1
ATOM 2759 C CA . LEU A 1 358 ? 9.801 6.095 12.356 1.00 88.44 358 LEU A CA 1
ATOM 2760 C C . LEU A 1 358 ? 8.494 6.876 12.435 1.00 88.44 358 LEU A C 1
ATOM 2762 O O . LEU A 1 358 ? 7.495 6.353 12.933 1.00 88.44 358 LEU A O 1
ATOM 2766 N N . GLY A 1 359 ? 8.494 8.112 11.936 1.00 91.75 359 GLY A N 1
ATOM 2767 C CA . GLY A 1 359 ? 7.300 8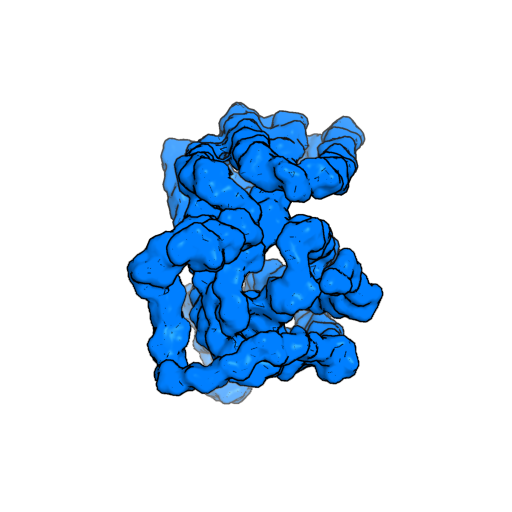.940 11.886 1.00 91.75 359 GLY A CA 1
ATOM 2768 C C . GLY A 1 359 ? 6.216 8.301 11.020 1.00 91.75 359 GLY A C 1
ATOM 2769 O O . GLY A 1 359 ? 5.085 8.144 11.481 1.00 91.75 359 GLY A O 1
ATOM 2770 N N . ASN A 1 360 ? 6.580 7.822 9.826 1.00 90.88 360 ASN A N 1
ATOM 2771 C CA . ASN A 1 360 ? 5.672 7.140 8.908 1.00 90.88 360 ASN A CA 1
ATOM 2772 C C . ASN A 1 360 ? 5.080 5.863 9.518 1.00 90.88 360 ASN A C 1
ATOM 2774 O O . ASN A 1 360 ? 3.868 5.665 9.458 1.00 90.88 360 ASN A O 1
ATOM 2778 N N . ALA A 1 361 ? 5.899 5.013 10.145 1.00 87.75 361 ALA A N 1
ATOM 2779 C CA . ALA A 1 361 ? 5.423 3.798 10.804 1.00 87.75 361 ALA A CA 1
ATOM 2780 C C . ALA A 1 361 ? 4.424 4.124 11.925 1.00 87.75 361 ALA A C 1
ATOM 2782 O O . ALA A 1 361 ? 3.343 3.538 11.989 1.00 87.75 361 ALA A O 1
ATOM 2783 N N . LEU A 1 362 ? 4.750 5.101 12.779 1.00 88.75 362 LEU A N 1
ATOM 2784 C CA . LEU A 1 362 ? 3.895 5.498 13.896 1.00 88.75 362 LEU A CA 1
ATOM 2785 C C . LEU A 1 362 ? 2.550 6.061 13.416 1.00 88.75 362 LEU A C 1
ATOM 2787 O O . LEU A 1 362 ? 1.500 5.664 13.919 1.00 88.75 362 LEU A O 1
ATOM 2791 N N . VAL A 1 363 ? 2.585 6.948 12.419 1.00 92.44 363 VAL A N 1
ATOM 2792 C CA . VAL A 1 363 ? 1.406 7.529 11.764 1.00 92.44 363 VAL A CA 1
ATOM 2793 C C . VAL A 1 363 ? 0.536 6.435 11.145 1.00 92.44 363 VAL A C 1
ATOM 2795 O O . VAL A 1 363 ? -0.653 6.369 11.453 1.00 92.44 363 VAL A O 1
ATOM 2798 N N . ASN A 1 364 ? 1.110 5.544 10.328 1.00 91.25 364 ASN A N 1
ATOM 2799 C CA . ASN A 1 364 ? 0.351 4.502 9.633 1.00 91.25 364 ASN A CA 1
ATOM 2800 C C . ASN A 1 364 ? -0.329 3.536 10.603 1.00 91.25 364 ASN A C 1
ATOM 2802 O O . ASN A 1 364 ? -1.512 3.231 10.440 1.00 91.25 364 ASN A O 1
ATOM 2806 N N . ILE A 1 365 ? 0.394 3.087 11.631 1.00 89.81 365 ILE A N 1
ATOM 2807 C CA . ILE A 1 365 ? -0.124 2.142 12.623 1.00 89.81 365 ILE A CA 1
ATOM 2808 C C . ILE A 1 365 ? -1.239 2.788 13.452 1.00 89.81 365 ILE A C 1
ATOM 2810 O O . ILE A 1 365 ? -2.320 2.214 13.605 1.00 89.81 365 ILE A O 1
ATOM 2814 N N . LEU A 1 366 ? -1.000 3.989 13.988 1.00 91.50 366 LEU A N 1
ATOM 2815 C CA . LEU A 1 366 ? -1.946 4.632 14.897 1.00 91.50 366 LEU A CA 1
ATOM 2816 C C . LEU A 1 366 ? -3.175 5.183 14.178 1.00 91.50 366 LEU A C 1
ATOM 2818 O O . LEU A 1 366 ? -4.273 5.035 14.713 1.00 91.50 366 LEU A O 1
ATOM 2822 N N . PHE A 1 367 ? -3.038 5.762 12.980 1.00 94.62 367 PHE A N 1
ATOM 2823 C CA . PHE A 1 367 ? -4.210 6.178 12.211 1.00 94.62 367 PHE A CA 1
ATOM 2824 C C . PHE A 1 367 ? -5.002 4.985 11.691 1.00 94.62 367 PHE A C 1
ATOM 2826 O O . PHE A 1 367 ? -6.225 5.022 11.776 1.00 94.62 367 PHE A O 1
ATOM 2833 N N . SER A 1 368 ? -4.362 3.904 11.233 1.00 93.12 368 SER A N 1
ATOM 2834 C CA . SER A 1 368 ? -5.103 2.701 10.822 1.00 93.12 368 SER A CA 1
ATOM 2835 C C . SER A 1 368 ? -5.880 2.096 11.992 1.00 93.12 368 SER A C 1
ATOM 2837 O O . SER A 1 368 ? -7.049 1.739 11.833 1.00 93.12 368 SER A O 1
ATOM 2839 N N . ALA A 1 369 ? -5.287 2.065 13.189 1.00 91.56 369 ALA A N 1
ATOM 2840 C CA . ALA A 1 369 ? -5.983 1.642 14.400 1.00 91.56 369 ALA A CA 1
ATOM 2841 C C . ALA A 1 369 ? -7.125 2.604 14.775 1.00 91.56 369 ALA A C 1
ATOM 2843 O O . ALA A 1 369 ? -8.226 2.146 15.067 1.00 91.56 369 ALA A O 1
ATOM 2844 N N . ALA A 1 370 ? -6.895 3.921 14.727 1.00 92.75 370 ALA A N 1
ATOM 2845 C CA . ALA A 1 370 ? -7.899 4.937 15.048 1.00 92.75 370 ALA A CA 1
ATOM 2846 C C . ALA A 1 370 ? -9.083 4.924 14.067 1.00 92.75 370 ALA A C 1
ATOM 2848 O O . ALA A 1 370 ? -10.233 5.006 14.482 1.00 92.75 370 ALA A O 1
ATOM 2849 N N . VAL A 1 371 ? -8.821 4.752 12.771 1.00 94.62 371 VAL A N 1
ATOM 2850 C CA . VAL A 1 371 ? -9.863 4.584 11.753 1.00 94.62 371 VAL A CA 1
ATOM 2851 C C . VAL A 1 371 ? -10.722 3.371 12.096 1.00 94.62 371 VAL A C 1
ATOM 2853 O O . VAL A 1 371 ? -11.936 3.505 12.182 1.00 94.62 371 VAL A O 1
ATOM 2856 N N . LYS A 1 372 ? -10.113 2.218 12.406 1.00 93.19 372 LYS A N 1
ATOM 2857 C CA . LYS A 1 372 ? -10.853 1.029 12.860 1.00 93.19 372 LYS A CA 1
ATOM 2858 C C . LYS A 1 372 ? -11.638 1.287 14.157 1.00 93.19 372 LYS A C 1
ATOM 2860 O O . LYS A 1 372 ? -12.737 0.759 14.311 1.00 93.19 372 LYS A O 1
ATOM 2865 N N . ASP A 1 373 ? -11.106 2.099 15.075 1.00 91.56 373 ASP A N 1
ATOM 2866 C CA . ASP A 1 373 ? -11.758 2.524 16.331 1.00 91.56 373 ASP A CA 1
ATOM 2867 C C . ASP A 1 373 ? -13.027 3.340 16.121 1.00 91.56 373 ASP A C 1
ATOM 2869 O O . ASP A 1 373 ? -13.985 3.150 16.867 1.00 91.56 373 ASP A O 1
ATOM 2873 N N . PHE A 1 374 ? -13.063 4.189 15.098 1.00 93.62 374 PHE A N 1
ATOM 2874 C CA . PHE A 1 374 ? -14.193 5.080 14.844 1.00 93.62 374 PHE A CA 1
ATOM 2875 C C . PHE A 1 374 ? -15.159 4.585 13.761 1.00 93.62 374 PHE A C 1
ATOM 2877 O O . PHE A 1 374 ? -16.122 5.282 13.451 1.00 93.62 374 PHE A O 1
ATOM 2884 N N . ILE A 1 375 ? -14.920 3.409 13.173 1.00 91.94 375 ILE A N 1
ATOM 2885 C CA . ILE A 1 375 ? -15.846 2.799 12.214 1.00 91.94 375 ILE A CA 1
ATOM 2886 C C . ILE A 1 375 ? -17.170 2.444 12.919 1.00 91.94 375 ILE A C 1
ATOM 2888 O O . ILE A 1 375 ? -17.145 1.733 13.928 1.00 91.94 375 ILE A O 1
ATOM 2892 N N . PRO A 1 376 ? -18.329 2.864 12.374 1.00 88.38 376 PRO A N 1
ATOM 2893 C CA . PRO A 1 376 ? -19.633 2.455 12.883 1.00 88.38 376 PRO A CA 1
ATOM 2894 C C . PRO A 1 376 ? -19.816 0.937 12.874 1.00 88.38 376 PRO A C 1
ATOM 2896 O O . PRO A 1 376 ? -19.453 0.251 11.911 1.00 88.38 376 PRO A O 1
ATOM 2899 N N . GLU A 1 377 ? -20.451 0.415 13.923 1.00 84.44 377 GLU A N 1
ATOM 2900 C CA . GLU A 1 377 ? -20.696 -1.020 14.067 1.00 84.44 377 GLU A CA 1
ATOM 2901 C C . GLU A 1 377 ? -21.446 -1.590 12.849 1.00 84.44 377 GLU A C 1
ATOM 2903 O O . GLU A 1 377 ? -22.406 -1.011 12.331 1.00 84.44 377 GLU A O 1
ATOM 2908 N N . GLY A 1 378 ? -20.975 -2.735 12.349 1.00 83.31 378 GLY A N 1
ATOM 2909 C CA . GLY A 1 378 ? -21.560 -3.418 11.195 1.00 83.31 378 GLY A CA 1
ATOM 2910 C C . GLY A 1 378 ? -21.423 -2.681 9.857 1.00 83.31 378 GLY A C 1
ATOM 2911 O O . GLY A 1 378 ? -22.141 -3.026 8.924 1.00 83.31 378 GLY A O 1
ATOM 2912 N N . LYS A 1 379 ? -20.579 -1.647 9.749 1.00 88.94 379 LYS A N 1
ATOM 2913 C CA . LYS A 1 379 ? -20.278 -0.950 8.479 1.00 88.94 379 LYS A CA 1
ATOM 2914 C C . LYS A 1 379 ? -18.790 -1.009 8.116 1.00 88.94 379 LYS A C 1
ATOM 2916 O O . LYS A 1 379 ? -18.277 -0.143 7.410 1.00 88.94 379 LYS A O 1
ATOM 2921 N N . ALA A 1 380 ? -18.073 -1.997 8.652 1.00 91.06 380 ALA A N 1
ATOM 2922 C CA . ALA A 1 380 ? -16.625 -2.067 8.520 1.00 91.06 380 ALA A CA 1
ATOM 2923 C C . ALA A 1 380 ? -16.160 -2.156 7.065 1.00 91.06 380 ALA A C 1
ATOM 2925 O O . ALA A 1 380 ? -15.189 -1.491 6.721 1.00 91.06 380 ALA A O 1
ATOM 2926 N N . GLY A 1 381 ? -16.864 -2.901 6.210 1.00 90.25 381 GLY A N 1
ATOM 2927 C CA . GLY A 1 381 ? -16.544 -3.028 4.793 1.00 90.25 381 GLY A CA 1
ATOM 2928 C C . GLY A 1 381 ? -16.805 -1.739 4.019 1.00 90.25 381 GLY A C 1
ATOM 2929 O O . GLY A 1 381 ? -15.915 -1.276 3.311 1.00 90.25 381 GLY A O 1
ATOM 2930 N N . LEU A 1 382 ? -17.969 -1.106 4.202 1.00 91.31 382 LEU A N 1
ATOM 2931 C CA . LEU A 1 382 ? -18.291 0.182 3.571 1.00 91.31 382 LEU A CA 1
ATOM 2932 C C . LEU A 1 382 ? -17.213 1.237 3.868 1.00 91.31 382 LEU A C 1
ATOM 2934 O O . LEU A 1 382 ? -16.733 1.931 2.969 1.00 91.31 382 LEU A O 1
ATOM 2938 N N . PHE A 1 383 ? -16.804 1.344 5.134 1.00 93.44 383 PHE A N 1
ATOM 2939 C CA . PHE A 1 383 ? -15.810 2.330 5.547 1.00 93.44 383 PHE A CA 1
ATOM 2940 C C . PHE A 1 383 ? -14.366 1.954 5.178 1.00 93.44 383 PHE A C 1
ATOM 2942 O O . PHE A 1 383 ? -13.529 2.857 5.145 1.00 93.44 383 PHE A O 1
ATOM 2949 N N . GLN A 1 384 ? -14.057 0.696 4.820 1.00 93.62 384 GLN A N 1
ATOM 2950 C CA . GLN A 1 384 ? -12.778 0.390 4.157 1.00 93.62 384 GLN A CA 1
ATOM 2951 C C . GLN A 1 384 ? -12.700 1.045 2.776 1.00 93.62 384 GLN A C 1
ATOM 2953 O O . GLN A 1 384 ? -11.672 1.626 2.437 1.00 93.62 384 GLN A O 1
ATOM 2958 N N . GLY A 1 385 ? -13.793 1.042 2.008 1.00 89.75 385 GLY A N 1
ATOM 2959 C CA . GLY A 1 385 ? -13.837 1.737 0.719 1.00 89.75 385 GLY A CA 1
ATOM 2960 C C . GLY A 1 385 ? -13.623 3.241 0.857 1.00 89.75 385 GLY A C 1
ATOM 2961 O O . GLY A 1 385 ? -12.818 3.830 0.142 1.00 89.75 385 GLY A O 1
ATOM 2962 N N . ILE A 1 386 ? -14.275 3.859 1.846 1.00 92.81 386 ILE A N 1
ATOM 2963 C CA . ILE A 1 386 ? -14.062 5.280 2.155 1.00 92.81 386 ILE A CA 1
ATOM 2964 C C . ILE A 1 386 ? -12.611 5.518 2.575 1.00 92.81 386 ILE A C 1
ATOM 2966 O O . ILE A 1 386 ? -11.989 6.461 2.096 1.00 92.81 386 ILE A O 1
ATOM 2970 N N . ARG A 1 387 ? -12.037 4.647 3.414 1.00 95.00 387 ARG A N 1
ATOM 2971 C CA . ARG A 1 387 ? -10.624 4.723 3.797 1.00 95.00 387 ARG A CA 1
ATOM 2972 C C . ARG A 1 387 ? -9.710 4.721 2.568 1.00 95.00 387 ARG A C 1
ATOM 2974 O O . ARG A 1 387 ? -8.842 5.584 2.511 1.00 95.00 387 ARG A O 1
ATOM 2981 N N . MET A 1 388 ? -9.926 3.839 1.586 1.00 93.19 388 MET A N 1
ATOM 2982 C CA . MET A 1 388 ? -9.120 3.763 0.351 1.00 93.19 388 MET A CA 1
ATOM 2983 C C . MET A 1 388 ? -9.079 5.083 -0.428 1.00 93.19 388 MET A C 1
ATOM 2985 O O . MET A 1 388 ? -8.047 5.416 -1.005 1.00 93.19 388 MET A O 1
ATOM 2989 N N . ILE A 1 389 ? -10.144 5.887 -0.396 1.00 93.19 389 ILE A N 1
ATOM 2990 C CA . ILE A 1 389 ? -10.138 7.216 -1.028 1.00 93.19 389 ILE A CA 1
ATOM 2991 C C . ILE A 1 389 ? -9.072 8.115 -0.386 1.00 93.19 389 ILE A C 1
ATOM 2993 O O . ILE A 1 389 ? -8.278 8.739 -1.086 1.00 93.19 389 ILE A O 1
ATOM 2997 N N . PHE A 1 390 ? -9.028 8.152 0.946 1.00 95.94 390 PHE A N 1
ATOM 2998 C CA . PHE A 1 390 ? -8.117 9.015 1.702 1.00 95.94 390 PHE A CA 1
ATOM 2999 C C . PHE A 1 390 ? -6.696 8.461 1.807 1.00 95.94 390 PHE A C 1
ATOM 3001 O O . PHE A 1 390 ? -5.760 9.238 1.955 1.00 95.94 390 PHE A O 1
ATOM 3008 N N . VAL A 1 391 ? -6.520 7.139 1.766 1.00 93.88 391 VAL A N 1
ATOM 3009 C CA . VAL A 1 391 ? -5.210 6.510 2.009 1.00 93.88 391 VAL A CA 1
ATOM 3010 C C . VAL A 1 391 ? -4.546 5.948 0.756 1.00 93.88 391 VAL A C 1
ATOM 3012 O O . VAL A 1 391 ? -3.358 5.652 0.799 1.00 93.88 391 VAL A O 1
ATOM 3015 N N . VAL A 1 392 ? -5.273 5.829 -0.357 1.00 90.00 392 VAL A N 1
ATOM 3016 C CA . VAL A 1 392 ? -4.738 5.332 -1.634 1.00 90.00 392 VAL A CA 1
ATOM 3017 C C . VAL A 1 392 ? -5.008 6.329 -2.753 1.00 90.00 392 VAL A C 1
ATOM 3019 O O . VAL A 1 392 ? -4.061 6.925 -3.254 1.00 90.00 392 VAL A O 1
ATOM 3022 N N . LEU A 1 393 ? -6.277 6.582 -3.096 1.00 90.25 393 LEU A N 1
ATOM 3023 C CA . LEU A 1 393 ? -6.634 7.359 -4.290 1.00 90.25 393 LEU A CA 1
ATOM 3024 C C . LEU A 1 393 ? -6.087 8.789 -4.258 1.00 90.25 393 LEU A C 1
ATOM 3026 O O . LEU A 1 393 ? -5.346 9.190 -5.151 1.00 90.25 393 LEU A O 1
ATOM 3030 N N . ILE A 1 394 ? -6.448 9.564 -3.229 1.00 94.00 394 ILE A N 1
ATOM 3031 C CA . ILE A 1 394 ? -6.006 10.957 -3.109 1.00 94.00 394 ILE A CA 1
ATOM 3032 C C . ILE A 1 394 ? -4.474 11.020 -3.012 1.00 94.00 394 ILE A C 1
ATOM 3034 O O . ILE A 1 394 ? -3.883 11.757 -3.799 1.00 94.00 394 ILE A O 1
ATOM 3038 N N . PRO A 1 395 ? -3.797 10.250 -2.133 1.00 94.44 395 PRO A N 1
ATOM 3039 C CA . PRO A 1 395 ? -2.339 10.275 -2.068 1.00 94.44 395 PRO A CA 1
ATOM 3040 C C . PRO A 1 395 ? -1.629 9.911 -3.370 1.00 94.44 395 PRO A C 1
ATOM 3042 O O . PRO A 1 395 ? -0.671 10.589 -3.730 1.00 94.44 395 PRO A O 1
ATOM 3045 N N . MET A 1 396 ? -2.089 8.879 -4.083 1.00 87.56 396 MET A N 1
ATOM 3046 C CA . MET A 1 396 ? -1.464 8.429 -5.331 1.00 87.56 396 MET A CA 1
ATOM 3047 C C . MET A 1 396 ? -1.673 9.396 -6.495 1.00 87.56 396 MET A C 1
ATOM 3049 O O . MET A 1 396 ? -0.862 9.407 -7.410 1.00 87.56 396 MET A O 1
ATOM 3053 N N . VAL A 1 397 ? -2.720 10.222 -6.473 1.00 87.25 397 VAL A N 1
ATOM 3054 C CA . VAL A 1 397 ? -2.936 11.249 -7.503 1.00 87.25 397 VAL A CA 1
ATOM 3055 C C . VAL A 1 397 ? -2.246 12.558 -7.124 1.00 87.25 397 VAL A C 1
ATOM 3057 O O . VAL A 1 397 ? -1.531 13.149 -7.927 1.00 87.25 397 VAL A O 1
ATOM 3060 N N . VAL A 1 398 ? -2.440 13.025 -5.891 1.00 93.19 398 VAL A N 1
ATOM 3061 C CA . VAL A 1 398 ? -1.983 14.350 -5.449 1.00 93.19 398 VAL A CA 1
ATOM 3062 C C . VAL A 1 398 ? -0.488 14.362 -5.134 1.00 93.19 398 VAL A C 1
ATOM 3064 O O . VAL A 1 398 ? 0.191 15.331 -5.465 1.00 93.19 398 VAL A O 1
ATOM 3067 N N . GLY A 1 399 ? 0.038 13.300 -4.518 1.00 92.62 399 GLY A N 1
ATOM 3068 C CA . GLY A 1 399 ? 1.448 13.202 -4.133 1.00 92.62 399 GLY A CA 1
ATOM 3069 C C . GLY A 1 399 ? 2.397 13.379 -5.321 1.00 92.62 399 GLY A C 1
ATOM 3070 O O . GLY A 1 399 ? 3.159 14.348 -5.317 1.00 92.62 399 GLY A O 1
ATOM 3071 N N . PRO A 1 400 ? 2.312 12.534 -6.368 1.00 89.00 400 PRO A N 1
ATOM 3072 C CA . PRO A 1 400 ? 3.194 12.648 -7.526 1.00 89.00 400 PRO A CA 1
ATOM 3073 C C . PRO A 1 400 ? 3.080 14.007 -8.223 1.00 89.00 400 PRO A C 1
ATOM 3075 O O . PRO A 1 400 ? 4.095 14.595 -8.565 1.00 89.00 400 PRO A O 1
ATOM 3078 N N . VAL A 1 401 ? 1.875 14.578 -8.351 1.00 89.81 401 VAL A N 1
ATOM 3079 C CA . VAL A 1 401 ? 1.685 15.916 -8.948 1.00 89.81 401 VAL A CA 1
ATOM 3080 C C . VAL A 1 401 ? 2.451 16.999 -8.179 1.00 89.81 401 VAL A C 1
ATOM 3082 O O . VAL A 1 401 ? 3.082 17.865 -8.788 1.00 89.81 401 VAL A O 1
ATOM 3085 N N . ILE A 1 402 ? 2.431 16.947 -6.844 1.00 92.56 402 ILE A N 1
ATOM 3086 C CA . ILE A 1 402 ? 3.209 17.864 -6.001 1.00 92.56 402 ILE A CA 1
ATOM 3087 C C . ILE A 1 402 ? 4.713 17.609 -6.168 1.00 92.56 402 ILE A C 1
ATOM 3089 O O . ILE A 1 402 ? 5.482 18.563 -6.277 1.00 92.56 402 ILE A O 1
ATOM 3093 N N . GLY A 1 403 ? 5.138 16.344 -6.203 1.00 88.75 403 GLY A N 1
ATOM 3094 C CA . GLY A 1 403 ? 6.540 15.966 -6.393 1.00 88.75 403 GLY A CA 1
ATOM 3095 C C . GLY A 1 403 ? 7.110 16.433 -7.728 1.00 88.75 403 GLY A C 1
ATOM 3096 O O . GLY A 1 403 ? 8.175 17.046 -7.768 1.00 88.75 403 GLY A O 1
ATOM 3097 N N . ASP A 1 404 ? 6.361 16.227 -8.806 1.00 85.31 404 ASP A N 1
ATOM 3098 C CA . ASP A 1 404 ? 6.681 16.682 -10.158 1.00 85.31 404 ASP A CA 1
ATOM 3099 C C . ASP A 1 404 ? 6.812 18.213 -10.217 1.00 85.31 404 ASP A C 1
ATOM 3101 O O . ASP A 1 404 ? 7.789 18.753 -10.737 1.00 85.31 404 ASP A O 1
ATOM 3105 N N . ALA A 1 405 ? 5.875 18.940 -9.596 1.00 87.38 405 ALA A N 1
ATOM 3106 C CA . ALA A 1 405 ? 5.959 20.395 -9.475 1.00 87.38 405 ALA A CA 1
ATOM 3107 C C . ALA A 1 405 ? 7.201 20.850 -8.685 1.00 87.38 405 ALA A C 1
ATOM 3109 O O . ALA A 1 405 ? 7.879 21.793 -9.099 1.00 87.38 405 ALA A O 1
ATOM 3110 N N . ALA A 1 406 ? 7.529 20.165 -7.585 1.00 87.31 406 ALA A N 1
ATOM 3111 C CA . ALA A 1 406 ? 8.711 20.460 -6.780 1.00 87.31 406 ALA A CA 1
ATOM 3112 C C . ALA A 1 406 ? 10.017 20.226 -7.557 1.00 87.31 406 ALA A C 1
ATOM 3114 O O . ALA A 1 406 ? 10.947 21.024 -7.439 1.00 87.31 406 ALA A O 1
ATOM 3115 N N . CYS A 1 407 ? 10.082 19.168 -8.372 1.00 83.38 407 CYS A N 1
ATOM 3116 C CA . CYS A 1 407 ? 11.253 18.860 -9.193 1.00 83.38 407 CYS A CA 1
ATOM 3117 C C . CYS A 1 407 ? 11.412 19.853 -10.351 1.00 83.38 407 CYS A C 1
ATOM 3119 O O . CYS A 1 407 ? 12.502 20.386 -10.544 1.00 83.38 407 CYS A O 1
ATOM 3121 N N . ARG A 1 408 ? 10.322 20.197 -11.054 1.00 79.62 408 ARG A N 1
ATOM 3122 C CA . ARG A 1 408 ? 10.339 21.213 -12.124 1.00 79.62 408 ARG A CA 1
ATOM 3123 C C . ARG A 1 408 ? 10.805 22.586 -11.653 1.00 79.62 408 ARG A C 1
ATOM 3125 O O . ARG A 1 408 ? 11.430 23.313 -12.416 1.00 79.62 408 ARG A O 1
ATOM 3132 N N . HIS A 1 409 ? 10.508 22.954 -10.409 1.00 69.75 409 HIS A N 1
ATOM 3133 C CA . HIS A 1 409 ? 10.913 24.247 -9.859 1.00 69.75 409 HIS A CA 1
ATOM 3134 C C . HIS A 1 409 ? 12.430 24.361 -9.622 1.00 69.75 409 HIS A C 1
ATOM 3136 O O . HIS A 1 409 ? 12.957 25.467 -9.554 1.00 69.75 409 HIS A O 1
ATOM 3142 N N . ALA A 1 410 ? 13.136 23.235 -9.510 1.00 66.38 410 ALA A N 1
ATOM 3143 C CA . ALA A 1 410 ? 14.571 23.166 -9.236 1.00 66.38 410 ALA A CA 1
ATOM 3144 C C . ALA A 1 410 ? 15.378 22.682 -10.460 1.00 66.38 410 ALA A C 1
ATOM 3146 O O . ALA A 1 410 ? 16.395 22.020 -10.288 1.00 66.38 410 ALA A O 1
ATOM 3147 N N . ALA A 1 411 ? 14.872 22.978 -11.665 1.00 57.31 411 ALA A N 1
ATOM 3148 C CA . ALA A 1 411 ? 15.198 22.350 -12.945 1.00 57.31 411 ALA A CA 1
ATOM 3149 C C . ALA A 1 411 ? 16.685 22.017 -13.185 1.00 57.31 411 ALA A C 1
ATOM 3151 O O . ALA A 1 411 ? 17.502 22.897 -13.446 1.00 57.31 411 ALA A O 1
ATOM 3152 N N . GLU A 1 412 ? 16.967 20.715 -13.236 1.00 62.41 412 GLU A N 1
ATOM 3153 C CA . GLU A 1 412 ? 18.067 20.120 -13.993 1.00 62.41 412 GLU A CA 1
ATOM 3154 C C . GLU A 1 412 ? 17.451 19.054 -14.908 1.00 62.41 412 GLU A C 1
ATOM 3156 O O . GLU A 1 412 ? 16.664 18.217 -14.453 1.00 62.41 412 GLU A O 1
ATOM 3161 N N . THR A 1 413 ? 17.741 19.108 -16.207 1.00 64.62 413 THR A N 1
ATOM 3162 C CA . THR A 1 413 ? 17.286 18.106 -17.177 1.00 64.62 413 THR A CA 1
ATOM 3163 C C . THR A 1 413 ? 18.470 17.296 -17.687 1.00 64.62 413 THR A C 1
ATOM 3165 O O . THR A 1 413 ? 19.557 17.824 -17.922 1.00 64.62 413 THR A O 1
ATOM 3168 N N . ILE A 1 414 ? 18.269 15.987 -17.834 1.00 64.94 414 ILE A N 1
ATOM 3169 C CA . ILE A 1 414 ? 19.239 15.068 -18.436 1.00 64.94 414 ILE A CA 1
ATOM 3170 C C . ILE A 1 414 ? 18.621 14.394 -19.649 1.00 64.94 414 ILE A C 1
ATOM 3172 O O . ILE A 1 414 ? 17.422 14.135 -19.681 1.00 64.94 414 ILE A O 1
ATOM 3176 N N . ILE A 1 415 ? 19.448 14.060 -20.633 1.00 66.75 415 ILE A N 1
ATOM 3177 C CA . ILE A 1 415 ? 19.036 13.168 -21.713 1.00 66.75 415 ILE A CA 1
ATOM 3178 C C . ILE A 1 415 ? 19.202 11.732 -21.204 1.00 66.75 415 ILE A C 1
ATOM 3180 O O . ILE A 1 415 ? 20.302 11.336 -20.820 1.00 66.75 415 ILE A O 1
ATOM 3184 N N . ASN A 1 416 ? 18.108 10.972 -21.144 1.00 62.25 416 ASN A N 1
ATOM 3185 C CA . ASN A 1 416 ? 18.137 9.573 -20.721 1.00 62.25 416 ASN A CA 1
ATOM 3186 C C . ASN A 1 416 ? 18.757 8.662 -21.801 1.00 62.25 416 ASN A C 1
ATOM 3188 O O . ASN A 1 416 ? 19.045 9.094 -22.915 1.00 62.25 416 ASN A O 1
ATOM 3192 N N . GLU A 1 417 ? 18.939 7.375 -21.488 1.00 53.97 417 GLU A N 1
ATOM 3193 C CA . GLU A 1 417 ? 19.555 6.380 -22.390 1.00 53.97 417 GLU A CA 1
ATOM 3194 C C . GLU A 1 417 ? 18.811 6.200 -23.729 1.00 53.97 417 GLU A C 1
ATOM 3196 O O . GLU A 1 417 ? 19.368 5.660 -24.681 1.00 53.97 417 GLU A O 1
ATOM 3201 N N . VAL A 1 418 ? 17.570 6.688 -23.818 1.00 47.19 418 VAL A N 1
ATOM 3202 C CA . VAL A 1 418 ? 16.699 6.618 -25.001 1.00 47.19 418 VAL A CA 1
ATOM 3203 C C . VAL A 1 418 ? 16.651 7.960 -25.754 1.00 47.19 418 VAL A C 1
ATOM 3205 O O . VAL A 1 418 ? 15.899 8.117 -26.711 1.00 47.19 418 VAL A O 1
ATOM 3208 N N . GLY A 1 419 ? 17.453 8.951 -25.351 1.00 45.94 419 GLY A N 1
ATOM 3209 C CA . GLY A 1 419 ? 17.524 10.255 -26.014 1.00 45.94 419 GLY A CA 1
ATOM 3210 C C . GLY A 1 419 ? 16.431 11.253 -25.610 1.00 45.94 419 GLY A C 1
ATOM 3211 O O . GLY A 1 419 ? 16.330 12.309 -26.231 1.00 45.94 419 GLY A O 1
ATOM 3212 N N . ALA A 1 420 ? 15.621 10.958 -24.587 1.00 53.34 420 ALA A N 1
ATOM 3213 C CA . ALA A 1 420 ? 14.567 11.849 -24.103 1.00 53.34 420 ALA A CA 1
ATOM 3214 C C . ALA A 1 420 ? 15.061 12.756 -22.967 1.00 53.34 420 ALA A C 1
ATOM 3216 O O . ALA A 1 420 ? 15.778 12.311 -22.072 1.00 53.34 420 ALA A O 1
ATOM 3217 N N . GLU A 1 421 ? 14.638 14.020 -22.981 1.00 59.50 421 GLU A N 1
ATOM 3218 C CA . GLU A 1 421 ? 14.896 14.968 -21.897 1.00 59.50 421 GLU A CA 1
ATOM 3219 C C . GLU A 1 421 ? 14.018 14.627 -20.680 1.00 59.50 421 GLU A C 1
ATOM 3221 O O . GLU A 1 421 ? 12.789 14.662 -20.744 1.00 59.50 421 GLU A O 1
ATOM 3226 N N . VAL A 1 422 ? 14.652 14.268 -19.565 1.00 64.69 422 VAL A N 1
ATOM 3227 C CA . VAL A 1 422 ? 14.003 13.882 -18.310 1.00 64.69 422 VAL A CA 1
ATOM 3228 C C . VAL A 1 422 ? 14.403 14.866 -17.219 1.00 64.69 422 VAL A C 1
ATOM 3230 O O . VAL A 1 422 ? 15.580 15.178 -17.040 1.00 64.69 422 VAL A O 1
ATOM 3233 N N . ILE A 1 423 ? 13.413 15.341 -16.465 1.00 70.12 423 ILE A N 1
ATOM 3234 C CA . ILE A 1 423 ? 13.635 16.175 -15.282 1.00 70.12 423 ILE A CA 1
ATOM 3235 C C . ILE A 1 423 ? 14.270 15.312 -14.193 1.00 70.12 423 ILE A C 1
ATOM 3237 O O . ILE A 1 423 ? 13.696 14.304 -13.774 1.00 70.12 423 ILE A O 1
ATOM 3241 N N . VAL A 1 424 ? 15.441 15.721 -13.713 1.00 77.75 424 VAL A N 1
ATOM 3242 C CA . VAL A 1 424 ? 16.104 15.067 -12.588 1.00 77.75 424 VAL A CA 1
ATOM 3243 C C . VAL A 1 424 ? 15.320 15.384 -11.310 1.00 77.75 424 VAL A C 1
ATOM 3245 O O . VAL A 1 424 ? 15.056 16.558 -11.028 1.00 77.75 424 VAL A O 1
ATOM 3248 N N . PRO A 1 425 ? 14.920 14.375 -10.512 1.00 82.69 425 PRO A N 1
ATOM 3249 C CA . PRO A 1 425 ? 14.247 14.635 -9.250 1.00 82.69 425 PRO A CA 1
ATOM 3250 C C . PRO A 1 425 ? 15.116 15.482 -8.318 1.00 82.69 425 PRO A C 1
ATOM 3252 O O . PRO A 1 425 ? 16.293 15.196 -8.126 1.00 82.69 425 PRO A O 1
ATOM 3255 N N . SER A 1 426 ? 14.537 16.501 -7.688 1.00 86.75 426 SER A N 1
ATOM 3256 C CA . SER A 1 426 ? 15.279 17.414 -6.815 1.00 86.75 426 SER A CA 1
ATOM 3257 C C . SER A 1 426 ? 15.061 17.093 -5.343 1.00 86.75 426 SER A C 1
ATOM 3259 O O . SER A 1 426 ? 13.937 16.818 -4.926 1.00 86.75 426 SER A O 1
ATOM 3261 N N . LYS A 1 427 ? 16.096 17.268 -4.507 1.00 89.88 427 LYS A N 1
ATOM 3262 C CA . LYS A 1 427 ? 15.973 17.194 -3.036 1.00 89.88 427 LYS A CA 1
ATOM 3263 C C . LYS A 1 427 ? 14.905 18.145 -2.471 1.00 89.88 427 LYS A C 1
ATOM 3265 O O . LYS A 1 427 ? 14.393 17.916 -1.375 1.00 89.88 427 LYS A O 1
ATOM 3270 N N . ALA A 1 428 ? 14.526 19.181 -3.229 1.00 90.25 428 ALA A N 1
ATOM 3271 C CA . ALA A 1 428 ? 13.422 20.077 -2.899 1.00 90.25 428 ALA A CA 1
ATOM 3272 C C . ALA A 1 428 ? 12.097 19.329 -2.670 1.00 90.25 428 ALA A C 1
ATOM 3274 O O . ALA A 1 428 ? 11.317 19.751 -1.818 1.00 90.25 428 ALA A O 1
ATOM 3275 N N . MET A 1 429 ? 11.856 18.189 -3.334 1.00 93.50 429 MET A N 1
ATOM 3276 C CA . MET A 1 429 ? 10.639 17.391 -3.130 1.00 93.50 429 MET A CA 1
ATOM 3277 C C . MET A 1 429 ? 10.445 16.964 -1.669 1.00 93.50 429 MET A C 1
ATOM 3279 O O . MET A 1 429 ? 9.314 16.911 -1.191 1.00 93.50 429 MET A O 1
ATOM 3283 N N . PHE A 1 430 ? 11.532 16.740 -0.918 1.00 95.81 430 PHE A N 1
ATOM 3284 C CA . PHE A 1 430 ? 11.439 16.417 0.505 1.00 95.81 430 PHE A CA 1
ATOM 3285 C C . PHE A 1 430 ? 10.952 17.609 1.330 1.00 95.81 430 PHE A C 1
ATOM 3287 O O . PHE A 1 430 ? 10.163 17.425 2.249 1.00 95.81 430 PHE A O 1
ATOM 3294 N N . LEU A 1 431 ? 11.328 18.844 0.983 1.00 95.44 431 LEU A N 1
ATOM 3295 C CA . LEU A 1 431 ? 10.794 20.023 1.668 1.00 95.44 431 LEU A CA 1
ATOM 3296 C C . LEU A 1 431 ? 9.281 20.144 1.444 1.00 95.44 431 LEU A C 1
ATOM 3298 O O . LEU A 1 431 ? 8.533 20.361 2.396 1.00 95.44 431 LEU A O 1
ATOM 3302 N N . TRP A 1 432 ? 8.824 19.938 0.206 1.00 95.50 432 TRP A N 1
ATOM 3303 C CA . TRP A 1 432 ? 7.398 19.935 -0.130 1.00 95.50 432 TRP A CA 1
ATOM 3304 C C . TRP A 1 432 ? 6.647 18.813 0.599 1.00 95.50 432 TRP A C 1
ATOM 3306 O O . TRP A 1 432 ? 5.587 19.066 1.173 1.00 95.50 432 TRP A O 1
ATOM 3316 N N . ALA A 1 433 ? 7.222 17.607 0.673 1.00 97.12 433 ALA A N 1
ATOM 3317 C CA . ALA A 1 433 ? 6.696 16.508 1.485 1.00 97.12 433 ALA A CA 1
ATOM 3318 C C . ALA A 1 433 ? 6.553 16.911 2.964 1.00 97.12 433 ALA A C 1
ATOM 3320 O O . ALA A 1 433 ? 5.506 16.692 3.574 1.00 97.12 433 ALA A O 1
ATOM 3321 N N . GLY A 1 434 ? 7.571 17.568 3.531 1.00 97.25 434 GLY A N 1
ATOM 3322 C CA . GLY A 1 434 ? 7.546 18.111 4.891 1.00 97.25 434 GLY A CA 1
ATOM 3323 C C . GLY A 1 434 ? 6.419 19.121 5.109 1.00 97.25 434 GLY A C 1
ATOM 3324 O O . GLY A 1 434 ? 5.673 19.004 6.080 1.00 97.25 434 GLY A O 1
ATOM 3325 N N . VAL A 1 435 ? 6.241 20.067 4.183 1.00 96.56 435 VAL A N 1
ATOM 3326 C CA . VAL A 1 435 ? 5.160 21.066 4.237 1.00 96.56 435 VAL A CA 1
ATOM 3327 C C . VAL A 1 435 ? 3.788 20.389 4.226 1.00 96.56 435 VAL A C 1
ATOM 3329 O O . VAL A 1 435 ? 2.969 20.658 5.104 1.00 96.56 435 VAL A O 1
ATOM 3332 N N . VAL A 1 436 ? 3.547 19.465 3.290 1.00 97.75 436 VAL A N 1
ATOM 3333 C CA . VAL A 1 436 ? 2.289 18.701 3.211 1.00 97.75 436 VAL A CA 1
ATOM 3334 C C . VAL A 1 436 ? 2.041 17.908 4.497 1.00 97.75 436 VAL A C 1
ATOM 3336 O O . VAL A 1 436 ? 0.924 17.898 5.016 1.00 97.75 436 VAL A O 1
ATOM 3339 N N . CYS A 1 437 ? 3.082 17.286 5.053 1.00 97.69 437 CYS A N 1
ATOM 3340 C CA . CYS A 1 437 ? 2.996 16.518 6.291 1.00 97.69 437 CYS A CA 1
ATOM 3341 C C . CYS A 1 437 ? 2.545 17.389 7.478 1.00 97.69 437 CYS A C 1
ATOM 3343 O O . CYS A 1 437 ? 1.678 16.979 8.254 1.00 97.69 437 CYS A O 1
ATOM 3345 N N . VAL A 1 438 ? 3.069 18.615 7.593 1.00 97.50 438 VAL A N 1
ATOM 3346 C CA . VAL A 1 438 ? 2.703 19.563 8.660 1.00 97.50 438 VAL A CA 1
ATOM 3347 C C . VAL A 1 438 ? 1.226 19.960 8.594 1.00 97.50 438 VAL A C 1
ATOM 3349 O O . VAL A 1 438 ? 0.591 20.076 9.644 1.00 97.50 438 VAL A O 1
ATOM 3352 N N . PHE A 1 439 ? 0.630 20.085 7.402 1.00 97.44 439 PHE A N 1
ATOM 3353 C CA . PHE A 1 439 ? -0.815 20.335 7.277 1.00 97.44 439 PHE A CA 1
ATOM 3354 C C . PHE A 1 439 ? -1.667 19.231 7.918 1.00 97.44 439 PHE A C 1
ATOM 3356 O O . PHE A 1 439 ? -2.757 19.516 8.419 1.00 97.44 439 PHE A O 1
ATOM 3363 N N . GLY A 1 440 ? -1.148 18.001 8.015 1.00 96.44 440 GLY A N 1
ATOM 3364 C CA . GLY A 1 440 ? -1.781 16.902 8.745 1.00 96.44 440 GLY A CA 1
ATOM 3365 C C . GLY A 1 440 ? -2.000 17.182 10.239 1.00 96.44 440 GLY A C 1
ATOM 3366 O O . GLY A 1 440 ? -2.902 16.586 10.835 1.00 96.44 440 GLY A O 1
ATOM 3367 N N . LEU A 1 441 ? -1.258 18.122 10.842 1.00 97.12 441 LEU A N 1
ATOM 3368 C CA . LEU A 1 441 ? -1.440 18.534 12.240 1.00 97.12 441 LEU A CA 1
ATOM 3369 C C . LEU A 1 441 ? -2.753 19.290 12.478 1.00 97.12 441 LEU A C 1
ATOM 3371 O O . LEU A 1 441 ? -3.287 19.228 13.583 1.00 97.12 441 LEU A O 1
ATOM 3375 N N . ILE A 1 442 ? -3.303 19.969 11.466 1.00 97.31 442 ILE A N 1
ATOM 3376 C CA . ILE A 1 442 ? -4.542 20.753 11.595 1.00 97.31 442 ILE A CA 1
ATOM 3377 C C . ILE A 1 442 ? -5.743 19.850 11.935 1.00 97.31 442 ILE A C 1
ATOM 3379 O O . ILE A 1 442 ? -6.337 20.028 13.002 1.00 97.31 442 ILE A O 1
AT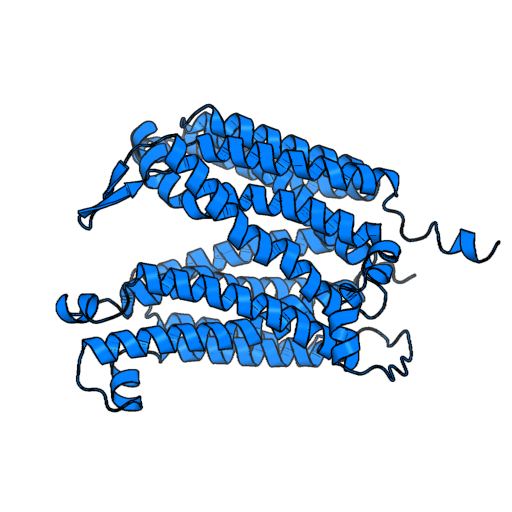OM 3383 N N . PRO A 1 443 ? -6.116 18.848 11.110 1.00 97.19 443 PRO A N 1
ATOM 3384 C CA . PRO A 1 443 ? -7.189 17.917 11.463 1.00 97.19 443 PRO A CA 1
ATOM 3385 C C . PRO A 1 443 ? -6.847 17.089 12.711 1.00 97.19 443 PRO A C 1
ATOM 3387 O O . PRO A 1 443 ? -7.742 16.787 13.506 1.00 97.19 443 PRO A O 1
ATOM 3390 N N . LEU A 1 444 ? -5.564 16.774 12.936 1.00 96.50 444 LEU A N 1
ATOM 3391 C CA . LEU A 1 444 ? -5.120 16.053 14.128 1.00 96.50 444 LEU A CA 1
ATOM 3392 C C . LEU A 1 444 ? -5.369 16.849 15.413 1.00 96.50 444 LEU A C 1
ATOM 3394 O O . LEU A 1 444 ? -5.796 16.267 16.405 1.00 96.50 444 LEU A O 1
ATOM 3398 N N . TYR A 1 445 ? -5.161 18.165 15.408 1.00 96.38 445 TYR A N 1
ATOM 3399 C CA . TYR A 1 445 ? -5.453 19.027 16.553 1.00 96.38 445 TYR A CA 1
ATOM 3400 C C . TYR A 1 445 ? -6.925 18.915 16.972 1.00 96.38 445 TYR A C 1
ATOM 3402 O O . TYR A 1 445 ? -7.231 18.678 18.145 1.00 96.38 445 TYR A O 1
ATOM 3410 N N . PHE A 1 446 ? -7.848 19.003 16.009 1.00 96.25 446 PHE A N 1
ATOM 3411 C CA . PHE A 1 446 ? -9.278 18.846 16.280 1.00 96.25 446 PHE A CA 1
ATOM 3412 C C . PHE A 1 446 ? -9.632 17.430 16.745 1.00 96.25 446 PHE A C 1
ATOM 3414 O O . PHE A 1 446 ? -10.484 17.272 17.621 1.00 96.25 446 PHE A O 1
ATOM 3421 N N . LEU A 1 447 ? -8.969 16.405 16.201 1.00 95.19 447 LEU A N 1
ATOM 3422 C CA . LEU A 1 447 ? -9.141 15.019 16.634 1.00 95.19 447 LEU A CA 1
ATOM 3423 C C . LEU A 1 447 ? -8.679 14.815 18.083 1.00 95.19 447 LEU A C 1
ATOM 3425 O O . LEU A 1 447 ? -9.410 14.242 18.886 1.00 95.19 447 LEU A O 1
ATOM 3429 N N . VAL A 1 448 ? -7.501 15.331 18.441 1.00 93.06 448 VAL A N 1
ATOM 3430 C CA . VAL A 1 448 ? -6.957 15.267 19.804 1.00 93.06 448 VAL A CA 1
ATOM 3431 C C . VAL A 1 448 ? -7.882 15.983 20.784 1.00 93.06 448 VAL A C 1
ATOM 3433 O O . VAL A 1 448 ? -8.169 15.433 21.845 1.00 93.06 448 VAL A O 1
ATOM 3436 N N . LYS A 1 449 ? -8.425 17.149 20.407 1.00 92.31 449 LYS A N 1
ATOM 3437 C CA . LYS A 1 449 ? -9.412 17.878 21.217 1.00 92.31 449 LYS A CA 1
ATOM 3438 C C . LYS A 1 449 ? -10.697 17.072 21.448 1.00 92.31 449 LYS A C 1
ATOM 3440 O O . LYS A 1 449 ? -11.277 17.158 22.524 1.00 92.31 449 LYS A O 1
ATOM 3445 N N . LYS A 1 450 ? -11.135 16.282 20.461 1.00 91.25 450 LYS A N 1
ATOM 3446 C CA . LYS A 1 450 ? -12.304 15.389 20.577 1.00 91.25 450 LYS A CA 1
ATOM 3447 C C . LYS A 1 450 ? -12.031 14.096 21.345 1.00 91.25 450 LYS A C 1
ATOM 3449 O O . LYS A 1 450 ? -12.984 13.403 21.703 1.00 91.25 450 LYS A O 1
ATOM 3454 N N . GLY A 1 451 ? -10.766 13.762 21.579 1.00 88.81 451 GLY A N 1
ATOM 3455 C CA . GLY A 1 451 ? -10.352 12.545 22.265 1.00 88.81 451 GLY A CA 1
ATOM 3456 C C . GLY A 1 451 ? -10.457 11.281 21.405 1.00 88.81 451 GLY A C 1
ATOM 3457 O O . GLY A 1 451 ? -11.179 11.220 20.411 1.00 88.81 451 GLY A O 1
ATOM 3458 N N . PHE A 1 452 ? -9.719 10.250 21.828 1.00 84.69 452 PHE A N 1
ATOM 3459 C CA . PHE A 1 452 ? -9.674 8.928 21.184 1.00 84.69 452 PHE A CA 1
ATOM 3460 C C . PHE A 1 452 ? -10.454 7.849 21.953 1.00 84.69 452 PHE A C 1
ATOM 3462 O O . PHE A 1 452 ? -10.463 6.686 21.548 1.00 84.69 452 PHE A O 1
ATOM 3469 N N . ASN A 1 453 ? -11.096 8.214 23.065 1.00 72.75 453 ASN A N 1
ATOM 3470 C CA . ASN A 1 453 ? -11.906 7.289 23.849 1.00 72.75 453 ASN A CA 1
ATOM 3471 C C . ASN A 1 453 ? -13.269 7.111 23.181 1.00 72.75 453 ASN A C 1
ATOM 3473 O O . ASN A 1 453 ? -14.070 8.036 23.135 1.00 72.75 453 ASN A O 1
ATOM 3477 N N . VAL A 1 454 ? -13.528 5.903 22.683 1.00 63.34 454 VAL A N 1
ATOM 3478 C CA . VAL A 1 454 ? -14.798 5.542 22.029 1.00 63.34 454 VAL A CA 1
ATOM 3479 C C . VAL A 1 454 ? -15.925 5.316 23.059 1.00 63.34 454 VAL A C 1
ATOM 3481 O O . VAL A 1 454 ? -17.098 5.390 22.714 1.00 63.34 454 VAL A O 1
ATOM 3484 N N . ASN A 1 455 ? -15.587 5.097 24.339 1.00 48.00 455 ASN A N 1
ATOM 3485 C CA . ASN A 1 455 ? -16.546 4.693 25.378 1.00 48.00 455 ASN A CA 1
ATOM 3486 C C . ASN A 1 455 ? -17.143 5.840 26.213 1.00 48.00 455 ASN A C 1
ATOM 3488 O O . ASN A 1 455 ? -18.163 5.627 26.854 1.00 48.00 455 ASN A O 1
ATOM 3492 N N . SER A 1 456 ? -16.560 7.043 26.222 1.00 39.78 456 SER A N 1
ATOM 3493 C CA . SER A 1 456 ? -16.985 8.112 27.149 1.00 39.78 456 SER A CA 1
ATOM 3494 C C . SER A 1 456 ? -18.272 8.843 26.746 1.00 39.78 456 SER A C 1
ATOM 3496 O O . SER A 1 456 ? -18.754 9.670 27.508 1.00 39.78 456 SER A O 1
ATOM 3498 N N . GLU A 1 457 ? -18.827 8.578 25.560 1.00 39.31 457 GLU A N 1
ATOM 3499 C CA . GLU A 1 457 ? -20.058 9.237 25.085 1.00 39.31 457 GLU A CA 1
ATOM 3500 C C . GLU A 1 457 ? -21.317 8.371 25.226 1.00 39.31 457 GLU A C 1
ATOM 3502 O O . GLU A 1 457 ? -22.405 8.928 25.341 1.00 39.31 457 GLU A O 1
ATOM 3507 N N . LYS A 1 458 ? -21.199 7.034 25.298 1.00 37.00 458 LYS A N 1
ATOM 3508 C CA . LYS A 1 458 ? -22.370 6.164 25.536 1.00 37.00 458 LYS A CA 1
ATOM 3509 C C . LYS A 1 458 ? -22.911 6.300 26.970 1.00 37.00 458 LYS A C 1
ATOM 3511 O O . LYS A 1 458 ? -24.116 6.240 27.156 1.00 37.00 458 LYS A O 1
ATOM 3516 N N . GLU A 1 459 ? -22.059 6.596 27.953 1.00 32.53 459 GLU A N 1
ATOM 3517 C CA . GLU A 1 459 ? -22.478 6.816 29.353 1.00 32.53 459 GLU A CA 1
ATOM 3518 C C . GLU A 1 459 ? -23.122 8.197 29.599 1.00 32.53 459 GLU A C 1
ATOM 3520 O O . GLU A 1 459 ? -23.831 8.386 30.585 1.00 32.53 459 GLU A O 1
ATOM 3525 N N . GLY A 1 460 ? -22.900 9.170 28.706 1.00 31.34 460 GLY A N 1
ATOM 3526 C CA . GLY A 1 460 ? -23.490 10.510 28.811 1.00 31.34 460 GLY A CA 1
ATOM 3527 C C . GLY A 1 460 ? -24.893 10.626 28.209 1.00 31.34 460 GLY A C 1
ATOM 3528 O O . GLY A 1 460 ? -25.630 11.533 28.575 1.00 31.34 460 GLY A O 1
ATOM 3529 N N . ALA A 1 461 ? -25.265 9.714 27.305 1.00 37.44 461 ALA A N 1
ATOM 3530 C CA . ALA A 1 461 ? -26.575 9.698 26.650 1.00 37.44 461 ALA A CA 1
ATOM 3531 C C . ALA A 1 461 ? -27.624 8.843 27.388 1.00 37.44 461 ALA A C 1
ATOM 3533 O O . ALA A 1 461 ? -28.811 9.002 27.138 1.00 37.44 461 ALA A O 1
ATOM 3534 N N . GLU A 1 462 ? -27.205 7.962 28.305 1.00 35.53 462 GLU A N 1
ATOM 3535 C CA . GLU A 1 462 ? -28.114 7.197 29.180 1.00 35.53 462 GLU A CA 1
ATOM 3536 C C . GLU A 1 462 ? -28.447 7.929 30.495 1.00 35.53 462 GLU A C 1
ATOM 3538 O O . GLU A 1 462 ? -29.322 7.492 31.234 1.00 35.53 462 GLU A O 1
ATOM 3543 N N . ASN A 1 463 ? -27.787 9.060 30.772 1.00 34.72 463 ASN A N 1
ATOM 3544 C CA . ASN A 1 463 ? -27.989 9.873 31.979 1.00 34.72 463 ASN A CA 1
ATOM 3545 C C . ASN A 1 463 ? -28.535 11.287 31.680 1.00 34.72 463 ASN A C 1
ATOM 3547 O O . ASN A 1 463 ? -28.406 12.174 32.526 1.00 34.72 463 ASN A O 1
ATOM 3551 N N . GLY A 1 464 ? -29.084 11.510 30.479 1.00 32.22 464 GLY A N 1
ATOM 3552 C CA . GLY A 1 464 ? -29.621 12.797 30.016 1.00 32.22 464 GLY A CA 1
ATOM 3553 C C . GLY A 1 464 ? -31.130 12.792 29.850 1.00 32.22 464 GLY A C 1
ATOM 3554 O O . GLY A 1 464 ? -31.626 11.858 29.181 1.00 32.22 464 GLY A O 1
#

Nearest PDB structures (foldseek):
  8dl8-assembly1_A  TM=6.803E-01  e=9.385E-05  Homo sapiens
  6vyh-assembly1_A  TM=6.905E-01  e=1.149E-04  Carlito syrichta
  6w4s-assembly1_F  TM=6.561E-01  e=8.313E-05  Homo sapiens
  6eba-assembly1_A  TM=4.821E-01  e=4.351E-05  Hyphomonas neptunium ATCC 15444
  8wx2-assembly1_B  TM=6.127E-01  e=6.035E-04  Homo sapiens

Mean predicted aligned error: 7.14 Å